Protein AF-A0A817Y2Z4-F1 (afdb_monomer_lite)

Sequence (438 aa):
MVKMKEKKCLCPPNYFGARCQWQSQRISLTVQLKWQSIASTTVIFQVIIMLIDEHGRITLNHEQITYMPTHDCSTKFNVYLLYPDRPKSLSNNYSIRIDLYEKTKLNYWARYSGTYCNITHKCNCANDSFCLDSPICICSLHKFGRYCHLTHSICQSSNNPCQHNEVCVPTDDCISLKAFTCFCPEDYSGQLCQNKNNRIDVRLDETIISITSLLLLHFITIFEDAEYERITILKRVPFNQNILTIIYFEKKKSKKLSKWIIVSVFILTIFTYIHDPIHRQLIDDIDIDEHQIWCFVQYSSSSVNIYNSFITLFHFLTPFSINVISALWIIIASAYNRIGVQPDQSFQQHLQHQIQKHQHLLFAPCMLILLNLPRLIISFTSGCMRSARKPWLYLIGYFVSFIPSMLMFFVFILPSKNYKNEFNTMLQEAMIRFRRSS

Radius of gyration: 32.82 Å; chains: 1; bounding box: 82×67×94 Å

Secondary structure (DSSP, 8-state):
------------TTEESTTS-EEPPEEEEEE---------S---EEEEEEEEETT-PEEEEEEEEEE-HHHHTT--EEEEEEPSSSSPPSS--EEEEEEEEETTTTEEEEEESSS-----------TTSEEEETTEEE--TTEESTTS-EE-STT-TTS--SGGG-EEEE--TTT-TT-EEEE--TTEESTTS-EEPPEEEEE--HHHHTT-SEEEEEEEEEETTEEEEEEEEEEEPPTT-SEEEEE---HHHHHHHHHHHHHHHHHHHHHHHTHHHHTEEEEEEEETTEEEEEEEE--SSHHHHHHHHHHHHHHHHHHHHHHHHHHHHHHHHHHHHHHTT-TTS-HHHHHHHHHHHHHHHHHHHHHHHHHHHHHHHHHHHTS----TT-HHHHHHHHHHTTHHHHHHIIIIITT-HHHHHHHHHHHHHHHHHHHHH-

Structure (mmCIF, N/CA/C/O backbone):
data_AF-A0A817Y2Z4-F1
#
_entry.id   AF-A0A817Y2Z4-F1
#
loop_
_atom_site.group_PDB
_atom_site.id
_atom_site.type_symbol
_atom_site.label_atom_id
_atom_site.label_alt_id
_atom_site.label_comp_id
_atom_site.label_asym_id
_atom_site.label_entity_id
_atom_site.label_seq_id
_atom_site.pdbx_PDB_ins_code
_atom_site.Cartn_x
_atom_site.Cartn_y
_atom_site.Cartn_z
_atom_site.occupancy
_atom_site.B_iso_or_equiv
_atom_site.auth_seq_id
_atom_site.auth_comp_id
_atom_site.auth_asym_id
_atom_site.auth_atom_id
_atom_site.pdbx_PDB_model_num
ATOM 1 N N . MET A 1 1 ? -9.163 -43.569 48.810 1.00 39.16 1 MET A N 1
ATOM 2 C CA . MET A 1 1 ? -9.435 -43.315 47.376 1.00 39.16 1 MET A CA 1
ATOM 3 C C . MET A 1 1 ? -8.853 -41.962 46.992 1.00 39.16 1 MET A C 1
ATOM 5 O O . MET A 1 1 ? -9.384 -40.935 47.395 1.00 39.16 1 MET A O 1
ATOM 9 N N . VAL A 1 2 ? -7.724 -41.953 46.286 1.00 45.03 2 VAL A N 1
ATOM 10 C CA . VAL A 1 2 ? -7.073 -40.720 45.820 1.00 45.03 2 VAL A CA 1
ATOM 11 C C . VAL A 1 2 ? -7.803 -40.255 44.558 1.00 45.03 2 VAL A C 1
ATOM 13 O O . VAL A 1 2 ? -7.752 -40.936 43.539 1.00 45.03 2 VAL A O 1
ATOM 16 N N . LYS A 1 3 ? -8.514 -39.119 44.616 1.00 48.81 3 LYS A N 1
ATOM 17 C CA . LYS A 1 3 ? -9.066 -38.465 43.417 1.00 48.81 3 LYS A CA 1
ATOM 18 C C . LYS A 1 3 ? -7.895 -38.070 42.515 1.00 48.81 3 LYS A C 1
ATOM 20 O O . LYS A 1 3 ? -7.177 -37.118 42.820 1.00 48.81 3 LYS A O 1
ATOM 25 N N . MET A 1 4 ? -7.693 -38.796 41.416 1.00 53.69 4 MET A N 1
ATOM 26 C CA . MET A 1 4 ? -6.783 -38.360 40.361 1.00 53.69 4 MET A CA 1
ATOM 27 C C . MET A 1 4 ? -7.250 -36.995 39.847 1.00 53.69 4 MET A C 1
ATOM 29 O O . MET A 1 4 ? -8.367 -36.859 39.355 1.00 53.69 4 MET A O 1
ATOM 33 N N . LYS A 1 5 ? -6.401 -35.969 39.981 1.00 58.47 5 LYS A N 1
ATOM 34 C CA . LYS A 1 5 ? -6.619 -34.673 39.333 1.00 58.47 5 LYS A CA 1
ATOM 35 C C . LYS A 1 5 ? -6.556 -34.888 37.820 1.00 58.47 5 LYS A C 1
ATOM 37 O O . LYS A 1 5 ? -5.475 -35.103 37.274 1.00 58.47 5 LYS A O 1
ATOM 42 N N . GLU A 1 6 ? -7.705 -34.836 37.152 1.00 66.19 6 GLU A N 1
ATOM 43 C CA . GLU A 1 6 ? -7.763 -34.768 35.692 1.00 66.19 6 GLU A CA 1
ATOM 44 C C . GLU A 1 6 ? -6.983 -33.543 35.209 1.00 66.19 6 GLU A C 1
ATOM 46 O O . GLU A 1 6 ? -7.296 -32.402 35.559 1.00 66.19 6 GLU A O 1
ATOM 51 N N . LYS A 1 7 ? -5.953 -33.777 34.392 1.00 67.94 7 LYS A N 1
ATOM 52 C CA . LYS A 1 7 ? -5.241 -32.708 33.692 1.00 67.94 7 LYS A CA 1
ATOM 53 C C . LYS A 1 7 ? -6.169 -32.163 32.603 1.00 67.94 7 LYS A C 1
ATOM 55 O O . LYS A 1 7 ? -6.416 -32.849 31.616 1.00 67.94 7 LYS A O 1
ATOM 60 N N . LYS A 1 8 ? -6.686 -30.947 32.791 1.00 75.69 8 LYS A N 1
ATOM 61 C CA . LYS A 1 8 ? -7.444 -30.208 31.771 1.00 75.69 8 LYS A CA 1
ATOM 62 C C . LYS A 1 8 ? -6.526 -29.207 31.073 1.00 75.69 8 LYS A C 1
ATOM 64 O O . LYS A 1 8 ? -5.820 -28.453 31.738 1.00 75.69 8 LYS A O 1
ATOM 69 N N . CYS A 1 9 ? -6.538 -29.206 29.745 1.00 77.31 9 CYS A N 1
ATOM 70 C CA . CYS A 1 9 ? -5.854 -28.207 28.933 1.00 77.31 9 CYS A CA 1
ATOM 71 C C . CYS A 1 9 ? -6.607 -26.869 28.958 1.00 77.31 9 CYS A C 1
ATOM 73 O O . CYS A 1 9 ? -7.838 -26.835 29.008 1.00 77.31 9 CYS A O 1
ATOM 75 N N . LEU A 1 10 ? -5.860 -25.766 28.891 1.00 81.62 10 LEU A N 1
ATOM 76 C CA . LEU A 1 10 ? -6.422 -24.434 28.685 1.00 81.62 10 LEU A CA 1
ATOM 77 C C . LEU A 1 10 ? -6.637 -24.238 27.178 1.00 81.62 10 LEU A C 1
ATOM 79 O O . LEU A 1 10 ? -5.671 -24.219 26.417 1.00 81.62 10 LEU A O 1
ATOM 83 N N . CYS A 1 11 ? -7.892 -24.156 26.740 1.00 75.19 11 CYS A N 1
ATOM 84 C CA . CYS A 1 11 ? -8.225 -24.138 25.317 1.00 75.19 11 CYS A CA 1
ATOM 85 C C . CYS A 1 11 ? -8.388 -22.721 24.763 1.00 75.19 11 CYS A C 1
ATOM 87 O O . CYS A 1 11 ? -8.968 -21.869 25.441 1.00 75.19 11 CYS A O 1
ATOM 89 N N . PRO A 1 12 ? -7.961 -22.471 23.509 1.00 76.12 12 PRO A N 1
ATOM 90 C CA . PRO A 1 12 ? -8.358 -21.271 22.784 1.00 76.12 12 PRO A CA 1
ATOM 91 C C . PRO A 1 12 ? -9.892 -21.168 22.694 1.00 76.12 12 PRO A C 1
ATOM 93 O O . PRO A 1 12 ? -10.562 -22.200 22.680 1.00 76.12 12 PRO A O 1
ATOM 96 N N . PRO A 1 13 ? -10.478 -19.965 22.539 1.00 72.75 13 PRO A N 1
ATOM 97 C CA . PRO A 1 13 ? -11.936 -19.775 22.538 1.00 72.75 13 PRO A CA 1
ATOM 98 C C . PRO A 1 13 ? -12.696 -20.633 21.509 1.00 72.75 13 PRO A C 1
ATOM 100 O O . PRO A 1 13 ? -13.843 -21.021 21.737 1.00 72.75 13 PRO A O 1
ATOM 103 N N . ASN A 1 14 ? -12.034 -20.967 20.400 1.00 78.25 14 ASN A N 1
ATOM 104 C CA . ASN A 1 14 ? -12.580 -21.770 19.308 1.00 78.25 14 ASN A CA 1
ATOM 105 C C . ASN A 1 14 ? -12.602 -23.282 19.580 1.00 78.25 14 ASN A C 1
ATOM 107 O O . ASN A 1 14 ? -13.148 -24.016 18.760 1.00 78.25 14 ASN A O 1
ATOM 111 N N . TYR A 1 15 ? -12.030 -23.754 20.689 1.00 81.44 15 TYR A N 1
ATOM 112 C CA . TYR A 1 15 ? -11.941 -25.174 21.020 1.00 81.44 15 TYR A CA 1
ATOM 113 C C . TYR A 1 15 ? -12.342 -25.442 22.475 1.00 81.44 15 TYR A C 1
ATOM 115 O O . TYR A 1 15 ? -12.257 -24.571 23.342 1.00 81.44 15 TYR A O 1
ATOM 123 N N . PHE A 1 16 ? -12.790 -26.662 22.758 1.00 83.56 16 PHE A N 1
ATOM 124 C CA . PHE A 1 16 ? -13.190 -27.107 24.088 1.00 83.56 16 PHE A CA 1
ATOM 125 C C . PHE A 1 16 ? -12.908 -28.601 24.300 1.00 83.56 16 PHE A C 1
ATOM 127 O O . PHE A 1 16 ? -12.583 -29.343 23.371 1.00 83.56 16 PHE A O 1
ATOM 134 N N . GLY A 1 17 ? -13.004 -29.035 25.558 1.00 82.38 17 GLY A N 1
ATOM 135 C CA . GLY A 1 17 ? -12.697 -30.396 25.998 1.00 82.38 17 GLY A CA 1
ATOM 136 C C . GLY A 1 17 ? -11.410 -30.501 26.804 1.00 82.38 17 GLY A C 1
ATOM 137 O O . GLY A 1 17 ? -10.605 -29.575 26.838 1.00 82.38 17 GLY A O 1
ATOM 138 N N . ALA A 1 18 ? -11.204 -31.644 27.463 1.00 82.31 18 ALA A N 1
ATOM 139 C CA . ALA A 1 18 ? -10.044 -31.859 28.334 1.00 82.31 18 ALA A CA 1
ATOM 140 C C . ALA A 1 18 ? -8.690 -31.714 27.610 1.00 82.31 18 ALA A C 1
ATOM 142 O O . ALA A 1 18 ? -7.695 -31.400 28.256 1.00 82.31 18 ALA A O 1
ATOM 143 N N . ARG A 1 19 ? -8.663 -31.908 26.285 1.00 83.81 19 ARG A N 1
ATOM 144 C CA . ARG A 1 19 ? -7.502 -31.762 25.393 1.00 83.81 19 ARG A CA 1
ATOM 145 C C . ARG A 1 19 ? -7.762 -30.785 24.238 1.00 83.81 19 ARG A C 1
ATOM 147 O O . ARG A 1 19 ? -7.061 -30.841 23.235 1.00 83.81 19 ARG A O 1
ATOM 154 N N . CYS A 1 20 ? -8.778 -29.925 24.347 1.00 84.31 20 CYS A N 1
ATOM 155 C CA . CYS A 1 20 ? -9.179 -28.999 23.277 1.00 84.31 20 CYS A CA 1
ATOM 156 C C . CYS A 1 20 ? -9.525 -29.692 21.949 1.00 84.31 20 CYS A C 1
ATOM 158 O O . CYS A 1 20 ? -9.324 -29.137 20.873 1.00 84.31 20 CYS A O 1
ATOM 160 N N . GLN A 1 21 ? -10.021 -30.924 22.031 1.00 83.25 21 GLN A N 1
ATOM 161 C CA . GLN A 1 21 ? -10.244 -31.794 20.883 1.00 83.25 21 GLN A CA 1
ATOM 162 C C . GLN A 1 21 ? -11.523 -31.470 20.098 1.00 83.25 21 GLN A C 1
ATOM 164 O O . GLN A 1 21 ? -11.691 -31.961 18.985 1.00 83.25 21 GLN A O 1
ATOM 169 N N . TRP A 1 22 ? -12.434 -30.676 20.664 1.00 81.50 22 TRP A N 1
ATOM 170 C CA . TRP A 1 22 ? -13.707 -30.342 20.032 1.00 81.50 22 TRP A CA 1
ATOM 171 C C . TRP A 1 22 ? -13.736 -28.875 19.630 1.00 81.50 22 TRP A C 1
ATOM 173 O O . TRP A 1 22 ? -13.362 -28.003 20.408 1.00 81.50 22 TRP A O 1
ATOM 183 N N . GLN A 1 23 ? -14.189 -28.594 18.412 1.00 82.69 23 GLN A N 1
ATOM 184 C CA . GLN A 1 23 ? -14.312 -27.230 17.914 1.00 82.69 23 GLN A CA 1
ATOM 185 C C . GLN A 1 23 ? -15.645 -26.617 18.357 1.00 82.69 23 GLN A C 1
ATOM 187 O O . GLN A 1 23 ? -16.706 -27.217 18.184 1.00 82.69 23 GLN A O 1
ATOM 192 N N . SER A 1 24 ? -15.596 -25.400 18.897 1.00 81.56 24 SER A N 1
ATOM 193 C CA . SER A 1 24 ? -16.783 -24.617 19.233 1.00 81.56 24 SER A CA 1
ATOM 194 C C . SER A 1 24 ? -17.579 -24.297 17.965 1.00 81.56 24 SER A C 1
ATOM 196 O O . SER A 1 24 ? -17.027 -23.836 16.961 1.00 81.56 24 SER A O 1
ATOM 198 N N . GLN A 1 25 ? -18.892 -24.510 18.013 1.00 84.50 25 GLN A N 1
ATOM 199 C CA . GLN A 1 25 ? -19.785 -24.111 16.928 1.00 84.50 25 GLN A CA 1
ATOM 200 C C . GLN A 1 25 ? -19.899 -22.583 16.870 1.00 84.50 25 GLN A C 1
ATOM 202 O O . GLN A 1 25 ? -19.871 -21.902 17.900 1.00 84.50 25 GLN A O 1
ATOM 207 N N . ARG A 1 26 ? -20.025 -22.044 15.653 1.00 84.75 26 ARG A N 1
ATOM 208 C CA . ARG A 1 26 ? -20.025 -20.600 15.398 1.00 84.75 26 ARG A CA 1
ATOM 209 C C . ARG A 1 26 ? -20.939 -20.211 14.248 1.00 84.75 26 ARG A C 1
ATOM 211 O O . ARG A 1 26 ? -21.166 -21.007 13.339 1.00 84.75 26 ARG A O 1
ATOM 218 N N . ILE A 1 27 ? -21.379 -18.963 14.266 1.00 82.75 27 ILE A N 1
ATOM 219 C CA . ILE A 1 27 ? -22.009 -18.282 13.141 1.00 82.75 27 ILE A CA 1
ATOM 220 C C . ILE A 1 27 ? -20.928 -17.480 12.420 1.00 82.75 27 ILE A C 1
ATOM 222 O O . ILE A 1 27 ? -20.148 -16.776 13.057 1.00 82.75 27 ILE A O 1
ATOM 226 N N . SER A 1 28 ? -20.888 -17.601 11.096 1.00 86.56 28 SER A N 1
ATOM 227 C CA . SER A 1 28 ? -20.031 -16.801 10.221 1.00 86.56 28 SER A CA 1
ATOM 228 C C . SER A 1 28 ? -20.914 -15.850 9.427 1.00 86.56 28 SER A C 1
ATOM 230 O O . SER A 1 28 ? -21.774 -16.305 8.676 1.00 86.56 28 SER A O 1
ATOM 232 N N . LEU A 1 29 ? -20.704 -14.548 9.588 1.00 81.38 29 LEU A N 1
ATOM 233 C CA . LEU A 1 29 ? -21.485 -13.501 8.937 1.00 81.38 29 LEU A CA 1
ATOM 234 C C . LEU A 1 29 ? -20.559 -12.595 8.125 1.00 81.38 29 LEU A C 1
ATOM 236 O O . LEU A 1 29 ? -19.506 -12.191 8.611 1.00 81.38 29 LEU A O 1
ATOM 240 N N . THR A 1 30 ? -20.976 -12.227 6.916 1.00 82.81 30 THR A N 1
ATOM 241 C CA . THR A 1 30 ? -20.328 -11.162 6.143 1.00 82.81 30 THR A CA 1
ATOM 242 C C . THR A 1 30 ? -21.282 -9.979 6.053 1.00 82.81 30 THR A C 1
ATOM 244 O O . THR A 1 30 ? -22.356 -10.097 5.466 1.00 82.81 30 THR A O 1
ATOM 247 N N . VAL A 1 31 ? -20.896 -8.840 6.626 1.00 78.94 31 VAL A N 1
ATOM 248 C CA . VAL A 1 31 ? -21.709 -7.617 6.652 1.00 78.94 31 VAL A CA 1
ATOM 249 C C . VAL A 1 31 ? -21.076 -6.557 5.762 1.00 78.94 31 VAL A C 1
ATOM 251 O O . VAL A 1 31 ? -19.878 -6.293 5.848 1.00 78.94 31 VAL A O 1
ATOM 254 N N . GLN A 1 32 ? -21.894 -5.924 4.924 1.00 79.06 32 GLN A N 1
ATOM 255 C CA . GLN A 1 32 ? -21.538 -4.697 4.220 1.00 79.06 32 GLN A CA 1
ATOM 256 C C . GLN A 1 32 ? -22.531 -3.612 4.621 1.00 79.06 32 GLN A C 1
ATOM 258 O O . GLN A 1 32 ? -23.724 -3.716 4.336 1.00 79.06 32 GLN A O 1
ATOM 263 N N . LEU A 1 33 ? -22.035 -2.576 5.289 1.00 74.06 33 LEU A N 1
ATOM 264 C CA . LEU A 1 33 ? -22.850 -1.447 5.713 1.00 74.06 33 LEU A CA 1
ATOM 265 C C . LEU A 1 33 ? -22.906 -0.420 4.587 1.00 74.06 33 LEU A C 1
ATOM 267 O O . LEU A 1 33 ? -21.896 -0.110 3.959 1.00 74.06 33 LEU A O 1
ATOM 271 N N . LYS A 1 34 ? -24.102 0.109 4.330 1.00 69.00 34 LYS A N 1
ATOM 272 C CA . LYS A 1 34 ? -24.308 1.220 3.402 1.00 69.00 34 LYS A CA 1
ATOM 273 C C . LYS A 1 34 ? -24.883 2.387 4.176 1.00 69.00 34 LYS A C 1
ATOM 275 O O . LYS A 1 34 ? -25.906 2.258 4.838 1.00 69.00 34 LYS A O 1
ATOM 280 N N . TRP A 1 35 ? -24.214 3.526 4.081 1.00 67.75 35 TRP A N 1
ATOM 281 C CA . TRP A 1 35 ? -24.666 4.763 4.695 1.00 67.75 35 TRP A CA 1
ATOM 282 C C . TRP A 1 35 ? -25.373 5.641 3.667 1.00 67.75 35 TRP A C 1
ATOM 284 O O . TRP A 1 35 ? -24.929 5.775 2.522 1.00 67.75 35 TRP A O 1
ATOM 294 N N . GLN A 1 36 ? -26.486 6.234 4.078 1.00 58.66 36 GLN A N 1
ATOM 295 C CA . GLN A 1 36 ? -27.310 7.110 3.256 1.00 58.66 36 GLN A CA 1
ATOM 296 C C . GLN A 1 36 ? -27.748 8.286 4.127 1.00 58.66 36 GLN A C 1
ATOM 298 O O . GLN A 1 36 ? -28.889 8.357 4.560 1.00 58.66 36 GLN A O 1
ATOM 303 N N . SER A 1 37 ? -26.800 9.168 4.453 1.00 55.94 37 SER A N 1
ATOM 304 C CA . SER A 1 37 ? -27.086 10.407 5.177 1.00 55.94 37 SER A CA 1
ATOM 305 C C . SER A 1 37 ? -26.462 11.614 4.492 1.00 55.94 37 SER A C 1
ATOM 307 O O . SER A 1 37 ? -25.672 11.504 3.556 1.00 55.94 37 SER A O 1
ATOM 309 N N . ILE A 1 38 ? -26.902 12.756 4.989 1.00 41.81 38 ILE A N 1
ATOM 310 C CA . ILE A 1 38 ? -27.051 14.037 4.324 1.00 41.81 38 ILE A CA 1
ATOM 311 C C . ILE A 1 38 ? -25.976 15.046 4.789 1.00 41.81 38 ILE A C 1
ATOM 313 O O . ILE A 1 38 ? -25.684 16.010 4.088 1.00 41.81 38 ILE A O 1
ATOM 317 N N . ALA A 1 39 ? -25.352 14.810 5.949 1.00 44.62 39 ALA A N 1
ATOM 318 C CA . ALA A 1 39 ? -24.365 15.702 6.557 1.00 44.62 39 ALA A CA 1
ATOM 319 C C . ALA A 1 39 ? -22.917 15.316 6.198 1.00 44.62 39 ALA A C 1
ATOM 321 O O . ALA A 1 39 ? -22.532 14.152 6.301 1.00 44.62 39 ALA A O 1
ATOM 322 N N . SER A 1 40 ? -22.102 16.318 5.850 1.00 44.34 40 SER A N 1
ATOM 323 C CA . SER A 1 40 ? -20.675 16.206 5.492 1.00 44.34 40 SER A CA 1
ATOM 324 C C . SER A 1 40 ? -19.737 15.986 6.677 1.00 44.34 40 SER A C 1
ATOM 326 O O . SER A 1 40 ? -18.520 16.112 6.552 1.00 44.34 40 SER A O 1
ATOM 328 N N . THR A 1 41 ? -20.289 15.746 7.859 1.00 53.66 41 THR A N 1
ATOM 329 C CA . THR A 1 41 ? -19.497 15.490 9.052 1.00 53.66 41 THR A CA 1
ATOM 330 C C . THR A 1 41 ? -18.850 14.118 8.937 1.00 53.66 41 THR A C 1
ATOM 332 O O . THR A 1 41 ? -19.505 13.149 8.549 1.00 53.66 41 THR A O 1
ATOM 335 N N . THR A 1 42 ? -17.577 14.025 9.307 1.00 62.09 42 THR A N 1
ATOM 336 C CA . THR A 1 42 ? -16.848 12.774 9.531 1.00 62.09 42 THR A CA 1
ATOM 337 C C . THR A 1 42 ? -17.486 12.010 10.699 1.00 62.09 42 THR A C 1
ATOM 339 O O . THR A 1 42 ? -17.000 12.013 11.826 1.00 62.09 42 THR A O 1
ATOM 342 N N . VAL A 1 43 ? -18.640 11.382 10.453 1.00 70.56 43 VAL A N 1
ATOM 343 C CA . VAL A 1 43 ? -19.337 10.573 11.457 1.00 70.56 43 VAL A CA 1
ATOM 344 C C . VAL A 1 43 ? -18.646 9.222 11.547 1.00 70.56 43 VAL A C 1
ATOM 346 O O . VAL A 1 43 ? -18.515 8.509 10.552 1.00 70.56 43 VAL A O 1
ATOM 349 N N . ILE A 1 44 ? -18.211 8.870 12.750 1.00 77.31 44 ILE A N 1
ATOM 350 C CA . ILE A 1 44 ? -17.590 7.581 13.038 1.00 77.31 44 ILE A CA 1
ATOM 351 C C . ILE A 1 44 ? -18.623 6.737 13.771 1.00 77.31 44 ILE A C 1
ATOM 353 O O . ILE A 1 44 ? -19.089 7.128 14.842 1.00 77.31 44 ILE A O 1
ATOM 357 N N . PHE A 1 45 ? -18.970 5.582 13.210 1.00 82.38 45 PHE A N 1
ATOM 358 C CA . PHE A 1 45 ? -19.868 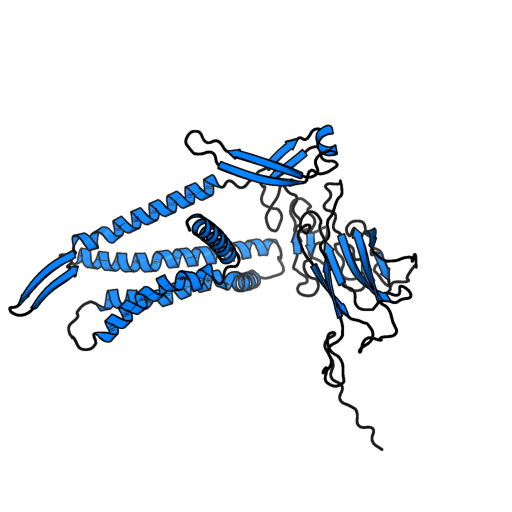4.630 13.848 1.00 82.38 45 PHE A CA 1
ATOM 359 C C . PHE A 1 45 ? -19.093 3.554 14.597 1.00 82.38 45 PHE A C 1
ATOM 361 O O . PHE A 1 45 ? -18.113 3.009 14.100 1.00 82.38 45 PHE A O 1
ATOM 368 N N . GLN A 1 46 ? -19.576 3.204 15.780 1.00 84.81 46 GLN A N 1
ATOM 369 C CA . GLN A 1 46 ? -19.269 1.956 16.450 1.00 84.81 46 GLN A CA 1
ATOM 370 C C . GLN A 1 46 ? -20.413 0.983 16.159 1.00 84.81 46 GLN A C 1
ATOM 372 O O . GLN A 1 46 ? -21.550 1.194 16.583 1.00 84.81 46 GLN A O 1
ATOM 377 N N . VAL A 1 47 ? -20.109 -0.067 15.405 1.00 85.69 47 VAL A N 1
ATOM 378 C CA . VAL A 1 47 ? -21.040 -1.135 15.043 1.00 85.69 47 VAL A CA 1
ATOM 379 C C . VAL A 1 47 ? -20.776 -2.304 15.974 1.00 85.69 47 VAL A C 1
ATOM 381 O O . VAL A 1 47 ? -19.637 -2.756 16.090 1.00 85.69 47 VAL A O 1
ATOM 384 N N . ILE A 1 48 ? -21.813 -2.787 16.645 1.00 84.50 48 ILE A N 1
ATOM 385 C CA . ILE A 1 48 ? -21.708 -3.891 17.596 1.00 84.50 48 ILE A CA 1
ATOM 386 C C . ILE A 1 48 ? -22.589 -5.022 17.095 1.00 84.50 48 ILE A C 1
ATOM 388 O O . ILE A 1 48 ? -23.793 -4.846 16.918 1.00 84.50 48 ILE A O 1
ATOM 392 N N . ILE A 1 49 ? -21.978 -6.175 16.845 1.00 86.19 49 ILE A N 1
ATOM 393 C CA . ILE A 1 49 ? -22.634 -7.364 16.310 1.00 86.19 49 ILE A CA 1
ATOM 394 C C . ILE A 1 49 ? -22.554 -8.446 17.377 1.00 86.19 49 ILE A C 1
ATOM 396 O O . ILE A 1 49 ? -21.469 -8.830 17.806 1.00 86.19 49 ILE A O 1
ATOM 400 N N . MET A 1 50 ? -23.702 -8.935 17.826 1.00 85.06 50 MET A N 1
ATOM 401 C CA . MET A 1 50 ? -23.784 -9.849 18.962 1.00 85.06 50 MET A CA 1
ATOM 402 C C . MET A 1 50 ? -24.834 -10.932 18.736 1.00 85.06 50 MET A C 1
ATOM 404 O O . MET A 1 50 ? -25.771 -10.766 17.951 1.00 85.06 50 MET A O 1
ATOM 408 N N . LEU A 1 51 ? -24.676 -12.044 19.450 1.00 84.81 51 LEU A N 1
ATOM 409 C CA . LEU A 1 51 ? -25.677 -13.099 19.510 1.00 84.81 51 LEU A CA 1
ATOM 410 C C . LEU A 1 51 ? -26.542 -12.890 20.760 1.00 84.81 51 LEU A C 1
ATOM 412 O O . LEU A 1 51 ? -26.001 -12.706 21.853 1.00 84.81 51 LEU A O 1
ATOM 416 N N . ILE A 1 52 ? -27.862 -12.926 20.593 1.00 81.62 52 ILE A N 1
ATOM 417 C CA . ILE A 1 52 ? -28.849 -12.861 21.676 1.00 81.62 52 ILE A CA 1
ATOM 418 C C . ILE A 1 52 ? -29.606 -14.189 21.780 1.00 81.62 52 ILE A C 1
ATOM 420 O O . ILE A 1 52 ? -29.811 -14.871 20.771 1.00 81.62 52 ILE A O 1
ATOM 424 N N . ASP A 1 53 ? -29.978 -14.579 22.998 1.00 78.81 53 ASP A N 1
ATOM 425 C CA . ASP A 1 53 ? -30.811 -15.762 23.247 1.00 78.81 53 ASP A CA 1
ATOM 426 C C . ASP A 1 53 ? -32.310 -15.482 23.004 1.00 78.81 53 ASP A C 1
ATOM 428 O O . ASP A 1 53 ? -32.704 -14.368 22.654 1.00 78.81 53 ASP A O 1
ATOM 432 N N . GLU A 1 54 ? -33.158 -16.496 23.194 1.00 76.56 54 GLU A N 1
ATOM 433 C CA . GLU A 1 54 ? -34.623 -16.399 23.036 1.00 76.56 54 GLU A CA 1
ATOM 434 C C . GLU A 1 54 ? -35.285 -15.333 23.916 1.00 76.56 54 GLU A C 1
ATOM 436 O O . GLU A 1 54 ? -36.366 -14.848 23.595 1.00 76.56 54 GLU A O 1
ATOM 441 N N . HIS A 1 55 ? -34.635 -14.960 25.019 1.00 73.88 55 HIS A N 1
ATOM 442 C CA . HIS A 1 55 ? -35.121 -13.969 25.974 1.00 73.88 55 HIS A CA 1
ATOM 443 C C . HIS A 1 55 ? -34.500 -12.585 25.719 1.00 73.88 55 HIS A C 1
ATOM 445 O O . HIS A 1 55 ? -34.680 -11.668 26.519 1.00 73.88 55 HIS A O 1
ATOM 451 N N . GLY A 1 56 ? -33.742 -12.425 24.627 1.00 67.44 56 GLY A N 1
ATOM 452 C CA . GLY A 1 56 ? -33.066 -11.183 24.261 1.00 67.44 56 GLY A CA 1
ATOM 453 C C . GLY A 1 56 ? -31.807 -10.881 25.077 1.00 67.44 56 GLY A C 1
ATOM 454 O O . GLY A 1 56 ? -31.284 -9.769 24.983 1.00 67.44 56 GLY A O 1
ATOM 455 N N . ARG A 1 57 ? -31.296 -11.833 25.871 1.00 70.88 57 ARG A N 1
ATOM 456 C CA . ARG A 1 57 ? -30.070 -11.645 26.661 1.00 70.88 57 ARG A CA 1
ATOM 457 C C . ARG A 1 57 ? -28.843 -11.767 25.772 1.00 70.88 57 ARG A C 1
ATOM 459 O O . ARG A 1 57 ? -28.740 -12.685 24.956 1.00 70.88 57 ARG A O 1
ATOM 466 N N . ILE A 1 58 ? -27.899 -10.849 25.957 1.00 70.75 58 ILE A N 1
ATOM 467 C CA . ILE A 1 58 ? -26.675 -10.778 25.164 1.00 70.75 58 ILE A CA 1
ATOM 468 C C . ILE A 1 58 ? -25.708 -11.873 25.615 1.00 70.75 58 ILE A C 1
ATOM 470 O O . ILE A 1 58 ? -25.432 -12.054 26.802 1.00 70.75 58 ILE A O 1
ATOM 474 N N . THR A 1 59 ? -25.194 -12.635 24.655 1.00 71.19 59 THR A N 1
ATOM 475 C CA . THR A 1 59 ? -24.164 -13.643 24.923 1.00 71.19 59 THR A CA 1
ATOM 476 C C . THR A 1 59 ? -22.790 -12.992 25.095 1.00 71.19 59 THR A C 1
ATOM 478 O O . THR A 1 59 ? -22.522 -11.914 24.574 1.00 71.19 59 THR A O 1
ATOM 481 N N . LEU A 1 60 ? -21.885 -13.667 25.810 1.00 68.19 60 LEU A N 1
ATOM 482 C CA . LEU A 1 60 ? -20.564 -13.127 26.161 1.00 68.19 60 LEU A CA 1
ATOM 483 C C . LEU A 1 60 ? -19.655 -12.792 24.963 1.00 68.19 60 LEU A C 1
ATOM 485 O O . LEU A 1 60 ? -18.636 -12.135 25.163 1.00 68.19 60 LEU A O 1
ATOM 489 N N . ASN A 1 61 ? -19.958 -13.305 23.765 1.00 73.31 61 ASN A N 1
ATOM 490 C CA . ASN A 1 61 ? -19.145 -13.094 22.574 1.00 73.31 61 ASN A CA 1
ATOM 491 C C . ASN A 1 61 ? -19.830 -12.098 21.628 1.00 73.31 61 ASN A C 1
ATOM 493 O O . ASN A 1 61 ? -20.846 -12.415 21.005 1.00 73.31 61 ASN A O 1
ATOM 497 N N . HIS A 1 62 ? -19.250 -10.907 21.517 1.00 80.94 62 HIS A N 1
ATOM 498 C CA . HIS A 1 62 ? -19.701 -9.827 20.648 1.00 80.94 62 HIS A CA 1
ATOM 499 C C . HIS A 1 62 ? -18.516 -9.247 19.879 1.00 80.94 62 HIS A C 1
ATOM 501 O O . HIS A 1 62 ? -17.385 -9.227 20.359 1.00 80.94 62 HIS A O 1
ATOM 507 N N . GLU A 1 63 ? -18.802 -8.742 18.691 1.00 83.88 63 GLU A N 1
ATOM 508 C CA . GLU A 1 63 ? -17.826 -8.161 17.781 1.00 83.88 63 GLU A CA 1
ATOM 509 C C . GLU A 1 63 ? -18.078 -6.664 17.643 1.00 83.88 63 GLU A C 1
ATOM 511 O O . GLU A 1 63 ? -19.223 -6.210 17.579 1.00 83.88 63 GLU A O 1
ATOM 516 N N . GLN A 1 64 ? -16.998 -5.887 17.631 1.00 84.44 64 GLN A N 1
ATOM 517 C CA . GLN A 1 64 ? -17.043 -4.430 17.602 1.00 84.44 64 GLN A CA 1
ATOM 518 C C . GLN A 1 64 ? -16.239 -3.909 16.415 1.00 84.44 64 GLN A C 1
ATOM 520 O O . GLN A 1 64 ? -15.042 -4.149 16.309 1.00 84.44 64 GLN A O 1
ATOM 525 N N . ILE A 1 65 ? -16.892 -3.156 15.534 1.00 84.00 65 ILE A N 1
ATOM 526 C CA . ILE A 1 65 ? -16.291 -2.609 14.318 1.00 84.00 65 ILE A CA 1
ATOM 527 C C . ILE A 1 65 ? -16.410 -1.089 14.360 1.00 84.00 65 ILE A C 1
ATOM 529 O O . ILE A 1 65 ? -17.502 -0.551 14.532 1.00 84.00 65 ILE A O 1
ATOM 533 N N . THR A 1 66 ? -15.293 -0.389 14.171 1.00 82.06 66 THR A N 1
ATOM 534 C CA . THR A 1 66 ? -15.328 1.050 13.886 1.00 82.06 66 THR A CA 1
ATOM 535 C C . THR A 1 66 ? -15.568 1.221 12.386 1.00 82.06 66 THR A C 1
ATOM 537 O O . THR A 1 66 ? -14.771 0.742 11.587 1.00 82.06 66 THR A O 1
ATOM 540 N N . TYR A 1 67 ? -16.679 1.851 12.007 1.00 78.25 67 TYR A N 1
ATOM 541 C CA . TYR A 1 67 ? -17.112 2.039 10.623 1.00 78.25 67 TYR A CA 1
ATOM 542 C C . TYR A 1 67 ? -17.195 3.526 10.284 1.00 78.25 67 TYR A C 1
ATOM 544 O O . TYR A 1 67 ? -17.918 4.279 10.941 1.00 78.25 67 TYR A O 1
ATOM 552 N N . MET A 1 68 ? -16.504 3.944 9.224 1.00 73.81 68 MET A N 1
ATOM 553 C CA . MET A 1 68 ? -16.592 5.304 8.700 1.00 73.81 68 MET A CA 1
ATOM 554 C C . MET A 1 68 ? -17.241 5.301 7.308 1.00 73.81 68 MET A C 1
ATOM 556 O O . MET A 1 68 ? -16.665 4.757 6.366 1.00 73.81 68 MET A O 1
ATOM 560 N N . PRO A 1 69 ? -18.401 5.949 7.113 1.00 70.44 69 PRO A N 1
ATOM 561 C CA . PRO A 1 69 ? -19.108 5.941 5.836 1.00 70.44 69 PRO A CA 1
ATOM 562 C C . PRO A 1 69 ? -18.313 6.406 4.616 1.00 70.44 69 PRO A C 1
ATOM 564 O O . PRO A 1 69 ? -18.521 5.889 3.523 1.00 70.44 69 PRO A O 1
ATOM 567 N N . THR A 1 70 ? -17.436 7.397 4.778 1.00 59.88 70 THR A N 1
ATOM 568 C CA . THR A 1 70 ? -16.663 7.987 3.674 1.00 59.88 70 THR A CA 1
ATOM 569 C C . THR A 1 70 ? -15.549 7.066 3.182 1.00 59.88 70 THR A C 1
ATOM 571 O O . THR A 1 70 ? -15.194 7.118 2.009 1.00 59.88 70 THR A O 1
ATOM 574 N N . HIS A 1 71 ? -15.028 6.202 4.056 1.00 62.69 71 HIS A N 1
ATOM 575 C CA . HIS A 1 71 ? -13.909 5.309 3.760 1.00 62.69 71 HIS A CA 1
ATOM 576 C C . HIS A 1 71 ? -14.368 3.859 3.540 1.00 62.69 71 HIS A C 1
ATOM 578 O O . HIS A 1 71 ? -14.008 3.225 2.550 1.00 62.69 71 HIS A O 1
ATOM 584 N N . ASP A 1 72 ? -15.226 3.340 4.419 1.00 61.41 72 ASP A N 1
ATOM 585 C CA . ASP A 1 72 ? -15.530 1.910 4.521 1.00 61.41 72 ASP A CA 1
ATOM 586 C C . ASP A 1 72 ? -16.795 1.477 3.765 1.00 61.41 72 ASP A C 1
ATOM 588 O O . ASP A 1 72 ? -17.232 0.333 3.892 1.00 61.41 72 ASP A O 1
ATOM 592 N N . CYS A 1 73 ? -17.404 2.350 2.954 1.00 66.56 73 CYS A N 1
ATOM 593 C CA . CYS A 1 73 ? -18.686 2.069 2.283 1.00 66.56 73 CYS A CA 1
ATOM 594 C C . CYS A 1 73 ? -18.686 0.821 1.376 1.00 66.56 73 CYS A C 1
ATOM 596 O O . CYS A 1 73 ? -19.734 0.219 1.120 1.00 66.56 73 CYS A O 1
ATOM 598 N N . SER A 1 74 ? -17.517 0.435 0.863 1.00 63.62 74 SER A N 1
ATOM 599 C CA . SER A 1 74 ? -17.342 -0.749 0.009 1.00 63.62 74 SER A CA 1
ATOM 600 C C . SER A 1 74 ? -16.699 -1.928 0.745 1.00 63.62 74 SER A C 1
ATOM 602 O O . SER A 1 74 ? -16.508 -2.992 0.154 1.00 63.62 74 SER A O 1
ATOM 604 N N . THR A 1 75 ? -16.376 -1.759 2.029 1.00 67.31 75 THR A N 1
ATOM 605 C CA . THR A 1 75 ? -15.700 -2.769 2.842 1.00 67.31 75 THR A CA 1
ATOM 606 C C . THR A 1 75 ? -16.688 -3.846 3.285 1.00 67.31 75 THR A C 1
ATOM 608 O O . THR A 1 75 ? -17.806 -3.563 3.718 1.00 67.31 75 THR A O 1
ATOM 611 N N . LYS A 1 76 ? -16.267 -5.111 3.174 1.00 76.56 76 LYS A N 1
ATOM 612 C CA . LYS A 1 76 ? -17.005 -6.274 3.682 1.00 76.56 76 LYS A CA 1
ATOM 613 C C . LYS A 1 76 ? -16.333 -6.774 4.955 1.00 76.56 76 LYS A C 1
ATOM 615 O O . LYS A 1 76 ? -15.161 -7.143 4.919 1.00 76.56 76 LYS A O 1
ATOM 620 N N . PHE A 1 77 ? -17.077 -6.817 6.052 1.00 80.19 77 PHE A N 1
ATOM 621 C CA . PHE A 1 77 ? -16.593 -7.279 7.350 1.00 80.19 77 PHE A CA 1
ATOM 622 C C . PHE A 1 77 ? -17.001 -8.732 7.575 1.00 80.19 77 PHE A C 1
ATOM 624 O O . PHE A 1 77 ? -18.184 -9.056 7.490 1.00 80.19 77 PHE A O 1
ATOM 631 N N . ASN A 1 78 ? -16.032 -9.602 7.858 1.00 83.75 78 ASN A N 1
ATOM 632 C CA . ASN A 1 78 ? -16.279 -11.004 8.193 1.00 83.75 78 ASN A CA 1
ATOM 633 C C . ASN A 1 78 ? -16.237 -11.172 9.712 1.00 83.75 78 ASN A C 1
ATOM 635 O O . ASN A 1 78 ? -15.227 -10.857 10.334 1.00 83.75 78 ASN A O 1
ATOM 639 N N . VAL A 1 79 ? -17.329 -11.662 10.287 1.00 84.12 79 VAL A N 1
ATOM 640 C CA . VAL A 1 79 ? -17.605 -11.660 11.725 1.00 84.12 79 VAL A CA 1
ATOM 641 C C . VAL A 1 79 ? -17.919 -13.081 12.176 1.00 84.12 79 VAL A C 1
ATOM 643 O O . VAL A 1 79 ? -18.697 -13.780 11.519 1.00 84.12 79 VAL A O 1
ATOM 646 N N . TYR A 1 80 ? -17.333 -13.508 13.297 1.00 84.25 80 TYR A N 1
ATOM 647 C CA . TYR A 1 80 ? -17.511 -14.856 13.837 1.00 84.25 80 TYR A CA 1
ATOM 648 C C . TYR A 1 80 ? -18.070 -14.817 15.261 1.00 84.25 80 TYR A C 1
ATOM 650 O O . TYR A 1 80 ? -17.366 -14.478 16.206 1.00 84.25 80 TYR A O 1
ATOM 658 N N . LEU A 1 81 ? -19.323 -15.237 15.433 1.00 84.19 81 LEU A N 1
ATOM 659 C CA . LEU A 1 81 ? -19.974 -15.296 16.745 1.00 84.19 81 LEU A CA 1
ATOM 660 C C . LEU A 1 81 ? -19.995 -16.737 17.260 1.00 84.19 81 LEU A C 1
ATOM 662 O O . LEU A 1 81 ? -20.446 -17.648 16.568 1.00 84.19 81 LEU A O 1
ATOM 666 N N . LEU A 1 82 ? -19.516 -16.947 18.483 1.00 83.06 82 LEU A N 1
ATOM 667 C CA . LEU A 1 82 ? -19.475 -18.260 19.143 1.00 83.06 82 LEU A CA 1
ATOM 668 C C . LEU A 1 82 ? -20.722 -18.448 20.002 1.00 83.06 82 LEU A C 1
ATOM 670 O O . LEU A 1 82 ? -21.112 -17.529 20.720 1.00 83.06 82 LEU A O 1
ATOM 674 N N . TYR A 1 83 ? -21.298 -19.650 19.982 1.00 83.75 83 TYR A N 1
ATOM 675 C CA . TYR A 1 83 ? -22.371 -19.992 20.915 1.00 83.75 83 TYR A CA 1
ATOM 676 C C . TYR A 1 83 ? -21.841 -20.058 22.362 1.00 83.75 83 TYR A C 1
ATOM 678 O O . TYR A 1 83 ? -20.686 -20.451 22.573 1.00 83.75 83 TYR A O 1
ATOM 686 N N . PRO A 1 84 ? -22.660 -19.673 23.360 1.00 78.50 84 PRO A N 1
ATOM 687 C CA . PRO A 1 84 ? -22.249 -19.700 24.763 1.00 78.50 84 PRO A CA 1
ATOM 688 C C . PRO A 1 84 ? -22.054 -21.137 25.267 1.00 78.50 84 PRO A C 1
ATOM 690 O O . PRO A 1 84 ? -21.060 -21.420 25.937 1.00 78.50 84 PRO A O 1
ATOM 693 N N . ASP A 1 85 ? -22.954 -22.046 24.885 1.00 78.81 85 ASP A N 1
ATOM 694 C CA . ASP A 1 85 ? -22.891 -23.457 25.260 1.00 78.81 85 ASP A CA 1
ATOM 695 C C . ASP A 1 85 ? -21.925 -24.229 24.354 1.00 78.81 85 ASP A C 1
ATOM 697 O O . ASP A 1 85 ? -21.892 -24.044 23.132 1.00 78.81 85 ASP A O 1
ATOM 701 N N . ARG A 1 86 ? -21.122 -25.109 24.965 1.00 78.44 86 ARG A N 1
ATOM 702 C CA . ARG A 1 86 ? -20.131 -25.948 24.275 1.00 78.44 86 ARG A CA 1
ATOM 703 C C . ARG A 1 86 ? -20.278 -27.405 24.733 1.00 78.44 86 ARG A C 1
ATOM 705 O O . ARG A 1 86 ? -19.777 -27.733 25.812 1.00 78.44 86 ARG A O 1
ATOM 712 N N . PRO A 1 87 ? -20.924 -28.286 23.944 1.00 75.75 87 PRO A N 1
ATOM 713 C CA . PRO A 1 87 ? -21.513 -28.060 22.611 1.00 75.75 87 PRO A CA 1
ATOM 714 C C . PRO A 1 87 ? -22.767 -27.163 22.636 1.00 75.75 87 PRO A C 1
ATOM 716 O O . PRO A 1 87 ? -23.370 -26.985 23.692 1.00 75.75 87 PRO A O 1
ATOM 719 N N . LYS A 1 88 ? -23.165 -26.610 21.476 1.00 79.75 88 LYS A N 1
ATOM 720 C CA . LYS A 1 88 ? -24.361 -25.756 21.360 1.00 79.75 88 LYS A CA 1
ATOM 721 C C . LYS A 1 88 ? -25.599 -26.538 21.805 1.00 79.75 88 LYS A C 1
ATOM 723 O O . LYS A 1 88 ? -25.833 -27.640 21.307 1.00 79.75 88 LYS A O 1
ATOM 728 N N . SER A 1 89 ? -26.424 -25.942 22.665 1.00 77.69 89 SER A N 1
ATOM 729 C CA . SER A 1 89 ? -27.729 -26.518 22.986 1.00 77.69 89 SER A CA 1
ATOM 730 C C . SER A 1 89 ? -28.654 -26.520 21.762 1.00 77.69 89 SER A C 1
ATOM 732 O O . SER A 1 89 ? -28.776 -25.517 21.055 1.00 77.69 89 SER A O 1
ATOM 734 N N . LEU A 1 90 ? -29.328 -27.646 21.526 1.00 77.69 90 LEU A N 1
ATOM 735 C CA . LEU A 1 90 ? -30.351 -27.782 20.485 1.00 77.69 90 LEU A CA 1
ATOM 736 C C . LEU A 1 90 ? -31.706 -27.192 20.907 1.00 77.69 90 LEU A C 1
ATOM 738 O O . LEU A 1 90 ? -32.543 -26.958 20.044 1.00 77.69 90 LEU A O 1
ATOM 742 N N . SER A 1 91 ? -31.922 -26.951 22.205 1.00 78.56 91 SER A N 1
ATOM 743 C CA . SER A 1 91 ? -33.186 -26.417 22.734 1.00 78.56 91 SER A CA 1
ATOM 744 C C . SER A 1 91 ? -33.296 -24.898 22.647 1.00 78.56 91 SER A C 1
ATOM 746 O O . SER A 1 91 ? -34.394 -24.375 22.762 1.00 78.56 91 SER A O 1
ATOM 748 N N . ASN A 1 92 ? -32.169 -24.197 22.496 1.00 79.62 92 ASN A N 1
ATOM 749 C CA . ASN A 1 92 ? -32.113 -22.742 22.580 1.00 79.62 92 ASN A CA 1
ATOM 750 C C . ASN A 1 92 ? -32.026 -22.139 21.174 1.00 79.62 92 ASN A C 1
ATOM 752 O O . ASN A 1 92 ? -31.066 -22.401 20.437 1.00 79.62 92 ASN A O 1
ATOM 756 N N . ASN A 1 93 ? -32.975 -21.278 20.820 1.00 79.50 93 ASN A N 1
ATOM 757 C CA . ASN A 1 93 ? -32.857 -20.424 19.649 1.00 79.50 93 ASN A CA 1
ATOM 758 C C . ASN A 1 93 ? -32.014 -19.184 19.963 1.00 79.50 93 ASN A C 1
ATOM 760 O O . ASN A 1 93 ? -32.021 -18.629 21.061 1.00 79.50 93 ASN A O 1
ATOM 764 N N . TYR A 1 94 ? -31.258 -18.748 18.962 1.00 81.06 94 TYR A N 1
ATOM 765 C CA . TYR A 1 94 ? -30.436 -17.551 19.047 1.00 81.06 94 TYR A CA 1
ATOM 766 C C . TYR A 1 94 ? -30.698 -16.677 17.831 1.00 81.06 94 TYR A C 1
ATOM 768 O O . TYR A 1 94 ? -30.894 -17.192 16.728 1.00 81.06 94 TYR A O 1
ATOM 776 N N . SER A 1 95 ? -30.646 -15.364 18.016 1.00 82.31 95 SER A N 1
ATOM 777 C CA . SER A 1 95 ? -30.754 -14.395 16.927 1.00 82.31 95 SER A CA 1
ATOM 778 C C . SER A 1 95 ? -29.585 -13.414 16.945 1.00 82.31 95 SER A C 1
ATOM 780 O O . SER A 1 95 ? -28.883 -13.266 17.944 1.00 82.31 95 SER A O 1
ATOM 782 N N . ILE A 1 96 ? -29.309 -12.803 15.793 1.00 82.38 96 ILE A N 1
ATOM 783 C CA . ILE A 1 96 ? -28.209 -11.849 15.630 1.00 82.38 96 ILE A CA 1
ATOM 784 C C . ILE A 1 96 ? -28.774 -10.446 15.829 1.00 82.38 96 ILE A C 1
ATOM 786 O O . ILE A 1 96 ? -29.741 -10.073 15.166 1.00 82.38 96 ILE A O 1
ATOM 790 N N . ARG A 1 97 ? -28.137 -9.666 16.702 1.00 82.25 97 ARG A N 1
ATOM 791 C CA . ARG A 1 97 ? -28.441 -8.253 16.922 1.00 82.25 97 ARG A CA 1
ATOM 792 C C . ARG A 1 97 ? -27.275 -7.397 16.444 1.00 82.25 97 ARG A C 1
ATOM 794 O O . ARG A 1 97 ? -26.120 -7.691 16.751 1.00 82.25 97 ARG A O 1
ATOM 801 N N . ILE A 1 98 ? -27.594 -6.351 15.687 1.00 83.50 98 ILE A N 1
ATOM 802 C CA . ILE A 1 98 ? -26.629 -5.367 15.195 1.00 83.50 98 ILE A CA 1
ATOM 803 C C . ILE A 1 98 ? -27.074 -3.987 15.671 1.00 83.50 98 ILE A C 1
ATOM 805 O O . ILE A 1 98 ? -28.155 -3.525 15.302 1.00 83.50 98 ILE A O 1
ATOM 809 N N . ASP A 1 99 ? -26.233 -3.330 16.462 1.00 81.62 99 ASP A N 1
ATOM 810 C CA . ASP A 1 99 ? -26.477 -1.977 16.960 1.00 81.62 99 ASP A CA 1
ATOM 811 C C . ASP A 1 99 ? -25.438 -0.999 16.389 1.00 81.62 99 ASP A C 1
ATOM 813 O O . ASP A 1 99 ? -24.256 -1.335 16.271 1.00 81.62 99 ASP A O 1
ATOM 817 N N . LEU A 1 100 ? -25.874 0.216 16.038 1.00 80.06 100 LEU A N 1
ATOM 818 C CA . LEU A 1 100 ? -25.011 1.290 15.538 1.00 80.06 100 LEU A CA 1
ATOM 819 C C . LEU A 1 100 ? -25.045 2.504 16.474 1.00 80.06 100 LEU A C 1
ATOM 821 O O . LEU A 1 100 ? -26.116 3.026 16.800 1.00 80.06 100 LEU A O 1
ATOM 825 N N . TYR A 1 101 ? -23.857 2.992 16.830 1.00 77.44 101 TYR A N 1
ATOM 826 C CA . TYR A 1 101 ? -23.645 4.158 17.690 1.00 77.44 101 TYR A CA 1
ATOM 827 C C . TYR A 1 101 ? -22.731 5.172 17.016 1.00 77.44 101 TYR A C 1
ATOM 829 O O . TYR A 1 101 ? -21.710 4.792 16.460 1.00 77.44 101 TYR A O 1
ATOM 837 N N . GLU A 1 102 ? -23.038 6.462 17.096 1.00 79.19 102 GLU A N 1
ATOM 838 C CA . GLU A 1 102 ? -22.110 7.522 16.693 1.00 79.19 102 GLU A CA 1
ATOM 839 C C . GLU A 1 102 ? -21.090 7.747 17.809 1.00 79.19 102 GLU A C 1
ATOM 841 O O . GLU A 1 102 ? -21.432 8.176 18.907 1.00 79.19 102 GLU A O 1
ATOM 846 N N . LYS A 1 103 ? -19.821 7.464 17.519 1.00 74.88 103 LYS A N 1
ATOM 847 C CA . LYS A 1 103 ? -18.718 7.444 18.487 1.00 74.88 103 LYS A CA 1
ATOM 848 C C . LYS A 1 103 ? -18.275 8.840 18.933 1.00 74.88 103 LYS A C 1
ATOM 850 O O . LYS A 1 103 ? -17.766 8.994 20.035 1.00 74.88 103 LYS A O 1
ATOM 855 N N . THR A 1 104 ? -18.480 9.856 18.094 1.00 70.69 104 THR A N 1
ATOM 856 C CA . THR A 1 104 ? -18.152 11.265 18.381 1.00 70.69 104 THR A CA 1
ATOM 857 C C . THR A 1 104 ? -19.079 11.865 19.434 1.00 70.69 104 THR A C 1
ATOM 859 O O . THR A 1 104 ? -18.620 12.561 20.332 1.00 70.69 104 THR A O 1
ATOM 862 N N . LYS A 1 105 ? -20.383 11.592 19.327 1.00 73.19 105 LYS A N 1
ATOM 863 C CA . LYS A 1 105 ? -21.418 12.118 20.233 1.00 73.19 105 LYS A CA 1
ATOM 864 C C . LYS A 1 105 ? -21.885 11.111 21.280 1.00 73.19 105 LYS A C 1
ATOM 866 O O . LYS A 1 105 ? -22.672 11.476 22.142 1.00 73.19 105 LYS A O 1
ATOM 871 N N . LEU A 1 106 ? -21.443 9.856 21.177 1.00 65.94 106 LEU A N 1
ATOM 872 C CA . LEU A 1 106 ? -21.955 8.711 21.940 1.00 65.94 106 LEU A CA 1
ATOM 873 C C . LEU A 1 106 ? -23.477 8.549 21.841 1.00 65.94 106 LEU A C 1
ATOM 875 O O . LEU A 1 106 ? -24.134 8.075 22.766 1.00 65.94 106 LEU A O 1
ATOM 879 N N . ASN A 1 107 ? -24.037 8.918 20.690 1.00 71.81 107 ASN A N 1
ATOM 880 C CA . ASN A 1 107 ? -25.468 8.838 20.446 1.00 71.81 107 ASN A CA 1
ATOM 881 C C . ASN A 1 107 ? -25.831 7.505 19.802 1.00 71.81 107 ASN A C 1
ATOM 883 O O . ASN A 1 107 ? -25.157 7.021 18.891 1.00 71.81 107 ASN A O 1
ATOM 887 N N . TYR A 1 108 ? -26.938 6.926 20.251 1.00 67.69 108 TYR A N 1
ATOM 888 C CA . TYR A 1 108 ? -27.524 5.755 19.618 1.00 67.69 108 TYR A CA 1
ATOM 889 C C . TYR A 1 108 ? -28.191 6.125 18.290 1.00 67.69 108 TYR A C 1
ATOM 891 O O . TYR A 1 108 ? -28.956 7.087 18.246 1.00 67.69 108 TYR A O 1
ATOM 899 N N . TRP A 1 109 ? -27.924 5.362 17.225 1.00 66.38 109 TRP A N 1
ATOM 900 C CA . TRP A 1 109 ? -28.438 5.668 15.885 1.00 66.38 109 TRP A CA 1
ATOM 901 C C . TRP A 1 109 ? -29.467 4.667 15.372 1.00 66.38 109 TRP A C 1
ATOM 903 O O . TRP A 1 109 ? -30.524 5.075 14.899 1.00 66.38 109 TRP A O 1
ATOM 913 N N . ALA A 1 110 ? -29.179 3.365 15.424 1.00 65.19 110 ALA A N 1
ATOM 914 C CA . ALA A 1 110 ? -30.077 2.367 14.842 1.00 65.19 110 ALA A CA 1
ATOM 915 C C . ALA A 1 110 ? -29.937 0.985 15.495 1.00 65.19 110 ALA A C 1
ATOM 917 O O . ALA A 1 110 ? -28.830 0.567 15.841 1.00 65.19 110 ALA A O 1
ATOM 918 N N . ARG A 1 111 ? -31.072 0.269 15.591 1.00 64.56 111 ARG A N 1
ATOM 919 C CA . ARG A 1 111 ? -31.154 -1.167 15.918 1.00 64.56 111 ARG A CA 1
ATOM 920 C C . ARG A 1 111 ? -31.510 -1.955 14.670 1.00 64.56 111 ARG A C 1
ATOM 922 O O . ARG A 1 111 ? -32.491 -1.612 14.014 1.00 64.56 111 ARG A O 1
ATOM 929 N N . TYR A 1 112 ? -30.842 -3.076 14.438 1.00 58.56 112 TYR A N 1
ATOM 930 C CA . TYR A 1 112 ? -31.395 -4.167 13.643 1.00 58.56 112 TYR A CA 1
ATOM 931 C C . TYR A 1 112 ? -31.477 -5.423 14.516 1.00 58.56 112 TYR A C 1
ATOM 933 O O . TYR A 1 112 ? -30.469 -6.054 14.833 1.00 58.56 112 TYR A O 1
ATOM 941 N N . SER A 1 113 ? -32.690 -5.737 14.967 1.00 50.38 113 SER A N 1
ATOM 942 C CA . SER A 1 113 ? -33.029 -6.936 15.739 1.00 50.38 113 SER A CA 1
ATOM 943 C C . SER A 1 113 ? -34.541 -7.140 15.701 1.00 50.38 113 SER A C 1
ATOM 945 O O . SER A 1 113 ? -35.290 -6.161 15.698 1.00 50.38 113 SER A O 1
ATOM 947 N N . GLY A 1 114 ? -34.986 -8.400 15.738 1.00 39.69 114 GLY A N 1
ATOM 948 C CA . GLY A 1 114 ? -36.356 -8.739 16.132 1.00 39.69 114 GLY A CA 1
ATOM 949 C C . GLY A 1 114 ? -36.709 -8.142 17.505 1.00 39.69 114 GLY A C 1
ATOM 950 O O . GLY A 1 114 ? -35.821 -7.790 18.283 1.00 39.69 114 GLY A O 1
ATOM 951 N N . THR A 1 115 ? -38.009 -7.975 17.738 1.00 37.16 115 THR A N 1
ATOM 952 C CA . THR A 1 115 ? -38.694 -7.151 18.753 1.00 37.16 115 THR A CA 1
ATOM 953 C C . THR A 1 115 ? -38.096 -7.043 20.169 1.00 37.16 115 THR A C 1
ATOM 955 O O . THR A 1 115 ? -37.754 -8.042 20.786 1.00 37.16 115 THR A O 1
ATOM 958 N N . TYR A 1 116 ? -38.158 -5.794 20.671 1.00 38.09 116 TYR A N 1
ATOM 959 C CA . TYR A 1 116 ? -38.058 -5.241 22.040 1.00 38.09 116 TYR A CA 1
ATOM 960 C C . TYR A 1 116 ? -36.819 -5.511 22.914 1.00 38.09 116 TYR A C 1
ATOM 962 O O . TYR A 1 116 ? -36.465 -6.641 23.207 1.00 38.09 116 TYR A O 1
ATOM 970 N N . CYS A 1 117 ? -36.236 -4.412 23.429 1.00 39.09 117 CYS A N 1
ATOM 971 C CA . CYS A 1 117 ? -36.112 -4.142 24.873 1.00 39.09 117 CYS A CA 1
ATOM 972 C C . CYS A 1 117 ? -35.430 -2.783 25.137 1.00 39.09 117 CYS A C 1
ATOM 974 O O . CYS A 1 117 ? -34.382 -2.467 24.563 1.00 39.09 117 CYS A O 1
ATOM 976 N N . ASN A 1 118 ? -36.047 -1.986 26.013 1.00 39.94 118 ASN A N 1
ATOM 977 C CA . ASN A 1 118 ? -35.478 -0.793 26.637 1.00 39.94 118 ASN A CA 1
ATOM 978 C C . ASN A 1 118 ? -35.137 -1.184 28.084 1.00 39.94 118 ASN A C 1
ATOM 980 O O . ASN A 1 118 ? -35.913 -0.926 28.999 1.00 39.94 118 ASN A O 1
ATOM 984 N N . ILE A 1 119 ? -34.053 -1.940 28.267 1.00 46.41 119 ILE A N 1
ATOM 985 C CA . ILE A 1 119 ? -33.584 -2.371 29.588 1.00 46.41 119 ILE A CA 1
ATOM 986 C C . ILE A 1 119 ? -32.434 -1.446 29.977 1.00 46.41 119 ILE A C 1
ATOM 988 O O . ILE A 1 119 ? -31.485 -1.263 29.217 1.00 46.41 119 ILE A O 1
ATOM 992 N N . THR A 1 120 ? -32.526 -0.835 31.153 1.00 43.91 120 THR A N 1
ATOM 993 C CA . THR A 1 120 ? -31.438 -0.064 31.751 1.00 43.91 120 THR A CA 1
ATOM 994 C C . THR A 1 120 ? -30.496 -1.021 32.475 1.00 43.91 120 THR A C 1
ATOM 996 O O . THR A 1 120 ? -30.824 -1.585 33.518 1.00 43.91 120 THR A O 1
ATOM 999 N N . HIS A 1 121 ? -29.311 -1.233 31.909 1.00 57.19 121 HIS A N 1
ATOM 1000 C CA . HIS A 1 121 ? -28.287 -2.088 32.504 1.00 57.19 121 HIS A CA 1
ATOM 1001 C C . HIS A 1 121 ? -27.376 -1.264 33.427 1.00 57.19 121 HIS A C 1
ATOM 1003 O O . HIS A 1 121 ? -26.980 -0.146 33.099 1.00 57.19 121 HIS A O 1
ATOM 1009 N N . LYS A 1 122 ? -27.021 -1.809 34.599 1.00 59.34 122 LYS A N 1
ATOM 1010 C CA . LYS A 1 122 ? -25.983 -1.234 35.473 1.00 59.34 122 LYS A CA 1
ATOM 1011 C C . LYS A 1 122 ? -24.613 -1.708 34.977 1.00 59.34 122 LYS A C 1
ATOM 1013 O O . LYS A 1 122 ? -24.213 -2.834 35.268 1.00 59.34 122 LYS A O 1
ATOM 1018 N N . CYS A 1 123 ? -23.901 -0.866 34.230 1.00 69.50 123 CYS A N 1
ATOM 1019 C CA . CYS A 1 123 ? -22.515 -1.131 33.833 1.00 69.50 123 CYS A CA 1
ATOM 1020 C C . CYS A 1 123 ? -21.510 -0.382 34.713 1.00 69.50 123 CYS A C 1
ATOM 1022 O O . CYS A 1 123 ? -21.821 0.659 35.284 1.00 69.50 123 CYS A O 1
ATOM 1024 N N . ASN A 1 124 ? -20.270 -0.877 34.741 1.00 81.31 124 ASN A N 1
ATOM 1025 C CA . ASN A 1 124 ? -19.140 -0.262 35.444 1.00 81.31 124 ASN A CA 1
ATOM 1026 C C . ASN A 1 124 ? -18.214 0.527 34.486 1.00 81.31 124 ASN A C 1
ATOM 1028 O O . ASN A 1 124 ? -16.987 0.472 34.601 1.00 81.31 124 ASN A O 1
ATOM 1032 N N . CYS A 1 125 ? -18.805 1.182 33.481 1.00 81.69 125 CYS A N 1
ATOM 1033 C CA . CYS A 1 125 ? -18.081 1.939 32.458 1.00 81.69 125 CYS A CA 1
ATOM 1034 C C . CYS A 1 125 ? -17.592 3.300 32.997 1.00 81.69 125 CYS A C 1
ATOM 1036 O O . CYS A 1 125 ? -18.093 3.786 34.010 1.00 81.69 125 CYS A O 1
ATOM 1038 N N . ALA A 1 126 ? -16.629 3.932 32.324 1.00 82.69 126 ALA A N 1
ATOM 1039 C CA . ALA A 1 126 ? -16.209 5.304 32.621 1.00 82.69 126 ALA A CA 1
ATOM 1040 C C . ALA A 1 126 ? -17.367 6.318 32.488 1.00 82.69 126 ALA A C 1
ATOM 1042 O O . ALA A 1 126 ? -18.269 6.134 31.671 1.00 82.69 126 ALA A O 1
ATOM 1043 N N . ASN A 1 127 ? -17.326 7.411 33.259 1.00 78.50 127 ASN A N 1
ATOM 1044 C CA . ASN A 1 127 ? -18.426 8.389 33.348 1.00 78.50 127 ASN A CA 1
ATOM 1045 C C . ASN A 1 127 ? -18.807 9.059 32.014 1.00 78.50 127 ASN A C 1
ATOM 1047 O O . ASN A 1 127 ? -19.941 9.489 31.849 1.00 78.50 127 ASN A O 1
ATOM 1051 N N . ASP A 1 128 ? -17.869 9.162 31.077 1.00 76.50 128 ASP A N 1
ATOM 1052 C CA . ASP A 1 128 ? -18.038 9.736 29.739 1.00 76.50 128 ASP A CA 1
ATOM 1053 C C . ASP A 1 128 ? -18.199 8.660 28.658 1.00 76.50 128 ASP A C 1
ATOM 1055 O O . ASP A 1 128 ? -17.925 8.925 27.496 1.00 76.50 128 ASP A O 1
ATOM 1059 N N . SER A 1 129 ? -18.570 7.433 29.025 1.00 80.62 129 SER A N 1
ATOM 1060 C CA . SER A 1 129 ? -18.761 6.322 28.091 1.00 80.62 129 SER A CA 1
ATOM 1061 C C . SER A 1 129 ? -20.191 5.799 28.145 1.00 80.62 129 SER A C 1
ATOM 1063 O O . SER A 1 129 ? -20.887 5.940 29.151 1.00 80.62 129 SER A O 1
ATOM 1065 N N . PHE A 1 130 ? -20.644 5.192 27.049 1.00 77.81 130 PHE A N 1
ATOM 1066 C CA . PHE A 1 130 ? -22.011 4.692 26.953 1.00 77.81 130 PHE A CA 1
ATOM 1067 C C . PHE A 1 130 ? -22.077 3.203 27.323 1.00 77.81 130 PHE A C 1
ATOM 1069 O O . PHE A 1 130 ? -21.375 2.370 26.750 1.00 77.81 130 PHE A O 1
ATOM 1076 N N . CYS A 1 131 ? -22.933 2.868 28.286 1.00 73.50 131 CYS A N 1
ATOM 1077 C CA . CYS A 1 131 ? -23.215 1.500 28.722 1.00 73.50 131 CYS A CA 1
ATOM 1078 C C . CYS A 1 131 ? -24.293 0.885 27.827 1.00 73.50 131 CYS A C 1
ATOM 1080 O O . CYS A 1 131 ? -25.425 1.366 27.814 1.00 73.50 131 CYS A O 1
ATOM 1082 N N . LEU A 1 132 ? -23.947 -0.180 27.096 1.00 68.00 132 LEU A N 1
ATOM 1083 C CA . LEU A 1 132 ? -24.919 -0.927 26.298 1.00 68.00 132 LEU A CA 1
ATOM 1084 C C . LEU A 1 132 ? -25.513 -2.104 27.082 1.00 68.00 132 LEU A C 1
ATOM 1086 O O . LEU A 1 132 ? -26.729 -2.250 27.145 1.00 68.00 132 LEU A O 1
ATOM 1090 N N . ASP A 1 133 ? -24.651 -2.924 27.680 1.00 63.75 133 ASP A N 1
ATOM 1091 C CA . ASP A 1 133 ? -25.002 -4.038 28.571 1.00 63.75 133 ASP A CA 1
ATOM 1092 C C . ASP A 1 133 ? -23.790 -4.335 29.476 1.00 63.75 133 ASP A C 1
ATOM 1094 O O . ASP A 1 133 ? -22.694 -3.865 29.193 1.00 63.75 133 ASP A O 1
ATOM 1098 N N . SER A 1 134 ? -23.915 -5.092 30.563 1.00 61.12 134 SER A N 1
ATOM 1099 C CA . SER A 1 134 ? -22.760 -5.509 31.370 1.00 61.12 134 SER A CA 1
ATOM 1100 C C . SER A 1 134 ? -22.143 -6.769 30.742 1.00 61.12 134 SER A C 1
ATOM 1102 O O . SER A 1 134 ? -22.757 -7.831 30.854 1.00 61.12 134 SER A O 1
ATOM 1104 N N . PRO A 1 135 ? -20.969 -6.715 30.062 1.00 66.12 135 PRO A N 1
ATOM 1105 C CA . PRO A 1 135 ? -19.845 -5.783 30.245 1.00 66.12 135 PRO A CA 1
ATOM 1106 C C . PRO A 1 135 ? -19.455 -4.957 28.989 1.00 66.12 135 PRO A C 1
ATOM 1108 O O . PRO A 1 135 ? -18.273 -4.686 28.781 1.00 66.12 135 PRO A O 1
ATOM 1111 N N . ILE A 1 136 ? -20.399 -4.622 28.113 1.00 72.25 136 ILE A N 1
ATOM 1112 C CA . ILE A 1 136 ? -20.196 -3.874 26.867 1.00 72.25 136 ILE A CA 1
ATOM 1113 C C . ILE A 1 136 ? -20.278 -2.359 27.117 1.00 72.25 136 ILE A C 1
ATOM 1115 O O . ILE A 1 136 ? -21.361 -1.778 27.236 1.00 72.25 136 ILE A O 1
ATOM 1119 N N . CYS A 1 137 ? -19.113 -1.716 27.117 1.00 77.56 137 CYS A N 1
ATOM 1120 C CA . CYS A 1 137 ? -18.971 -0.263 27.157 1.00 77.56 137 CYS A CA 1
ATOM 1121 C C . CYS A 1 137 ? -18.539 0.276 25.787 1.00 77.56 137 CYS A C 1
ATOM 1123 O O . CYS A 1 137 ? -17.674 -0.305 25.130 1.00 77.56 137 CYS A O 1
ATOM 1125 N N . ILE A 1 138 ? -19.122 1.399 25.369 1.00 77.19 138 ILE A N 1
ATOM 1126 C CA . ILE A 1 138 ? -18.744 2.135 24.159 1.00 77.19 138 ILE A CA 1
ATOM 1127 C C . ILE A 1 138 ? -17.914 3.335 24.578 1.00 77.19 138 ILE A C 1
ATOM 1129 O O . ILE A 1 138 ? -18.413 4.262 25.221 1.00 77.19 138 ILE A O 1
ATOM 1133 N N . CYS A 1 139 ? -16.638 3.303 24.213 1.00 75.88 139 CYS A N 1
ATOM 1134 C CA . CYS A 1 139 ? -15.683 4.316 24.622 1.00 75.88 139 CYS A CA 1
ATOM 1135 C C . CYS A 1 139 ? -15.697 5.520 23.678 1.00 75.88 139 CYS A C 1
ATOM 1137 O O . CYS A 1 139 ? -15.754 5.365 22.453 1.00 75.88 139 CYS A O 1
ATOM 1139 N N . SER A 1 140 ? -15.571 6.715 24.258 1.00 76.44 140 SER A N 1
ATOM 1140 C CA . SER A 1 140 ? -15.206 7.945 23.546 1.00 76.44 140 SER A CA 1
ATOM 1141 C C . SER A 1 140 ? -13.929 7.753 22.727 1.00 76.44 140 SER A C 1
ATOM 1143 O O . SER A 1 140 ? -13.095 6.919 23.071 1.00 76.44 140 SER A O 1
ATOM 1145 N N . LEU A 1 141 ? -13.730 8.568 21.686 1.00 71.31 141 LEU A N 1
ATOM 1146 C CA . LEU A 1 141 ? -12.614 8.449 20.726 1.00 71.31 141 LEU A CA 1
ATOM 1147 C C . LEU A 1 141 ? -11.211 8.302 21.349 1.00 71.31 141 LEU A C 1
ATOM 1149 O O . LEU A 1 141 ? -10.340 7.687 20.741 1.00 71.31 141 LEU A O 1
ATOM 1153 N N . HIS A 1 142 ? -10.992 8.837 22.550 1.00 71.12 142 HIS A N 1
ATOM 1154 C CA . HIS A 1 142 ? -9.687 8.853 23.225 1.00 71.12 142 HIS A CA 1
ATOM 1155 C C . HIS A 1 142 ? -9.543 7.791 24.325 1.00 71.12 142 HIS A C 1
ATOM 1157 O O . HIS A 1 142 ? -8.512 7.742 25.000 1.00 71.12 142 HIS A O 1
ATOM 1163 N N . LYS A 1 143 ? -10.577 6.970 24.539 1.00 77.69 143 LYS A N 1
ATOM 1164 C CA . LYS A 1 143 ? -10.643 5.956 25.592 1.00 77.69 143 LYS A CA 1
ATOM 1165 C C . LYS A 1 143 ? -10.811 4.564 25.009 1.00 77.69 143 LYS A C 1
ATOM 1167 O O . LYS A 1 143 ? -11.400 4.390 23.948 1.00 77.69 143 LYS A O 1
ATOM 1172 N N . PHE A 1 144 ? -10.306 3.570 25.724 1.00 76.12 144 PHE A N 1
ATOM 1173 C CA . PHE A 1 144 ? -10.355 2.177 25.304 1.00 76.12 144 PHE A CA 1
ATOM 1174 C C . PHE A 1 144 ? -10.363 1.219 26.504 1.00 76.12 144 PHE A C 1
ATOM 1176 O O . PHE A 1 144 ? -10.349 1.620 27.675 1.00 76.12 144 PHE A O 1
ATOM 1183 N N . GLY A 1 145 ? -10.396 -0.077 26.200 1.00 71.62 145 GLY A N 1
ATOM 1184 C CA . GLY A 1 145 ? -10.461 -1.154 27.181 1.00 71.62 145 GLY A CA 1
ATOM 1185 C C . GLY A 1 145 ? -11.895 -1.527 27.554 1.00 71.62 145 GLY A C 1
ATOM 1186 O O . GLY A 1 145 ? -12.841 -0.789 27.294 1.00 71.62 145 GLY A O 1
ATOM 1187 N N . ARG A 1 146 ? -12.051 -2.687 28.205 1.00 73.31 146 ARG A N 1
ATOM 1188 C CA . ARG A 1 146 ? -13.355 -3.316 28.501 1.00 73.31 146 ARG A CA 1
ATOM 1189 C C . ARG A 1 146 ? -14.378 -2.378 29.157 1.00 73.31 146 ARG A C 1
ATOM 1191 O O . ARG A 1 146 ? -15.568 -2.521 28.915 1.00 73.31 146 ARG A O 1
ATOM 1198 N N . TYR A 1 147 ? -13.904 -1.443 29.977 1.00 82.94 147 TYR A N 1
ATOM 1199 C CA . TYR A 1 147 ? -14.738 -0.497 30.721 1.00 82.94 147 TYR A CA 1
ATOM 1200 C C . TYR A 1 147 ? -14.456 0.976 30.381 1.00 82.94 147 TYR A C 1
ATOM 1202 O O . TYR A 1 147 ? -14.932 1.862 31.082 1.00 82.94 147 TYR A O 1
ATOM 1210 N N . CYS A 1 148 ? -13.675 1.251 29.331 1.00 81.38 148 CYS A N 1
ATOM 1211 C CA . CYS A 1 148 ? -13.326 2.607 28.889 1.00 81.38 148 CYS A CA 1
ATOM 1212 C C . CYS A 1 148 ? -12.548 3.467 29.901 1.00 81.38 148 CYS A C 1
ATOM 1214 O O . CYS A 1 148 ? -12.542 4.689 29.792 1.00 81.38 148 CYS A O 1
ATOM 1216 N N . HIS A 1 149 ? -11.876 2.859 30.883 1.00 81.69 149 HIS A N 1
ATOM 1217 C CA . HIS A 1 149 ? -11.059 3.595 31.864 1.00 81.69 149 HIS A CA 1
ATOM 1218 C C . HIS A 1 149 ? -9.649 3.924 31.358 1.00 81.69 149 HIS A C 1
ATOM 1220 O O . HIS A 1 149 ? -8.962 4.742 31.963 1.00 81.69 149 HIS A O 1
ATOM 1226 N N . LEU A 1 150 ? -9.203 3.290 30.270 1.00 77.12 150 LEU A N 1
ATOM 1227 C CA . LEU A 1 150 ? -7.875 3.516 29.700 1.00 77.12 150 LEU A CA 1
ATOM 1228 C C . LEU A 1 150 ? -7.944 4.621 28.648 1.00 77.12 150 LEU A C 1
ATOM 1230 O O . LEU A 1 150 ? -8.928 4.712 27.920 1.00 77.12 150 LEU A O 1
ATOM 1234 N N . THR A 1 151 ? -6.902 5.443 28.548 1.00 74.50 151 THR A N 1
ATOM 1235 C CA . THR A 1 151 ? -6.799 6.538 27.573 1.00 74.50 151 THR A CA 1
ATOM 1236 C C . THR A 1 151 ? -5.602 6.343 26.657 1.00 74.50 151 THR A C 1
ATOM 1238 O O . THR A 1 151 ? -4.542 5.882 27.080 1.00 74.50 151 THR A O 1
ATOM 1241 N N . HIS A 1 152 ? -5.764 6.703 25.387 1.00 68.31 152 HIS A N 1
ATOM 1242 C CA . HIS A 1 152 ? -4.668 6.685 24.426 1.00 68.31 152 HIS A CA 1
ATOM 1243 C C . HIS A 1 152 ? -3.913 8.018 24.505 1.00 68.31 152 HIS A C 1
ATOM 1245 O O . HIS A 1 152 ? -4.514 9.074 24.317 1.00 68.31 152 HIS A O 1
ATOM 1251 N N . SER A 1 153 ? -2.605 7.999 24.775 1.00 68.31 153 SER A N 1
ATOM 1252 C CA . SER A 1 153 ? -1.808 9.234 24.899 1.00 68.31 153 SER A CA 1
ATOM 1253 C C . SER A 1 153 ? -1.641 9.974 23.568 1.00 68.31 153 SER A C 1
ATOM 1255 O O . SER A 1 153 ? -1.544 11.195 23.550 1.00 68.31 153 SER A O 1
ATOM 1257 N N . ILE A 1 154 ? -1.647 9.244 22.450 1.00 68.75 154 ILE A N 1
ATOM 1258 C CA . ILE A 1 154 ? -1.306 9.789 21.126 1.00 68.75 154 ILE A CA 1
ATOM 1259 C C . ILE A 1 154 ? -2.418 10.580 20.443 1.00 68.75 154 ILE A C 1
ATOM 1261 O O . ILE A 1 154 ? -2.108 11.515 19.727 1.00 68.75 154 ILE A O 1
ATOM 1265 N N . CYS A 1 155 ? -3.694 10.256 20.651 1.00 71.44 155 CYS A N 1
ATOM 1266 C CA . CYS A 1 155 ? -4.790 11.022 20.043 1.00 71.44 155 CYS A CA 1
ATOM 1267 C C . CYS A 1 155 ? -5.414 12.013 21.039 1.00 71.44 155 CYS A C 1
ATOM 1269 O O . CYS A 1 155 ? -6.605 12.288 20.942 1.00 71.44 155 CYS A O 1
ATOM 1271 N N . GLN A 1 156 ? -4.673 12.508 22.038 1.00 71.06 156 GLN A N 1
ATOM 1272 C CA . GLN A 1 156 ? -5.203 13.507 22.976 1.00 71.06 156 GLN A CA 1
ATOM 1273 C C . GLN A 1 156 ? -5.435 14.845 22.266 1.00 71.06 156 GLN A C 1
ATOM 1275 O O . GLN A 1 156 ? -4.600 15.278 21.477 1.00 71.06 156 GLN A O 1
ATOM 1280 N N . SER A 1 157 ? -6.533 15.539 22.579 1.00 62.81 157 SER A N 1
ATOM 1281 C CA . SER A 1 157 ? -6.892 16.810 21.926 1.00 62.81 157 SER A CA 1
ATOM 1282 C C . SER A 1 157 ? -5.828 17.907 22.061 1.00 62.81 157 SER A C 1
ATOM 1284 O O . SER A 1 157 ? -5.758 18.787 21.213 1.00 62.81 157 SER A O 1
ATOM 1286 N N . SER A 1 158 ? -4.988 17.855 23.099 1.00 63.94 158 SER A N 1
ATOM 1287 C CA . SER A 1 158 ? -3.863 18.776 23.314 1.00 63.94 158 SER A CA 1
ATOM 1288 C C . SER A 1 158 ? -2.611 18.439 22.496 1.00 63.94 158 SER A C 1
ATOM 1290 O O . SER A 1 158 ? -1.742 19.294 22.358 1.00 63.94 158 SER A O 1
ATOM 1292 N N . ASN A 1 159 ? -2.499 17.218 21.968 1.00 69.56 159 ASN A N 1
ATOM 1293 C CA . ASN A 1 159 ? -1.332 16.728 21.233 1.00 69.56 159 ASN A CA 1
ATOM 1294 C C . ASN A 1 159 ? -1.776 15.865 20.044 1.00 69.56 159 ASN A C 1
ATOM 1296 O O . ASN A 1 159 ? -1.351 14.722 19.885 1.00 69.56 159 ASN A O 1
ATOM 1300 N N . ASN A 1 160 ? -2.711 16.395 19.253 1.00 75.38 160 ASN A N 1
ATOM 1301 C CA . ASN A 1 160 ? -3.252 15.702 18.096 1.00 75.38 160 ASN A CA 1
ATOM 1302 C C . ASN A 1 160 ? -2.196 15.662 16.973 1.00 75.38 160 ASN A C 1
ATOM 1304 O O . ASN A 1 160 ? -1.801 16.721 16.483 1.00 75.38 160 ASN A O 1
ATOM 1308 N N . PRO A 1 161 ? -1.739 14.473 16.540 1.00 75.94 161 PRO A N 1
ATOM 1309 C CA . PRO A 1 161 ? -0.708 14.352 15.516 1.00 75.94 161 PRO A CA 1
ATOM 1310 C C . PRO A 1 161 ? -1.215 14.702 14.112 1.00 75.94 161 PRO A C 1
ATOM 1312 O O . PRO A 1 161 ? -0.410 14.923 13.208 1.00 75.94 161 PRO A O 1
ATOM 1315 N N . CYS A 1 162 ? -2.532 14.734 13.899 1.00 80.00 162 CYS A N 1
ATOM 1316 C CA . CYS A 1 162 ? -3.124 15.069 12.612 1.00 80.00 162 CYS A CA 1
ATOM 1317 C C . CYS A 1 162 ? -3.089 16.583 12.381 1.00 80.00 162 CYS A C 1
ATOM 1319 O O . CYS A 1 162 ? -3.522 17.365 13.229 1.00 80.00 162 CYS A O 1
ATOM 1321 N N . GLN A 1 163 ? -2.581 17.007 11.221 1.00 78.50 163 GLN A N 1
ATOM 1322 C CA . GLN A 1 163 ? -2.549 18.426 10.864 1.00 78.50 163 GLN A CA 1
ATOM 1323 C C . GLN A 1 163 ? -3.968 18.943 10.589 1.00 78.50 163 GLN A C 1
ATOM 1325 O O . GLN A 1 163 ? -4.863 18.158 10.298 1.00 78.50 163 GLN A O 1
ATOM 1330 N N . HIS A 1 164 ? -4.167 20.263 10.664 1.00 71.00 164 HIS A N 1
ATOM 1331 C CA . HIS A 1 164 ? -5.445 20.942 10.385 1.00 71.00 164 HIS A CA 1
ATOM 1332 C C . HIS A 1 164 ? -6.609 20.605 11.344 1.00 71.00 164 HIS A C 1
ATOM 1334 O O . HIS A 1 164 ? -7.767 20.744 10.969 1.00 71.00 164 HIS A O 1
ATOM 1340 N N . ASN A 1 165 ? -6.319 20.231 12.600 1.00 64.75 165 ASN A N 1
ATOM 1341 C CA . ASN A 1 165 ? -7.318 19.843 13.615 1.00 64.75 165 ASN A CA 1
ATOM 1342 C C . ASN A 1 165 ? -8.169 18.618 13.226 1.00 64.75 165 ASN A C 1
ATOM 1344 O O . ASN A 1 165 ? -9.309 18.478 13.670 1.00 64.75 165 ASN A O 1
ATOM 1348 N N . GLU A 1 166 ? -7.605 17.715 12.426 1.00 74.88 166 GLU A N 1
ATOM 1349 C CA . GLU A 1 166 ? -8.320 16.543 11.921 1.00 74.88 166 GLU A CA 1
ATOM 1350 C C . GLU A 1 166 ? -8.433 15.403 12.935 1.00 74.88 166 GLU A C 1
ATOM 1352 O O . GLU A 1 166 ? -7.700 15.332 13.921 1.00 74.88 166 GLU A O 1
ATOM 1357 N N . VAL A 1 167 ? -9.369 14.479 12.709 1.00 77.00 167 VAL A N 1
ATOM 1358 C CA . VAL A 1 167 ? -9.687 13.432 13.691 1.00 77.00 167 VAL A CA 1
ATOM 1359 C C . VAL A 1 167 ? -8.612 12.338 13.697 1.00 77.00 167 VAL A C 1
ATOM 1361 O O . VAL A 1 167 ? -8.486 11.557 12.750 1.00 77.00 167 VAL A O 1
ATOM 1364 N N . CYS A 1 168 ? -7.867 12.252 14.802 1.00 77.50 168 CYS A N 1
ATOM 1365 C CA . CYS A 1 168 ? -6.957 11.147 15.105 1.00 77.50 168 CYS A CA 1
ATOM 1366 C C . CYS A 1 168 ? -7.731 9.961 15.672 1.00 77.50 168 CYS A C 1
ATOM 1368 O O . CYS A 1 168 ? -8.449 10.104 16.665 1.00 77.50 168 CYS A O 1
ATOM 1370 N N . VAL A 1 169 ? -7.554 8.784 15.071 1.00 74.44 169 VAL A N 1
ATOM 1371 C CA . VAL A 1 169 ? -8.161 7.541 15.552 1.00 74.44 169 VAL A CA 1
ATOM 1372 C C . VAL A 1 169 ? -7.078 6.483 15.768 1.00 74.44 169 VAL A C 1
ATOM 1374 O O . VAL A 1 169 ? -6.354 6.156 14.822 1.00 74.44 169 VAL A O 1
ATOM 1377 N N . PRO A 1 170 ? -6.936 5.940 16.992 1.00 71.19 170 PRO A N 1
ATOM 1378 C CA . PRO A 1 170 ? -6.016 4.839 17.260 1.00 71.19 170 PRO A CA 1
ATOM 1379 C C . PRO A 1 170 ? -6.350 3.616 16.399 1.00 71.19 170 PRO A C 1
ATOM 1381 O O . PRO A 1 170 ? -7.518 3.322 16.145 1.00 71.19 170 PRO A O 1
ATOM 1384 N N . THR A 1 171 ? -5.328 2.903 15.934 1.00 64.50 171 THR A N 1
ATOM 1385 C CA . THR A 1 171 ? -5.491 1.665 15.161 1.00 64.50 171 THR A CA 1
ATOM 1386 C C . THR A 1 171 ? -5.140 0.454 16.010 1.00 64.50 171 THR A C 1
ATOM 1388 O O . THR A 1 171 ? -4.009 0.360 16.475 1.00 64.50 171 THR A O 1
ATOM 1391 N N . ASP A 1 172 ? -6.085 -0.481 16.088 1.00 56.50 172 ASP A N 1
ATOM 1392 C CA . ASP A 1 172 ? -5.968 -1.837 16.640 1.00 56.50 172 ASP A CA 1
ATOM 1393 C C . ASP A 1 172 ? -5.391 -1.926 18.071 1.00 56.50 172 ASP A C 1
ATOM 1395 O O . ASP A 1 172 ? -4.185 -2.065 18.307 1.00 56.50 172 ASP A O 1
ATOM 1399 N N . ASP A 1 173 ? -6.309 -1.892 19.040 1.00 54.22 173 ASP A N 1
ATOM 1400 C CA . ASP A 1 173 ? -6.060 -1.763 20.481 1.00 54.22 173 ASP A CA 1
ATOM 1401 C C . ASP A 1 173 ? -5.273 -2.937 21.103 1.00 54.22 173 ASP A C 1
ATOM 1403 O O . ASP A 1 173 ? -4.750 -2.821 22.212 1.00 54.22 173 ASP A O 1
ATOM 1407 N N . CYS A 1 174 ? -5.184 -4.085 20.419 1.00 50.41 174 CYS A N 1
ATOM 1408 C CA . CYS A 1 174 ? -4.505 -5.283 20.929 1.00 50.41 174 CYS A CA 1
ATOM 1409 C C . CYS A 1 174 ? -3.013 -5.368 20.566 1.00 50.41 174 CYS A C 1
ATOM 1411 O O . CYS A 1 174 ? -2.298 -6.172 21.165 1.00 50.41 174 CYS A O 1
ATOM 1413 N N . ILE A 1 175 ? -2.537 -4.584 19.588 1.00 49.66 175 ILE A N 1
ATOM 1414 C CA . ILE A 1 175 ? -1.218 -4.798 18.962 1.00 49.66 175 ILE A CA 1
ATOM 1415 C C . ILE A 1 175 ? -0.255 -3.636 19.231 1.00 49.66 175 ILE A C 1
ATOM 1417 O O . ILE A 1 175 ? 0.951 -3.857 19.361 1.00 49.66 175 ILE A O 1
ATOM 1421 N N . SER A 1 176 ? -0.744 -2.395 19.335 1.00 54.12 176 SER A N 1
ATOM 1422 C CA . SER A 1 176 ? 0.136 -1.244 19.546 1.00 54.12 176 SER A CA 1
ATOM 1423 C C . SER A 1 176 ? -0.560 -0.062 20.214 1.00 54.12 176 SER A C 1
ATOM 1425 O O . SER A 1 176 ? -1.409 0.582 19.616 1.00 54.12 176 SER A O 1
ATOM 1427 N N . LEU A 1 177 ? -0.072 0.327 21.397 1.00 57.41 177 LEU A N 1
ATOM 1428 C CA . LEU A 1 177 ? -0.444 1.566 22.107 1.00 57.41 177 LEU A CA 1
ATOM 1429 C C . LEU A 1 177 ? 0.002 2.853 21.383 1.00 57.41 177 LEU A C 1
ATOM 1431 O O . LEU A 1 177 ? -0.105 3.943 21.945 1.00 57.41 177 LEU A O 1
ATOM 1435 N N . LYS A 1 178 ? 0.600 2.741 20.187 1.00 60.09 178 LYS A N 1
ATOM 1436 C CA . LYS A 1 178 ? 1.128 3.887 19.438 1.00 60.09 178 LYS A CA 1
ATOM 1437 C C . LYS A 1 178 ? 0.606 4.034 18.015 1.00 60.09 178 LYS A C 1
ATOM 1439 O O . LYS A 1 178 ? 0.851 5.063 17.388 1.00 60.09 178 LYS A O 1
ATOM 1444 N N . ALA A 1 179 ? -0.089 3.041 17.476 1.00 63.44 179 ALA A N 1
ATOM 1445 C CA . ALA A 1 179 ? -0.537 3.083 16.093 1.00 63.44 179 ALA A CA 1
ATOM 1446 C C . ALA A 1 179 ? -1.822 3.924 15.962 1.00 63.44 179 ALA A C 1
ATOM 1448 O O . ALA A 1 179 ? -2.740 3.792 16.766 1.00 63.44 179 ALA A O 1
ATOM 1449 N N . PHE A 1 180 ? -1.886 4.799 14.956 1.00 73.44 180 PHE A N 1
ATOM 1450 C CA . PHE A 1 180 ? -3.064 5.618 14.666 1.00 73.44 180 PHE A CA 1
ATOM 1451 C C . PHE A 1 180 ? -3.191 5.908 13.172 1.00 73.44 180 PHE A C 1
ATOM 1453 O O . PHE A 1 180 ? -2.234 5.776 12.401 1.00 73.44 180 PHE A O 1
ATOM 1460 N N . THR A 1 181 ? -4.388 6.335 12.787 1.00 71.50 181 THR A N 1
ATOM 1461 C CA . THR A 1 181 ? -4.717 6.852 11.463 1.00 71.50 181 THR A CA 1
ATOM 1462 C C . THR A 1 181 ? -5.345 8.230 11.612 1.00 71.50 181 THR A C 1
ATOM 1464 O O . THR A 1 181 ? -6.211 8.437 12.461 1.00 71.50 181 THR A O 1
ATOM 1467 N N . CYS A 1 182 ? -4.899 9.169 10.781 1.00 75.75 182 CYS A N 1
ATOM 1468 C CA . CYS A 1 182 ? -5.573 10.447 10.614 1.00 75.75 182 CYS A CA 1
ATOM 1469 C C . CYS A 1 182 ? -6.657 10.306 9.557 1.00 75.75 182 CYS A C 1
ATOM 1471 O O . CYS A 1 182 ? -6.383 9.861 8.439 1.00 75.75 182 CYS A O 1
ATOM 1473 N N . PHE A 1 183 ? -7.877 10.698 9.901 1.00 71.06 183 PHE A N 1
ATOM 1474 C CA . PHE A 1 183 ? -8.937 10.809 8.914 1.00 71.06 183 PHE A CA 1
ATOM 1475 C C . PHE A 1 183 ? -8.883 12.181 8.263 1.00 71.06 183 PHE A C 1
ATOM 1477 O O . PHE A 1 183 ? -9.278 13.175 8.862 1.00 71.06 183 PHE A O 1
ATOM 1484 N N . CYS A 1 184 ? -8.362 12.210 7.037 1.00 68.38 184 CYS A N 1
ATOM 1485 C CA . CYS A 1 184 ? -8.195 13.439 6.280 1.00 68.38 184 CYS A CA 1
ATOM 1486 C C . CYS A 1 184 ? -9.500 13.879 5.603 1.00 68.38 184 CYS A C 1
ATOM 1488 O O . CYS A 1 184 ? -10.252 13.031 5.110 1.00 68.38 184 CYS A O 1
ATOM 1490 N N . PRO A 1 185 ? -9.746 15.194 5.518 1.00 66.31 185 PRO A N 1
ATOM 1491 C CA . PRO A 1 185 ? -10.803 15.759 4.693 1.00 66.31 185 PRO A CA 1
ATOM 1492 C C . PRO A 1 185 ? -10.473 15.506 3.218 1.00 66.31 185 PRO A C 1
ATOM 1494 O O . PRO A 1 185 ? -9.311 15.298 2.864 1.00 66.31 185 PRO A O 1
ATOM 1497 N N . GLU A 1 186 ? -11.480 15.551 2.341 1.00 57.38 186 GLU A N 1
ATOM 1498 C CA . GLU A 1 186 ? -11.293 15.212 0.918 1.00 57.38 186 GLU A CA 1
ATOM 1499 C C . GLU A 1 186 ? -10.168 16.049 0.255 1.00 57.38 186 GLU A C 1
ATOM 1501 O O . GLU A 1 186 ? -9.437 15.569 -0.608 1.00 57.38 186 GLU A O 1
ATOM 1506 N N . ASP A 1 187 ? -9.917 17.268 0.726 1.00 62.47 187 ASP A N 1
ATOM 1507 C CA . ASP A 1 187 ? -8.913 18.167 0.143 1.00 62.47 187 ASP A CA 1
ATOM 1508 C C . ASP A 1 187 ? -7.460 17.836 0.497 1.00 62.47 187 ASP A C 1
ATOM 1510 O O . ASP A 1 187 ? -6.538 18.414 -0.088 1.00 62.47 187 ASP A O 1
ATOM 1514 N N . TYR A 1 188 ? -7.237 16.916 1.434 1.00 70.38 188 TYR A N 1
ATOM 1515 C CA . TYR A 1 188 ? -5.912 16.609 1.950 1.00 70.38 188 TYR A CA 1
ATOM 1516 C C . TYR A 1 188 ? -5.619 15.110 1.891 1.00 70.38 188 TYR A C 1
ATOM 1518 O O . TYR A 1 188 ? -6.484 14.253 2.051 1.00 70.38 188 TYR A O 1
ATOM 1526 N N . SER A 1 189 ? -4.362 14.774 1.632 1.00 64.19 189 SER A N 1
ATOM 1527 C CA . SER A 1 189 ? -3.863 13.404 1.598 1.00 64.19 189 SER A CA 1
ATOM 1528 C C . SER A 1 189 ? -2.536 13.280 2.341 1.00 64.19 189 SER A C 1
ATOM 1530 O O . SER A 1 189 ? -1.925 14.261 2.764 1.00 64.19 189 SER A O 1
ATOM 1532 N N . GLY A 1 190 ? -2.077 12.045 2.520 1.00 56.06 190 GLY A N 1
ATOM 1533 C CA . GLY A 1 190 ? -0.898 11.742 3.325 1.00 56.06 190 GLY A CA 1
ATOM 1534 C C . GLY A 1 190 ? -1.263 11.306 4.740 1.00 56.06 190 GLY A C 1
ATOM 1535 O O . GLY A 1 190 ? -2.392 11.445 5.193 1.00 56.06 190 GLY A O 1
ATOM 1536 N N . GLN A 1 191 ? -0.294 10.710 5.427 1.00 66.06 191 GLN A N 1
ATOM 1537 C CA . GLN A 1 191 ? -0.518 10.047 6.710 1.00 66.06 191 GLN A CA 1
ATOM 1538 C C . GLN A 1 191 ? -0.955 10.998 7.836 1.00 66.06 191 GLN A C 1
ATOM 1540 O O . GLN A 1 191 ? -1.625 10.561 8.766 1.00 66.06 191 GLN A O 1
ATOM 1545 N N . LEU A 1 192 ? -0.569 12.271 7.749 1.00 76.12 192 LEU A N 1
ATOM 1546 C CA . LEU A 1 192 ? -0.932 13.330 8.689 1.00 76.12 192 LEU A CA 1
ATOM 1547 C C . LEU A 1 192 ? -1.838 14.386 8.045 1.00 76.12 192 LEU A C 1
ATOM 1549 O O . LEU A 1 192 ? -2.001 15.463 8.610 1.00 76.12 192 LEU A O 1
ATOM 1553 N N . CYS A 1 193 ? -2.395 14.100 6.862 1.00 74.44 193 CYS A N 1
ATOM 1554 C CA . CYS A 1 193 ? -3.169 15.057 6.067 1.00 74.44 193 CYS A CA 1
ATOM 1555 C C . CYS A 1 193 ? -2.348 16.281 5.625 1.00 74.44 193 CYS A C 1
ATOM 1557 O O . CYS A 1 193 ? -2.854 17.399 5.565 1.00 74.44 193 CYS A O 1
ATOM 1559 N N . GLN A 1 194 ? -1.063 16.064 5.322 1.00 73.44 194 GLN A N 1
ATOM 1560 C CA . GLN A 1 194 ? -0.107 17.130 5.019 1.00 73.44 194 GLN A CA 1
ATOM 1561 C C . GLN A 1 194 ? -0.105 17.593 3.551 1.00 73.44 194 GLN A C 1
ATOM 1563 O O . GLN A 1 194 ? 0.360 18.689 3.246 1.00 73.44 194 GLN A O 1
ATOM 1568 N N . ASN A 1 195 ? -0.586 16.764 2.620 1.00 64.56 195 ASN A N 1
ATOM 1569 C CA . ASN A 1 195 ? -0.532 17.059 1.190 1.00 64.56 195 ASN A CA 1
ATOM 1570 C C . ASN A 1 195 ? -1.858 17.657 0.730 1.00 64.56 195 ASN A C 1
ATOM 1572 O O . ASN A 1 195 ? -2.892 17.008 0.840 1.00 64.56 195 ASN A O 1
ATOM 1576 N N . LYS A 1 196 ? -1.827 18.852 0.142 1.00 72.00 196 LYS A N 1
ATOM 1577 C CA . LYS A 1 196 ? -3.008 19.451 -0.485 1.00 72.00 196 LYS A CA 1
ATOM 1578 C C . LYS A 1 196 ? -3.261 18.820 -1.855 1.00 72.00 196 LYS A C 1
ATOM 1580 O O . LYS A 1 196 ? -2.368 18.785 -2.700 1.00 72.00 196 LYS A O 1
ATOM 1585 N N . ASN A 1 197 ? -4.477 18.337 -2.075 1.00 66.19 197 ASN A N 1
ATOM 1586 C CA . ASN A 1 197 ? -4.891 17.720 -3.328 1.00 66.19 197 ASN A CA 1
ATOM 1587 C C . ASN A 1 197 ? -5.369 18.772 -4.348 1.00 66.19 197 ASN A C 1
ATOM 1589 O O . ASN A 1 197 ? -5.931 19.804 -3.979 1.00 66.19 197 ASN A O 1
ATOM 1593 N N . ASN A 1 198 ? -5.186 18.499 -5.646 1.00 64.75 198 ASN A N 1
ATOM 1594 C CA . ASN A 1 198 ? -5.769 19.324 -6.711 1.00 64.75 198 ASN A CA 1
ATOM 1595 C C . ASN A 1 198 ? -7.282 19.092 -6.776 1.00 64.75 198 ASN A C 1
ATOM 1597 O O . ASN A 1 198 ? -7.710 17.944 -6.905 1.00 64.75 198 ASN A O 1
ATOM 1601 N N . ARG A 1 199 ? -8.065 20.176 -6.723 1.00 62.12 199 ARG A N 1
ATOM 1602 C CA . ARG A 1 199 ? -9.514 20.156 -6.491 1.00 62.12 199 ARG A CA 1
ATOM 1603 C C . ARG A 1 199 ? -10.299 20.811 -7.627 1.00 62.12 199 ARG A C 1
ATOM 1605 O O . ARG A 1 199 ? -9.914 21.877 -8.099 1.00 62.12 199 ARG A O 1
ATOM 1612 N N . ILE A 1 200 ? -11.416 20.202 -8.016 1.00 66.31 200 ILE A N 1
ATOM 1613 C CA . ILE A 1 200 ? -12.468 20.809 -8.839 1.00 66.31 200 ILE A CA 1
ATOM 1614 C C . ILE A 1 200 ? -13.770 20.760 -8.042 1.00 66.31 200 ILE A C 1
ATOM 1616 O O . ILE A 1 200 ? -14.171 19.688 -7.592 1.00 66.31 200 ILE A O 1
ATOM 1620 N N . ASP A 1 201 ? -14.431 21.907 -7.910 1.00 68.12 201 ASP A N 1
ATOM 1621 C CA . ASP A 1 201 ? -15.727 22.021 -7.246 1.00 68.12 201 ASP A CA 1
ATOM 1622 C C . ASP A 1 201 ? -16.832 22.126 -8.291 1.00 68.12 201 ASP A C 1
ATOM 1624 O O . ASP A 1 201 ? -16.884 23.085 -9.062 1.00 68.12 201 ASP A O 1
ATOM 1628 N N . VAL A 1 202 ? -17.741 21.157 -8.309 1.00 68.19 202 VAL A N 1
ATOM 1629 C CA . VAL A 1 202 ? -18.936 21.195 -9.153 1.00 68.19 202 VAL A CA 1
ATOM 1630 C C . VAL A 1 202 ? -20.096 21.697 -8.309 1.00 68.19 202 VAL A C 1
ATOM 1632 O O . VAL A 1 202 ? -20.497 21.038 -7.351 1.00 68.19 202 VAL A O 1
ATOM 1635 N N . ARG A 1 203 ? -20.636 22.871 -8.647 1.00 72.75 203 ARG A N 1
ATOM 1636 C CA . ARG A 1 203 ? -21.834 23.398 -7.987 1.00 72.75 203 ARG A CA 1
ATOM 1637 C C . ARG A 1 203 ? -23.084 22.787 -8.606 1.00 72.75 203 ARG A C 1
ATOM 1639 O O . ARG A 1 203 ? -23.243 22.824 -9.823 1.00 72.75 203 ARG A O 1
ATOM 1646 N N . LEU A 1 204 ? -23.940 22.218 -7.768 1.00 70.69 204 LEU A N 1
ATOM 1647 C CA . LEU A 1 204 ? -25.187 21.573 -8.163 1.00 70.69 204 LEU A CA 1
ATOM 1648 C C . LEU A 1 204 ? -26.363 22.439 -7.715 1.00 70.69 204 LEU A C 1
ATOM 1650 O O . LEU A 1 204 ? -26.382 22.926 -6.586 1.00 70.69 204 LEU A O 1
ATOM 1654 N N . ASP A 1 205 ? -27.325 22.621 -8.614 1.00 73.81 205 ASP A N 1
ATOM 1655 C CA . ASP A 1 205 ? -28.590 23.288 -8.317 1.00 73.81 205 ASP A CA 1
ATOM 1656 C C . ASP A 1 205 ? -29.460 22.394 -7.414 1.00 73.81 205 ASP A C 1
ATOM 1658 O O . ASP A 1 205 ? -29.449 21.164 -7.548 1.00 73.81 205 ASP A O 1
ATOM 1662 N N . GLU A 1 206 ? -30.218 23.002 -6.502 1.00 63.72 206 GLU A N 1
ATOM 1663 C CA . GLU A 1 206 ? -31.068 22.312 -5.519 1.00 63.72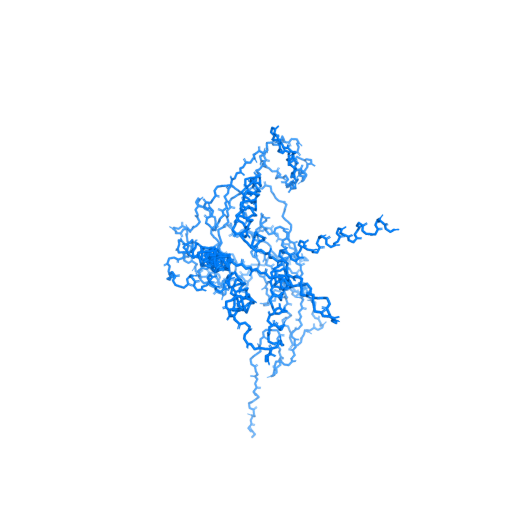 206 GLU A CA 1
ATOM 1664 C C . GLU A 1 206 ? -32.086 21.375 -6.181 1.00 63.72 206 GLU A C 1
ATOM 1666 O O . GLU A 1 206 ? -32.409 20.308 -5.653 1.00 63.72 206 GLU A O 1
ATOM 1671 N N . THR A 1 207 ? -32.520 21.715 -7.395 1.00 62.06 207 THR A N 1
ATOM 1672 C CA . THR A 1 207 ? -33.411 20.877 -8.201 1.00 62.06 207 THR A CA 1
ATOM 1673 C C . THR A 1 207 ? -32.770 19.540 -8.590 1.00 62.06 207 THR A C 1
ATOM 1675 O O . THR A 1 207 ? -33.417 18.504 -8.455 1.00 62.06 207 THR A O 1
ATOM 1678 N N . ILE A 1 208 ? -31.489 19.519 -8.983 1.00 58.31 208 ILE A N 1
ATOM 1679 C CA . ILE A 1 208 ? -30.749 18.320 -9.433 1.00 58.31 208 ILE A CA 1
ATOM 1680 C C . ILE A 1 208 ? -30.438 17.371 -8.263 1.00 58.31 208 ILE A C 1
ATOM 1682 O O . ILE A 1 208 ? -30.457 16.145 -8.431 1.00 58.31 208 ILE A O 1
ATOM 1686 N N . ILE A 1 209 ? -30.190 17.932 -7.074 1.00 57.34 209 ILE A N 1
ATOM 1687 C CA . ILE A 1 209 ? -29.866 17.195 -5.839 1.00 57.34 209 ILE A CA 1
ATOM 1688 C C . ILE A 1 209 ? -31.028 16.285 -5.409 1.00 57.34 209 ILE A C 1
ATOM 1690 O O . ILE A 1 209 ? -30.798 15.178 -4.925 1.00 57.34 209 ILE A O 1
ATOM 1694 N N . SER A 1 210 ? -32.273 16.705 -5.657 1.00 53.88 210 SER A N 1
ATOM 1695 C CA . SER A 1 210 ? -33.477 15.952 -5.275 1.00 53.88 210 SER A CA 1
ATOM 1696 C C . SER A 1 210 ? -33.743 14.687 -6.113 1.00 53.88 210 SER A C 1
ATOM 1698 O O . SER A 1 210 ? -34.452 13.788 -5.662 1.00 53.88 210 SER A O 1
ATOM 1700 N N . ILE A 1 211 ? -33.156 14.590 -7.313 1.00 56.59 211 ILE A N 1
ATOM 1701 C CA . ILE A 1 211 ? -33.500 13.574 -8.330 1.00 56.59 211 ILE A CA 1
ATOM 1702 C C . ILE A 1 211 ? -32.367 12.570 -8.584 1.00 56.59 211 ILE A C 1
ATOM 1704 O O . ILE A 1 211 ? -32.618 11.447 -9.022 1.00 56.59 211 ILE A O 1
ATOM 1708 N N . THR A 1 212 ? -31.111 12.952 -8.325 1.00 58.91 212 THR A N 1
ATOM 1709 C CA . THR A 1 212 ? -29.933 12.178 -8.746 1.00 58.91 212 THR A CA 1
ATOM 1710 C C . THR A 1 212 ? -29.163 11.641 -7.547 1.00 58.91 212 THR A C 1
ATOM 1712 O O . THR A 1 212 ? -28.602 12.400 -6.768 1.00 58.91 212 THR A O 1
ATOM 1715 N N . SER A 1 213 ? -29.064 10.315 -7.415 1.00 59.06 213 SER A N 1
ATOM 1716 C CA . SER A 1 213 ? -28.269 9.692 -6.343 1.00 59.06 213 SER A CA 1
ATOM 1717 C C . SER A 1 213 ? -26.788 9.519 -6.702 1.00 59.06 213 SER A C 1
ATOM 1719 O O . SER A 1 213 ? -25.945 9.444 -5.809 1.00 59.06 213 SER A O 1
ATOM 1721 N N . LEU A 1 214 ? -26.451 9.475 -7.994 1.00 63.06 214 LEU A N 1
ATOM 1722 C CA . LEU A 1 214 ? -25.115 9.194 -8.526 1.00 63.06 214 LEU A CA 1
ATOM 1723 C C . LEU A 1 214 ? -24.845 10.052 -9.766 1.00 63.06 214 LEU A C 1
ATOM 1725 O O . LEU A 1 214 ? -25.613 10.012 -10.722 1.00 63.06 214 LEU A O 1
ATOM 1729 N N . LEU A 1 215 ? -23.731 10.783 -9.761 1.00 67.75 215 LEU A N 1
ATOM 1730 C CA . LEU A 1 215 ? -23.208 11.514 -10.910 1.00 67.75 215 LEU A CA 1
ATOM 1731 C C . LEU A 1 215 ? -22.070 10.733 -11.553 1.00 67.75 215 LEU A C 1
ATOM 1733 O O . LEU A 1 215 ? -21.106 10.325 -10.899 1.00 67.75 215 LEU A O 1
ATOM 1737 N N . LEU A 1 216 ? -22.169 10.576 -12.866 1.00 72.88 216 LEU A N 1
ATOM 1738 C CA . LEU A 1 216 ? -21.070 10.126 -13.696 1.00 72.88 216 LEU A CA 1
ATOM 1739 C C . LEU A 1 216 ? -20.369 11.365 -14.253 1.00 72.88 216 LEU A C 1
ATOM 1741 O O . LEU A 1 216 ? -20.871 12.032 -15.152 1.00 72.88 216 LEU A O 1
ATOM 1745 N N . LEU A 1 217 ? -19.214 11.691 -13.694 1.00 69.62 217 LEU A N 1
ATOM 1746 C CA . LEU A 1 217 ? -18.417 12.832 -14.114 1.00 69.62 217 LEU A CA 1
ATOM 1747 C C . LEU A 1 217 ? -17.455 12.379 -15.201 1.00 69.62 217 LEU A C 1
ATOM 1749 O O . LEU A 1 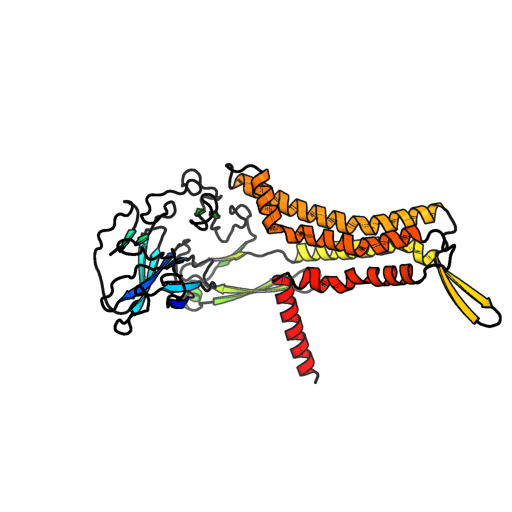217 ? -16.546 11.585 -14.948 1.00 69.62 217 LEU A O 1
ATOM 1753 N N . HIS A 1 218 ? -17.668 12.879 -16.412 1.00 74.19 218 HIS A N 1
ATOM 1754 C CA . HIS A 1 218 ? -16.801 12.614 -17.547 1.00 74.19 218 HIS A CA 1
ATOM 1755 C C . HIS A 1 218 ? -15.881 13.811 -17.773 1.00 74.19 218 HIS A C 1
ATOM 1757 O O . HIS A 1 218 ? -16.319 14.865 -18.229 1.00 74.19 218 HIS A O 1
ATOM 1763 N N . PHE A 1 219 ? -14.605 13.657 -17.439 1.00 69.94 219 PHE A N 1
ATOM 1764 C CA . PHE A 1 219 ? -13.605 14.682 -17.689 1.00 69.94 219 PHE A CA 1
ATOM 1765 C C . PHE A 1 219 ? -12.933 14.425 -19.025 1.00 69.94 219 PHE A C 1
ATOM 1767 O O . PHE A 1 219 ? -12.421 13.330 -19.277 1.00 69.94 219 PHE A O 1
ATOM 1774 N N . ILE A 1 220 ? -12.907 15.469 -19.844 1.00 72.19 220 ILE A N 1
ATOM 1775 C CA . ILE A 1 220 ? -12.188 15.513 -21.108 1.00 72.19 220 ILE A CA 1
ATOM 1776 C C . ILE A 1 220 ? -11.112 16.575 -20.950 1.00 72.19 220 ILE A C 1
ATOM 1778 O O . ILE A 1 220 ? -11.414 17.761 -20.833 1.00 72.19 220 ILE A O 1
ATOM 1782 N N . THR A 1 221 ? -9.852 16.158 -20.916 1.00 65.88 221 THR A N 1
ATOM 1783 C CA . THR A 1 221 ? -8.734 17.098 -20.928 1.00 65.88 221 THR A CA 1
ATOM 1784 C C . THR A 1 221 ? -8.267 17.274 -22.362 1.00 65.88 221 THR A C 1
ATOM 1786 O O . THR A 1 221 ? -7.756 16.334 -22.975 1.00 65.88 221 THR A O 1
ATOM 1789 N N . ILE A 1 222 ? -8.482 18.476 -22.893 1.00 65.38 222 ILE A N 1
ATOM 1790 C CA . ILE A 1 222 ? -8.063 18.870 -24.237 1.00 65.38 222 ILE A CA 1
ATOM 1791 C C . ILE A 1 222 ? -6.671 19.487 -24.128 1.00 65.38 222 ILE A C 1
ATOM 1793 O O . ILE A 1 222 ? -6.406 20.306 -23.250 1.00 65.38 222 ILE A O 1
ATOM 1797 N N . PHE A 1 223 ? -5.775 19.071 -25.013 1.00 63.25 223 PHE A N 1
ATOM 1798 C CA . PHE A 1 223 ? -4.437 19.626 -25.130 1.00 63.25 223 PHE A CA 1
ATOM 1799 C C . PHE A 1 223 ? -4.260 20.134 -26.557 1.00 63.25 223 PHE A C 1
ATOM 1801 O O . PHE A 1 223 ? -4.691 19.447 -27.477 1.00 63.25 223 PHE A O 1
ATOM 1808 N N . GLU A 1 224 ? -3.619 21.292 -26.727 1.00 64.81 224 GLU A N 1
ATOM 1809 C CA . GLU A 1 224 ? -3.476 21.962 -28.033 1.00 64.81 224 GLU A CA 1
ATOM 1810 C C . GLU A 1 224 ? -2.867 21.055 -29.123 1.00 64.81 224 GLU A C 1
ATOM 1812 O O . GLU A 1 224 ? -3.285 21.150 -30.269 1.00 64.81 224 GLU A O 1
ATOM 1817 N N . ASP A 1 225 ? -2.006 20.093 -28.752 1.00 56.72 225 ASP A N 1
ATOM 1818 C CA . ASP A 1 225 ? -1.282 19.220 -29.696 1.00 56.72 225 ASP A CA 1
ATOM 1819 C C . ASP A 1 225 ? -1.360 17.703 -29.381 1.00 56.72 225 ASP A C 1
ATOM 1821 O O . ASP A 1 225 ? -0.437 16.946 -29.694 1.00 56.72 225 ASP A O 1
ATOM 1825 N N . ALA A 1 226 ? -2.401 17.208 -28.696 1.00 56.06 226 ALA A N 1
ATOM 1826 C CA . ALA A 1 226 ? -2.521 15.767 -28.406 1.00 56.06 226 ALA A CA 1
ATOM 1827 C C . ALA A 1 226 ? -3.970 15.255 -28.365 1.00 56.06 226 ALA A C 1
ATOM 1829 O O . ALA A 1 226 ? -4.898 16.018 -28.110 1.00 56.06 226 ALA A O 1
ATOM 1830 N N . GLU A 1 227 ? -4.152 13.937 -28.544 1.00 58.84 227 GLU A N 1
ATOM 1831 C CA . GLU A 1 227 ? -5.438 13.269 -28.301 1.00 58.84 227 GLU A CA 1
ATOM 1832 C C . GLU A 1 227 ? -5.969 13.593 -26.896 1.00 58.84 227 GLU A C 1
ATOM 1834 O O . GLU A 1 227 ? -5.228 13.612 -25.907 1.00 58.84 227 GLU A O 1
ATOM 1839 N N . TYR A 1 228 ? -7.275 13.843 -26.821 1.00 60.88 228 TYR A N 1
ATOM 1840 C CA . TYR A 1 228 ? -7.963 14.192 -25.589 1.00 60.88 228 TYR A CA 1
ATOM 1841 C C . TYR A 1 228 ? -7.928 13.021 -24.598 1.00 60.88 228 TYR A C 1
ATOM 1843 O O . TYR A 1 228 ? -8.245 11.876 -24.931 1.00 60.88 228 TYR A O 1
ATOM 1851 N N . GLU A 1 229 ? -7.555 13.296 -23.348 1.00 60.06 229 GLU A N 1
ATOM 1852 C CA . GLU A 1 229 ? -7.604 12.280 -22.298 1.00 60.06 229 GLU A CA 1
ATOM 1853 C C . GLU A 1 229 ? -9.001 12.258 -21.670 1.00 60.06 229 GLU A C 1
ATOM 1855 O O . GLU A 1 229 ? -9.523 13.292 -21.251 1.00 60.06 229 GLU A O 1
ATOM 1860 N N . ARG A 1 230 ? -9.601 11.063 -21.600 1.00 65.75 230 ARG A N 1
ATOM 1861 C CA . ARG A 1 230 ? -10.894 10.824 -20.950 1.00 65.75 230 ARG A CA 1
ATOM 1862 C C . ARG A 1 230 ? -10.709 10.087 -19.640 1.00 65.75 230 ARG A C 1
ATOM 1864 O O . ARG A 1 230 ? -10.108 9.012 -19.614 1.00 65.75 230 ARG A O 1
ATOM 1871 N N . ILE A 1 231 ? -11.302 10.612 -18.578 1.00 65.81 231 ILE A N 1
ATOM 1872 C CA . ILE A 1 231 ? -11.504 9.870 -17.334 1.00 65.81 231 ILE A CA 1
ATOM 1873 C C . ILE A 1 231 ? -12.970 9.977 -16.935 1.00 65.81 231 ILE A C 1
ATOM 1875 O O . ILE A 1 231 ? -13.588 11.029 -17.066 1.00 65.81 231 ILE A O 1
ATOM 1879 N N . THR A 1 232 ? -13.534 8.870 -16.465 1.00 69.88 232 THR A N 1
ATOM 1880 C CA . THR A 1 232 ? -14.909 8.837 -15.968 1.00 69.88 232 THR A CA 1
ATOM 1881 C C . THR A 1 232 ? -14.872 8.446 -14.506 1.00 69.88 232 THR A C 1
ATOM 1883 O O . THR A 1 232 ? -14.332 7.395 -14.165 1.00 69.88 232 THR A O 1
ATOM 1886 N N . ILE A 1 233 ? -15.415 9.303 -13.650 1.00 63.69 233 ILE A N 1
ATOM 1887 C CA . ILE A 1 233 ? -15.462 9.098 -12.207 1.00 63.69 233 ILE A CA 1
ATOM 1888 C C . ILE A 1 233 ? -16.927 9.028 -11.800 1.00 63.69 233 ILE A C 1
ATOM 1890 O O . ILE A 1 233 ? -17.720 9.903 -12.134 1.00 63.69 233 ILE A O 1
ATOM 1894 N N . LEU A 1 234 ? -17.285 7.984 -11.062 1.00 64.50 234 LEU A N 1
ATOM 1895 C CA . LEU A 1 234 ? -18.597 7.872 -10.443 1.00 64.50 234 LEU A CA 1
ATOM 1896 C C . LEU A 1 234 ? -18.528 8.523 -9.057 1.00 64.50 234 LEU A C 1
ATOM 1898 O O . LEU A 1 234 ? -17.785 8.052 -8.197 1.00 64.50 234 LEU A O 1
ATOM 1902 N N . LYS A 1 235 ? -19.283 9.600 -8.829 1.00 62.81 235 LYS A N 1
ATOM 1903 C CA . LYS A 1 235 ? -19.363 10.274 -7.525 1.00 62.81 235 LYS A CA 1
ATOM 1904 C C . LYS A 1 235 ? -20.822 10.346 -7.088 1.00 62.81 235 LYS A C 1
ATOM 1906 O O . LYS A 1 235 ? -21.711 10.670 -7.867 1.00 62.81 235 LYS A O 1
ATOM 1911 N N . ARG A 1 236 ? -21.087 10.003 -5.831 1.00 60.72 236 ARG A N 1
ATOM 1912 C CA . ARG A 1 236 ? -22.433 10.071 -5.254 1.00 60.72 236 ARG A CA 1
ATOM 1913 C C . ARG A 1 236 ? -22.784 11.528 -4.940 1.00 60.72 236 ARG A C 1
ATOM 1915 O O . ARG A 1 236 ? -21.930 12.231 -4.406 1.00 60.72 236 ARG A O 1
ATOM 1922 N N . VAL A 1 237 ? -24.010 11.960 -5.243 1.00 62.97 237 VAL A N 1
ATOM 1923 C CA . VAL A 1 237 ? -24.472 13.315 -4.894 1.00 62.97 237 VAL A CA 1
ATOM 1924 C C . VAL A 1 237 ? -24.806 13.356 -3.400 1.00 62.97 237 VAL A C 1
ATOM 1926 O O . VAL A 1 237 ? -25.621 12.545 -2.947 1.00 62.97 237 VAL A O 1
ATOM 1929 N N . PRO A 1 238 ? -24.172 14.237 -2.609 1.00 56.03 238 PRO A N 1
ATOM 1930 C CA . PRO A 1 238 ? -24.544 14.453 -1.215 1.00 56.03 238 PRO A CA 1
ATOM 1931 C C . PRO A 1 238 ? -25.912 15.143 -1.138 1.00 56.03 238 PRO A C 1
ATOM 1933 O O . PRO A 1 238 ? -26.176 16.100 -1.856 1.00 56.03 238 PRO A O 1
ATOM 1936 N N . PHE A 1 239 ? -26.785 14.667 -0.252 1.00 49.00 239 PHE A N 1
ATOM 1937 C CA . PHE A 1 239 ? -28.191 15.092 -0.229 1.00 49.00 239 PHE A CA 1
ATOM 1938 C C . PHE A 1 239 ? -28.412 16.540 0.274 1.00 49.00 239 PHE A C 1
ATOM 1940 O O . PHE A 1 239 ? -29.453 17.097 -0.032 1.00 49.00 239 PHE A O 1
ATOM 1947 N N . ASN A 1 240 ? -27.451 17.159 0.991 1.00 52.06 240 ASN A N 1
ATOM 1948 C CA . ASN A 1 240 ? -27.494 18.572 1.440 1.00 52.06 240 ASN A CA 1
ATOM 1949 C C . ASN A 1 240 ? -26.158 19.309 1.202 1.00 52.06 240 ASN A C 1
ATOM 1951 O O . ASN A 1 240 ? -25.692 20.071 2.054 1.00 52.06 240 ASN A O 1
ATOM 1955 N N . GLN A 1 241 ? -25.490 19.072 0.075 1.00 55.25 241 GLN A N 1
ATOM 1956 C CA . GLN A 1 241 ? -24.408 19.967 -0.337 1.00 55.25 241 GLN A CA 1
ATOM 1957 C C . GLN A 1 241 ? -24.591 20.363 -1.791 1.00 55.25 241 GLN A C 1
ATOM 1959 O O . GLN A 1 241 ? -24.638 19.516 -2.679 1.00 55.25 241 GLN A O 1
ATOM 1964 N N . ASN A 1 242 ? -24.589 21.671 -2.029 1.00 63.88 242 ASN A N 1
ATOM 1965 C CA . ASN A 1 242 ? -24.684 22.240 -3.370 1.00 63.88 242 ASN A CA 1
ATOM 1966 C C . ASN A 1 242 ? -23.308 22.278 -4.057 1.00 63.88 242 ASN A C 1
ATOM 1968 O O . ASN A 1 242 ? -23.159 22.890 -5.109 1.00 63.88 242 ASN A O 1
ATOM 1972 N N . ILE A 1 243 ? -22.280 21.671 -3.449 1.00 59.28 243 ILE A N 1
ATOM 1973 C CA . ILE A 1 243 ? -20.900 21.645 -3.937 1.00 59.28 243 ILE A CA 1
ATOM 1974 C C . ILE A 1 243 ? -20.377 20.214 -3.840 1.00 59.28 243 ILE A C 1
ATOM 1976 O O . ILE A 1 243 ? -20.364 19.619 -2.764 1.00 59.28 243 ILE A O 1
ATOM 1980 N N . LEU A 1 244 ? -19.930 19.680 -4.971 1.00 64.94 244 LEU A N 1
ATOM 1981 C CA . LEU A 1 244 ? -19.319 18.370 -5.103 1.00 64.94 244 LEU A CA 1
ATOM 1982 C C . LEU A 1 244 ? -17.826 18.536 -5.397 1.00 64.94 244 LEU A C 1
ATOM 1984 O O . LEU A 1 244 ? -17.442 19.008 -6.466 1.00 64.94 244 LEU A O 1
ATOM 1988 N N . THR A 1 245 ? -16.998 18.117 -4.449 1.00 61.09 245 THR A N 1
ATOM 1989 C CA . THR A 1 245 ? -15.543 18.238 -4.523 1.00 61.09 245 THR A CA 1
ATOM 1990 C C . THR A 1 245 ? -14.905 17.021 -5.194 1.00 61.09 245 THR A C 1
ATOM 1992 O O . THR A 1 245 ? -15.212 15.871 -4.865 1.00 61.09 245 THR A O 1
ATOM 1995 N N . ILE A 1 246 ? -14.000 17.258 -6.147 1.00 65.25 246 ILE A N 1
ATOM 1996 C CA . ILE A 1 246 ? -13.352 16.207 -6.938 1.00 65.25 246 ILE A CA 1
ATOM 1997 C C . ILE A 1 246 ? -11.838 16.401 -6.918 1.00 65.25 246 ILE A C 1
ATOM 1999 O O . ILE A 1 246 ? -11.331 17.454 -7.299 1.00 65.25 246 ILE A O 1
ATOM 2003 N N . ILE A 1 247 ? -11.118 15.356 -6.514 1.00 61.50 247 ILE A N 1
ATOM 2004 C CA . ILE A 1 247 ? -9.654 15.324 -6.481 1.00 61.50 247 ILE A CA 1
ATOM 2005 C C . ILE A 1 247 ? -9.132 14.721 -7.783 1.00 61.50 247 ILE A C 1
ATOM 2007 O O . ILE A 1 247 ? -9.543 13.619 -8.153 1.00 61.50 247 ILE A O 1
ATOM 2011 N N . TYR A 1 248 ? -8.196 15.394 -8.454 1.00 63.34 248 TYR A N 1
ATOM 2012 C CA . TYR A 1 248 ? -7.631 14.915 -9.719 1.00 63.34 248 TYR A CA 1
ATOM 2013 C C . TYR A 1 248 ? -6.105 14.726 -9.649 1.00 63.34 248 TYR A C 1
ATOM 2015 O O . TYR A 1 248 ? -5.371 15.565 -9.129 1.00 63.34 248 TYR A O 1
ATOM 2023 N N . PHE A 1 249 ? -5.620 13.605 -10.198 1.00 60.12 249 PHE A N 1
ATOM 2024 C CA . PHE A 1 249 ? -4.194 13.304 -10.347 1.00 60.12 249 PHE A CA 1
ATOM 2025 C C . PHE A 1 249 ? -3.724 13.594 -11.778 1.00 60.12 249 PHE A C 1
ATOM 2027 O O . PHE A 1 249 ? -4.300 13.100 -12.751 1.00 60.12 249 PHE A O 1
ATOM 2034 N N . GLU A 1 250 ? -2.636 14.352 -11.916 1.00 63.34 250 GLU A N 1
ATOM 2035 C CA . GLU A 1 250 ? -2.132 14.832 -13.205 1.00 63.34 250 GLU A CA 1
ATOM 2036 C C . GLU A 1 250 ? -1.328 13.754 -13.961 1.00 63.34 250 GLU A C 1
ATOM 2038 O O . GLU A 1 250 ? -0.093 13.715 -13.980 1.00 63.34 250 GLU A O 1
ATOM 2043 N N . LYS A 1 251 ? -2.057 12.846 -14.621 1.00 65.81 251 LYS A N 1
ATOM 2044 C CA . LYS A 1 251 ? -1.506 11.677 -15.327 1.00 65.81 251 LYS A CA 1
ATOM 2045 C C . LYS A 1 251 ? -0.504 12.047 -16.432 1.00 65.81 251 LYS A C 1
ATOM 2047 O O . LYS A 1 251 ? 0.479 11.328 -16.625 1.00 65.81 251 LYS A O 1
ATOM 2052 N N . LYS A 1 252 ? -0.701 13.173 -17.130 1.00 69.00 252 LYS A N 1
ATOM 2053 C CA . LYS A 1 252 ? 0.165 13.627 -18.237 1.00 69.00 252 LYS A CA 1
ATOM 2054 C C . LYS A 1 252 ? 1.591 13.938 -17.785 1.00 69.00 252 LYS A C 1
ATOM 2056 O O . LYS A 1 252 ? 2.532 13.570 -18.485 1.00 69.00 252 LYS A O 1
ATOM 2061 N N . LYS A 1 253 ? 1.768 14.556 -16.613 1.00 70.88 253 LYS A N 1
ATOM 2062 C CA . LYS A 1 253 ? 3.095 14.880 -16.067 1.00 70.88 253 LYS A CA 1
ATOM 2063 C C . LYS A 1 253 ? 3.899 13.611 -15.786 1.00 70.88 253 LYS A C 1
ATOM 2065 O O . LYS A 1 253 ? 5.041 13.496 -16.225 1.00 70.88 253 LYS A O 1
ATOM 2070 N N . SER A 1 254 ? 3.262 12.628 -15.148 1.00 72.12 254 SER A N 1
ATOM 2071 C CA . SER A 1 254 ? 3.861 11.315 -14.891 1.00 72.12 254 SER A CA 1
ATOM 2072 C C . SER A 1 254 ? 4.182 10.572 -16.196 1.00 72.12 254 SER A C 1
ATOM 2074 O O . SER A 1 254 ? 5.322 10.160 -16.397 1.00 72.12 254 SER A O 1
ATOM 2076 N N . LYS A 1 255 ? 3.238 10.505 -17.148 1.00 76.38 255 LYS A N 1
ATOM 2077 C CA . LYS A 1 255 ? 3.461 9.875 -18.462 1.00 76.38 255 LYS A CA 1
ATOM 2078 C C . LYS A 1 255 ? 4.577 10.543 -19.272 1.00 76.38 255 LYS A C 1
ATOM 2080 O O . LYS A 1 255 ? 5.369 9.836 -19.888 1.00 76.38 255 LYS A O 1
ATOM 2085 N N . LYS A 1 256 ? 4.642 11.881 -19.308 1.00 83.00 256 LYS A N 1
ATOM 2086 C CA . LYS A 1 256 ? 5.671 12.633 -20.051 1.00 83.00 256 LYS A CA 1
ATOM 2087 C C . LYS A 1 256 ? 7.063 12.328 -19.504 1.00 83.00 256 LYS A C 1
ATOM 2089 O O . LYS A 1 256 ? 7.966 12.065 -20.292 1.00 83.00 256 LYS A O 1
ATOM 2094 N N . LEU A 1 257 ? 7.205 12.306 -18.178 1.00 77.69 257 LEU A N 1
ATOM 2095 C CA . LEU A 1 257 ? 8.453 11.945 -17.512 1.00 77.69 257 LEU A CA 1
ATOM 2096 C C . LEU A 1 257 ? 8.845 10.490 -17.807 1.00 77.69 257 LEU A C 1
ATOM 2098 O O . LEU A 1 257 ? 9.977 10.240 -18.204 1.00 77.69 257 LEU A O 1
ATOM 2102 N N . SER A 1 258 ? 7.906 9.541 -17.701 1.00 78.44 258 SER A N 1
ATOM 2103 C CA . SER A 1 258 ? 8.170 8.136 -18.036 1.00 78.44 258 SER A CA 1
ATOM 2104 C C . SER A 1 258 ? 8.589 7.954 -19.496 1.00 78.44 258 SER A C 1
ATOM 2106 O O . SER A 1 258 ? 9.560 7.254 -19.756 1.00 78.44 258 SER A O 1
ATOM 2108 N N . LYS A 1 259 ? 7.914 8.611 -20.452 1.00 87.81 259 LYS A N 1
ATOM 2109 C CA . LYS A 1 259 ? 8.296 8.568 -21.875 1.00 87.81 259 LYS A CA 1
ATOM 2110 C C . LYS A 1 259 ? 9.709 9.105 -22.098 1.00 87.81 259 LYS A C 1
ATOM 2112 O O . LYS A 1 259 ? 10.489 8.457 -22.785 1.00 87.81 259 LYS A O 1
ATOM 2117 N N . TRP A 1 260 ? 10.039 10.249 -21.497 1.00 92.06 260 TRP A N 1
ATOM 2118 C CA . TRP A 1 260 ? 11.383 10.824 -21.572 1.00 92.06 260 TRP A CA 1
ATOM 2119 C C . TRP A 1 260 ? 12.442 9.862 -21.038 1.00 92.06 260 TRP A C 1
ATOM 2121 O O . TRP A 1 260 ? 13.420 9.604 -21.727 1.00 92.06 260 TRP A O 1
ATOM 2131 N N . ILE A 1 261 ? 12.212 9.263 -19.866 1.00 87.12 261 ILE A N 1
ATOM 2132 C CA . ILE A 1 261 ? 13.137 8.288 -19.274 1.00 87.12 261 ILE A CA 1
ATOM 2133 C C . ILE A 1 261 ? 13.327 7.077 -20.195 1.00 87.12 261 ILE A C 1
ATOM 2135 O O . ILE A 1 261 ? 14.462 6.676 -20.429 1.00 87.12 261 ILE A O 1
ATOM 2139 N N . ILE A 1 262 ? 12.248 6.514 -20.751 1.00 88.38 262 ILE A N 1
ATOM 2140 C CA . ILE A 1 262 ? 12.328 5.352 -21.653 1.00 88.38 262 ILE A CA 1
ATOM 2141 C C . ILE A 1 262 ? 13.155 5.686 -22.899 1.00 88.38 262 ILE A C 1
ATOM 2143 O O . ILE A 1 262 ? 14.063 4.935 -23.252 1.00 88.38 262 ILE A O 1
ATOM 2147 N N . VAL A 1 263 ? 12.873 6.825 -23.541 1.00 93.56 263 VAL A N 1
ATOM 2148 C CA . VAL A 1 263 ? 13.602 7.271 -24.737 1.00 93.56 263 VAL A CA 1
ATOM 2149 C C . VAL A 1 263 ? 15.073 7.531 -24.409 1.00 93.56 263 VAL A C 1
ATOM 2151 O O . VAL A 1 263 ? 15.948 7.045 -25.120 1.00 93.56 263 VAL A O 1
ATOM 2154 N N . SER A 1 264 ? 15.367 8.228 -23.309 1.00 91.56 264 SER A N 1
ATOM 2155 C CA . SER A 1 264 ? 16.742 8.489 -22.877 1.00 91.56 264 SER A CA 1
ATOM 2156 C C . SER A 1 264 ? 17.513 7.205 -22.574 1.00 91.56 264 SER A C 1
ATOM 2158 O O . SER A 1 264 ? 18.654 7.080 -23.005 1.00 91.56 264 SER A O 1
ATOM 2160 N N . VAL A 1 265 ? 16.908 6.231 -21.887 1.00 90.62 265 VAL A N 1
ATOM 2161 C CA . VAL A 1 265 ? 17.550 4.935 -21.603 1.00 90.62 265 VAL A CA 1
ATOM 2162 C C . VAL A 1 265 ? 17.840 4.175 -22.895 1.00 90.62 265 VAL A C 1
ATOM 2164 O O . VAL A 1 265 ? 18.931 3.624 -23.039 1.00 90.62 265 VAL A O 1
ATOM 2167 N N . PHE A 1 266 ? 16.907 4.175 -23.850 1.00 91.31 266 PHE A N 1
ATOM 2168 C CA . PHE A 1 266 ? 17.093 3.516 -25.143 1.00 91.31 266 PHE A CA 1
ATOM 2169 C C . PHE A 1 266 ? 18.255 4.132 -25.933 1.00 91.31 266 PHE A C 1
ATOM 2171 O O . PHE A 1 266 ? 19.156 3.418 -26.368 1.00 91.31 266 PHE A O 1
ATOM 2178 N N . ILE A 1 267 ? 18.280 5.463 -26.038 1.00 93.75 267 ILE A N 1
ATOM 2179 C CA . ILE A 1 267 ? 19.343 6.213 -26.717 1.00 93.75 267 ILE A CA 1
ATOM 2180 C C . ILE A 1 267 ? 20.702 5.972 -26.049 1.00 93.75 267 ILE A C 1
ATOM 2182 O O . ILE A 1 267 ? 21.671 5.649 -26.733 1.00 93.75 267 ILE A O 1
ATOM 2186 N N . LEU A 1 268 ? 20.774 6.084 -24.718 1.00 91.19 268 LEU A N 1
ATOM 2187 C CA . LEU A 1 268 ? 22.010 5.847 -23.971 1.00 91.19 268 LEU A CA 1
ATOM 2188 C C . LEU A 1 268 ? 22.534 4.429 -24.195 1.00 91.19 268 LEU A C 1
ATOM 2190 O O . LEU A 1 268 ? 23.721 4.270 -24.441 1.00 91.19 268 LEU A O 1
ATOM 2194 N N . THR A 1 269 ? 21.652 3.427 -24.171 1.00 89.44 269 THR A N 1
ATOM 2195 C CA . THR A 1 269 ? 22.027 2.023 -24.398 1.00 89.44 269 THR A CA 1
ATOM 2196 C C . THR A 1 269 ? 22.577 1.806 -25.808 1.00 89.44 269 THR A C 1
ATOM 2198 O O . THR A 1 269 ? 23.563 1.098 -25.971 1.00 89.44 269 THR A O 1
ATOM 2201 N N . ILE A 1 270 ? 21.994 2.431 -26.835 1.00 90.94 270 ILE A N 1
ATOM 2202 C CA . ILE A 1 270 ? 22.529 2.338 -28.203 1.00 90.94 270 ILE A CA 1
ATOM 2203 C C . ILE A 1 270 ? 23.927 2.954 -28.282 1.00 90.94 270 ILE A C 1
ATOM 2205 O O . ILE A 1 270 ? 24.846 2.322 -28.798 1.00 90.94 270 ILE A O 1
ATOM 2209 N N . PHE A 1 271 ? 24.102 4.171 -27.760 1.00 90.75 271 PHE A N 1
ATOM 2210 C CA . PHE A 1 271 ? 25.378 4.878 -27.860 1.00 90.75 271 PHE A CA 1
ATOM 2211 C C . PHE A 1 271 ? 26.508 4.187 -27.101 1.00 90.75 271 PHE A C 1
ATOM 2213 O O . PHE A 1 271 ? 27.638 4.174 -27.578 1.00 90.75 271 PHE A O 1
ATOM 2220 N N . THR A 1 272 ? 26.227 3.588 -25.948 1.00 91.94 272 THR A N 1
ATOM 2221 C CA . THR A 1 272 ? 27.244 2.863 -25.183 1.00 91.94 272 THR A CA 1
ATOM 2222 C C . THR A 1 272 ? 27.605 1.514 -25.814 1.00 91.94 272 THR A C 1
ATOM 2224 O O . THR A 1 272 ? 28.768 1.113 -25.764 1.00 91.94 272 THR A O 1
ATOM 2227 N N . TYR A 1 273 ? 26.661 0.829 -26.471 1.00 88.50 273 TYR A N 1
ATOM 2228 C CA . TYR A 1 273 ? 26.908 -0.463 -27.131 1.00 88.50 273 TYR A CA 1
ATOM 2229 C C . TYR A 1 273 ? 27.380 -0.372 -28.588 1.00 88.50 273 TYR A C 1
ATOM 2231 O O . TYR A 1 273 ? 27.755 -1.395 -29.151 1.00 88.50 273 TYR A O 1
ATOM 2239 N N . ILE A 1 274 ? 27.424 0.817 -29.201 1.00 88.69 274 ILE A N 1
ATOM 2240 C CA . ILE A 1 274 ? 27.749 0.982 -30.632 1.00 88.69 274 ILE A CA 1
ATOM 2241 C C . ILE A 1 274 ? 29.131 0.438 -31.034 1.00 88.69 274 ILE A C 1
ATOM 2243 O O . ILE A 1 274 ? 29.345 0.071 -32.185 1.00 88.69 274 ILE A O 1
ATOM 2247 N N . HIS A 1 275 ? 30.069 0.358 -30.091 1.00 85.50 275 HIS A N 1
ATOM 2248 C CA . HIS A 1 275 ? 31.425 -0.125 -30.346 1.00 85.50 275 HIS A CA 1
ATOM 2249 C C . HIS A 1 275 ? 31.496 -1.638 -30.638 1.00 85.50 275 HIS A C 1
ATOM 2251 O O . HIS A 1 275 ? 32.385 -2.061 -31.372 1.00 85.50 275 HIS A O 1
ATOM 2257 N N . ASP A 1 276 ? 30.566 -2.445 -30.111 1.00 84.00 276 ASP A N 1
ATOM 2258 C CA . ASP A 1 276 ? 30.529 -3.901 -30.328 1.00 84.00 276 ASP A CA 1
ATOM 2259 C C . ASP A 1 276 ? 30.265 -4.270 -31.805 1.00 84.00 276 ASP A C 1
ATOM 2261 O O . ASP A 1 276 ? 31.103 -4.958 -32.393 1.00 84.00 276 ASP A O 1
ATOM 2265 N N . PRO A 1 277 ? 29.199 -3.771 -32.477 1.00 86.00 277 PRO A N 1
ATOM 2266 C CA . PRO A 1 277 ? 28.952 -4.095 -33.883 1.00 86.00 277 PRO A CA 1
ATOM 2267 C C . PRO A 1 277 ? 30.011 -3.526 -34.835 1.00 86.00 277 PRO A C 1
ATOM 2269 O O . PRO A 1 277 ? 30.280 -4.145 -35.858 1.00 86.00 277 PRO A O 1
ATOM 2272 N N . ILE A 1 278 ? 30.640 -2.388 -34.511 1.00 85.94 278 ILE A N 1
ATOM 2273 C CA . ILE A 1 278 ? 31.699 -1.785 -35.346 1.00 85.94 278 ILE A CA 1
ATOM 2274 C C . ILE A 1 278 ? 32.947 -2.679 -35.403 1.00 85.94 278 ILE A C 1
ATOM 2276 O O . ILE A 1 278 ? 33.637 -2.722 -36.420 1.00 85.94 278 ILE A O 1
ATOM 2280 N N . HIS A 1 279 ? 33.239 -3.400 -34.319 1.00 84.62 279 HIS A N 1
ATOM 2281 C CA . HIS A 1 279 ? 34.419 -4.260 -34.198 1.00 84.62 279 HIS A CA 1
ATOM 2282 C C . HIS A 1 279 ? 34.115 -5.754 -34.364 1.00 84.62 279 HIS A C 1
ATOM 2284 O O . HIS A 1 279 ? 34.985 -6.597 -34.131 1.00 84.62 279 HIS A O 1
ATOM 2290 N N . ARG A 1 280 ? 32.891 -6.100 -34.774 1.00 82.38 280 ARG A N 1
ATOM 2291 C CA . ARG A 1 280 ? 32.489 -7.478 -35.044 1.00 82.38 280 ARG A CA 1
ATOM 2292 C C . ARG A 1 280 ? 32.894 -7.864 -36.463 1.00 82.38 280 ARG A C 1
ATOM 2294 O O . ARG A 1 280 ? 32.486 -7.222 -37.427 1.00 82.38 280 ARG A O 1
ATOM 2301 N N . GLN A 1 281 ? 33.692 -8.920 -36.581 1.00 79.69 281 GLN A N 1
ATOM 2302 C CA . GLN A 1 281 ? 34.196 -9.417 -37.858 1.00 79.69 281 GLN A CA 1
ATOM 2303 C C . GLN A 1 281 ? 33.677 -10.833 -38.126 1.00 79.69 281 GLN A C 1
ATOM 2305 O O . GLN A 1 281 ? 33.378 -11.594 -37.201 1.00 79.69 281 GLN A O 1
ATOM 2310 N N . LEU A 1 282 ? 33.531 -11.151 -39.412 1.00 78.50 282 LEU A N 1
ATOM 2311 C CA . LEU A 1 282 ? 33.218 -12.484 -39.917 1.00 78.50 282 LEU A CA 1
ATOM 2312 C C . LEU A 1 282 ? 34.503 -13.034 -40.533 1.00 78.50 282 LEU A C 1
ATOM 2314 O O . LEU A 1 282 ? 35.042 -12.415 -41.449 1.00 78.50 282 LEU A O 1
ATOM 2318 N N . ILE A 1 283 ? 35.003 -14.148 -40.005 1.00 73.25 283 ILE A N 1
ATOM 2319 C CA . ILE A 1 283 ? 36.137 -14.871 -40.584 1.00 73.25 283 ILE A CA 1
ATOM 2320 C C . ILE A 1 283 ? 35.599 -16.173 -41.158 1.00 73.25 283 ILE A C 1
ATOM 2322 O O . ILE A 1 283 ? 34.952 -16.941 -40.445 1.00 73.25 283 ILE A O 1
ATOM 2326 N N . ASP A 1 284 ? 35.840 -16.373 -42.448 1.00 68.38 284 ASP A N 1
ATOM 2327 C CA . ASP A 1 284 ? 35.530 -17.607 -43.157 1.00 68.38 284 ASP A CA 1
ATOM 2328 C C . ASP A 1 284 ? 36.752 -18.524 -43.057 1.00 68.38 284 ASP A C 1
ATOM 2330 O O . ASP A 1 284 ? 37.816 -18.196 -43.591 1.00 68.38 284 ASP A O 1
ATOM 2334 N N . ASP A 1 285 ? 36.631 -19.605 -42.289 1.00 66.12 285 ASP A N 1
ATOM 2335 C CA . ASP A 1 285 ? 37.670 -20.626 -42.188 1.00 66.12 285 ASP A CA 1
ATOM 2336 C C . ASP A 1 285 ? 37.395 -21.647 -43.296 1.00 66.12 285 ASP A C 1
ATOM 2338 O O . ASP A 1 285 ? 36.532 -22.519 -43.170 1.00 66.12 285 ASP A O 1
ATOM 2342 N N . ILE A 1 286 ? 38.055 -21.456 -44.440 1.00 60.41 286 ILE A N 1
ATOM 2343 C CA . ILE A 1 286 ? 37.940 -22.348 -45.595 1.00 60.41 286 ILE A CA 1
ATOM 2344 C C . ILE A 1 286 ? 38.952 -23.479 -45.394 1.00 60.41 286 ILE A C 1
ATOM 2346 O O . ILE A 1 286 ? 40.040 -23.457 -45.972 1.00 60.41 286 ILE A O 1
ATOM 2350 N N . ASP A 1 287 ? 38.607 -24.449 -44.548 1.00 58.72 287 ASP A N 1
ATOM 2351 C CA . ASP A 1 287 ? 39.325 -25.721 -44.466 1.00 58.72 287 ASP A CA 1
ATOM 2352 C C . ASP A 1 287 ? 38.676 -26.743 -45.418 1.00 58.72 287 ASP A C 1
ATOM 2354 O O . ASP A 1 287 ? 37.477 -26.694 -45.695 1.00 58.72 287 ASP A O 1
ATOM 2358 N N . ILE A 1 288 ? 39.480 -27.660 -45.964 1.00 59.47 288 ILE A N 1
ATOM 2359 C CA . ILE A 1 288 ? 39.141 -28.481 -47.150 1.00 59.47 288 ILE A CA 1
ATOM 2360 C C . ILE A 1 288 ? 37.899 -29.383 -46.947 1.00 59.47 288 ILE A C 1
ATOM 2362 O O . ILE A 1 288 ? 37.271 -29.763 -47.934 1.00 59.47 288 ILE A O 1
ATOM 2366 N N . ASP A 1 289 ? 37.486 -29.648 -45.701 1.00 59.94 289 ASP A N 1
ATOM 2367 C CA . ASP A 1 289 ? 36.366 -30.543 -45.370 1.00 59.94 289 ASP A CA 1
ATOM 2368 C C . ASP A 1 289 ? 35.226 -29.902 -44.541 1.00 59.94 289 ASP A C 1
ATOM 2370 O O . ASP A 1 289 ? 34.162 -30.509 -44.409 1.00 59.94 289 ASP A O 1
ATOM 2374 N N . GLU A 1 290 ? 35.367 -28.672 -44.024 1.00 58.41 290 GLU A N 1
ATOM 2375 C CA . GLU A 1 290 ? 34.320 -27.999 -43.231 1.00 58.41 290 GLU A CA 1
ATOM 2376 C C . GLU A 1 290 ? 34.278 -26.489 -43.521 1.00 58.41 290 GLU A C 1
ATOM 2378 O O . GLU A 1 290 ? 35.243 -25.771 -43.293 1.00 58.41 290 GLU A O 1
ATOM 2383 N N . HIS A 1 291 ? 33.131 -25.984 -43.995 1.00 59.69 291 HIS A N 1
ATOM 2384 C CA . HIS A 1 291 ? 32.898 -24.541 -44.134 1.00 59.69 291 HIS A CA 1
ATOM 2385 C C . HIS A 1 291 ? 32.376 -23.987 -42.803 1.00 59.69 291 HIS A C 1
ATOM 2387 O O . HIS A 1 291 ? 31.186 -24.143 -42.500 1.00 59.69 291 HIS A O 1
ATOM 2393 N N . GLN A 1 292 ? 33.233 -23.341 -42.006 1.00 64.56 292 GLN A N 1
ATOM 2394 C CA . GLN A 1 292 ? 32.826 -22.748 -40.730 1.00 64.56 292 GLN A CA 1
ATOM 2395 C C . GLN A 1 292 ? 33.075 -21.234 -40.697 1.00 64.56 292 GLN A C 1
ATOM 2397 O O . GLN A 1 292 ? 34.205 -20.756 -40.685 1.00 64.56 292 GLN A O 1
ATOM 2402 N N . ILE A 1 293 ? 31.984 -20.463 -40.631 1.00 73.38 293 ILE A N 1
ATOM 2403 C CA . ILE A 1 293 ? 32.032 -19.001 -40.497 1.00 73.38 293 ILE A CA 1
ATOM 2404 C C . ILE A 1 293 ? 32.022 -18.640 -39.010 1.00 73.38 293 ILE A C 1
ATOM 2406 O O . ILE A 1 293 ? 31.032 -18.865 -38.304 1.00 73.38 293 ILE A O 1
ATOM 2410 N N . TRP A 1 294 ? 33.102 -18.026 -38.535 1.00 72.06 294 TRP A N 1
ATOM 2411 C CA . TRP A 1 294 ? 33.220 -17.536 -37.166 1.00 72.06 294 TRP A CA 1
ATOM 2412 C C . TRP A 1 294 ? 32.806 -16.071 -37.079 1.00 72.06 294 TRP A C 1
ATOM 2414 O O . TRP A 1 294 ? 33.241 -15.228 -37.862 1.00 72.06 294 TRP A O 1
ATOM 2424 N N . CYS A 1 295 ? 31.994 -15.744 -36.073 1.00 73.25 295 CYS A N 1
ATOM 2425 C CA . CYS A 1 295 ? 31.637 -14.367 -35.755 1.00 73.25 295 CYS A CA 1
ATOM 2426 C C . CYS A 1 295 ? 32.156 -14.019 -34.360 1.00 73.25 295 CYS A C 1
ATOM 2428 O O . CYS A 1 295 ? 31.597 -14.469 -33.356 1.00 73.25 295 CYS A O 1
ATOM 2430 N N . PHE A 1 296 ? 33.215 -13.215 -34.291 1.00 73.50 296 PHE A N 1
ATOM 2431 C CA . PHE A 1 296 ? 33.782 -12.755 -33.026 1.00 73.50 296 PHE A CA 1
ATOM 2432 C C . PHE A 1 296 ? 34.124 -11.267 -33.076 1.00 73.50 296 PHE A C 1
ATOM 2434 O O . PHE A 1 296 ? 34.223 -10.650 -34.137 1.00 73.50 296 PHE A O 1
ATOM 2441 N N . VAL A 1 297 ? 34.239 -10.668 -31.894 1.00 72.25 297 VAL A N 1
ATOM 2442 C CA . VAL A 1 297 ? 34.574 -9.252 -31.746 1.00 72.25 297 VAL A CA 1
ATOM 2443 C C . VAL A 1 297 ? 36.081 -9.136 -31.581 1.00 72.25 297 VAL A C 1
ATOM 2445 O O . VAL A 1 297 ? 36.656 -9.757 -30.685 1.00 72.25 297 VAL A O 1
ATOM 2448 N N . GLN A 1 298 ? 36.718 -8.341 -32.437 1.00 75.94 298 GLN A N 1
ATOM 2449 C CA . GLN A 1 298 ? 38.154 -8.102 -32.391 1.00 75.94 298 GLN A CA 1
ATOM 2450 C C . GLN A 1 298 ? 38.427 -6.611 -32.215 1.00 75.94 298 GLN A C 1
ATOM 2452 O O . GLN A 1 298 ? 38.288 -5.806 -33.135 1.00 75.94 298 GLN A O 1
ATOM 2457 N N . TYR A 1 299 ? 38.850 -6.237 -31.010 1.00 80.25 299 TYR A N 1
ATOM 2458 C CA . TYR A 1 299 ? 39.235 -4.863 -30.712 1.00 80.25 299 TYR A CA 1
ATOM 2459 C C . TYR A 1 299 ? 40.658 -4.596 -31.203 1.00 80.25 299 TYR A C 1
ATOM 2461 O O . TYR A 1 299 ? 41.618 -5.178 -30.701 1.00 80.25 299 TYR A O 1
ATOM 2469 N N . SER A 1 300 ? 40.800 -3.695 -32.176 1.00 74.69 300 SER A N 1
ATOM 2470 C CA . SER A 1 300 ? 42.095 -3.331 -32.770 1.00 74.69 300 SER A CA 1
ATOM 2471 C C . SER A 1 300 ? 42.995 -2.512 -31.838 1.00 74.69 300 SER A C 1
ATOM 2473 O O . SER A 1 300 ? 44.202 -2.443 -32.055 1.00 74.69 300 SER A O 1
ATOM 2475 N N . SER A 1 301 ? 42.433 -1.896 -30.791 1.00 84.44 301 SER A N 1
ATOM 2476 C CA . SER A 1 301 ? 43.174 -1.072 -29.832 1.00 84.44 301 SER A CA 1
ATOM 2477 C C . SER A 1 301 ? 42.873 -1.458 -28.383 1.00 84.44 301 SER A C 1
ATOM 2479 O O . SER A 1 301 ? 41.736 -1.767 -28.017 1.00 84.44 301 SER A O 1
ATOM 2481 N N . SER A 1 302 ? 43.902 -1.390 -27.532 1.00 83.81 302 SER A N 1
ATOM 2482 C CA . SER A 1 302 ? 43.785 -1.655 -26.088 1.00 83.81 302 SER A CA 1
ATOM 2483 C C . SER A 1 302 ? 42.772 -0.719 -25.411 1.00 83.81 302 SER A C 1
ATOM 2485 O O . SER A 1 302 ? 42.002 -1.140 -24.548 1.00 83.81 302 SER A O 1
ATOM 2487 N N . SER A 1 303 ? 42.690 0.532 -25.873 1.00 86.19 303 SER A N 1
ATOM 2488 C CA . SER A 1 303 ? 41.740 1.533 -25.379 1.00 86.19 303 SER A CA 1
ATOM 2489 C C . SER A 1 303 ? 40.279 1.107 -25.558 1.00 86.19 303 SER A C 1
ATOM 2491 O O . SER A 1 303 ? 39.479 1.277 -24.640 1.00 86.19 303 SER A O 1
ATOM 2493 N N . VAL A 1 304 ? 39.926 0.507 -26.702 1.00 85.62 304 VAL A N 1
ATOM 2494 C CA . VAL A 1 304 ? 38.552 0.039 -26.958 1.00 85.62 304 VAL A CA 1
ATOM 2495 C C . VAL A 1 304 ? 38.214 -1.186 -26.103 1.00 85.62 304 VAL A C 1
ATOM 2497 O O . VAL A 1 304 ? 37.090 -1.304 -25.625 1.00 85.62 304 VAL A O 1
ATOM 2500 N N . ASN A 1 305 ? 39.184 -2.058 -25.818 1.00 83.38 305 ASN A N 1
ATOM 2501 C CA . ASN A 1 305 ? 38.967 -3.198 -24.924 1.00 83.38 305 ASN A CA 1
ATOM 2502 C C . ASN A 1 305 ? 38.724 -2.761 -23.460 1.00 83.38 305 ASN A C 1
ATOM 2504 O O . ASN A 1 305 ? 37.838 -3.285 -22.776 1.00 83.38 305 ASN A O 1
ATOM 2508 N N . ILE A 1 306 ? 39.466 -1.752 -22.985 1.00 87.12 306 ILE A N 1
ATOM 2509 C CA . ILE A 1 306 ? 39.237 -1.132 -21.667 1.00 87.12 306 ILE A CA 1
ATOM 2510 C C . ILE A 1 306 ? 37.854 -0.470 -21.627 1.00 87.12 306 ILE A C 1
ATOM 2512 O O . ILE A 1 306 ? 37.121 -0.635 -20.651 1.00 87.12 306 ILE A O 1
ATOM 2516 N N . TYR A 1 307 ? 37.467 0.224 -22.700 1.00 89.44 307 TYR A N 1
ATOM 2517 C CA . TYR A 1 307 ? 36.137 0.815 -22.825 1.00 89.44 307 TYR A CA 1
ATOM 2518 C C . TYR A 1 307 ? 35.024 -0.242 -22.773 1.00 89.44 307 TYR A C 1
ATOM 2520 O O . TYR A 1 307 ? 34.099 -0.098 -21.978 1.00 89.44 307 TYR A O 1
ATOM 2528 N N . ASN A 1 308 ? 35.140 -1.339 -23.528 1.00 87.62 308 ASN A N 1
ATOM 2529 C CA . ASN A 1 308 ? 34.188 -2.455 -23.492 1.00 87.62 308 ASN A CA 1
ATOM 2530 C C . ASN A 1 308 ? 34.043 -3.046 -22.080 1.00 87.62 308 ASN A C 1
ATOM 2532 O O . ASN A 1 308 ? 32.934 -3.282 -21.597 1.00 87.62 308 ASN A O 1
ATOM 2536 N N . SER A 1 309 ? 35.167 -3.235 -21.385 1.00 88.19 309 SER A N 1
ATOM 2537 C CA . SER A 1 309 ? 35.190 -3.706 -19.996 1.00 88.19 309 SER A CA 1
ATOM 2538 C C . SER A 1 309 ? 34.451 -2.746 -19.058 1.00 88.19 309 SER A C 1
ATOM 2540 O O . SER A 1 309 ? 33.617 -3.168 -18.254 1.00 88.19 309 SER A O 1
ATOM 2542 N N . PHE A 1 310 ? 34.711 -1.443 -19.195 1.00 90.31 310 PHE A N 1
ATOM 2543 C CA . PHE A 1 310 ? 34.046 -0.404 -18.416 1.00 90.31 310 PHE A CA 1
ATOM 2544 C C . PHE A 1 310 ? 32.538 -0.358 -18.689 1.00 90.31 310 PHE A C 1
ATOM 2546 O O . PHE A 1 310 ? 31.749 -0.370 -17.749 1.00 90.31 310 PHE A O 1
ATOM 2553 N N . ILE A 1 311 ? 32.128 -0.359 -19.959 1.00 90.56 311 ILE A N 1
ATOM 2554 C CA . ILE A 1 311 ? 30.720 -0.323 -20.373 1.00 90.56 311 ILE A CA 1
ATOM 2555 C C . ILE A 1 311 ? 29.970 -1.572 -19.906 1.00 90.56 311 ILE A C 1
ATOM 2557 O O . ILE A 1 311 ? 28.870 -1.458 -19.363 1.00 90.56 311 ILE A O 1
ATOM 2561 N N . THR A 1 312 ? 30.579 -2.753 -20.026 1.00 86.62 312 THR A N 1
ATOM 2562 C CA . THR A 1 312 ? 30.005 -4.015 -19.536 1.00 86.62 312 THR A CA 1
ATOM 2563 C C . THR A 1 312 ? 29.740 -3.957 -18.029 1.00 86.62 312 THR A C 1
ATOM 2565 O O . THR A 1 312 ? 28.655 -4.321 -17.569 1.00 86.62 312 THR A O 1
ATOM 2568 N N . LEU A 1 313 ? 30.693 -3.437 -17.249 1.00 89.56 313 LEU A N 1
ATOM 2569 C CA . LEU A 1 313 ? 30.522 -3.253 -15.809 1.00 89.56 313 LEU A CA 1
ATOM 2570 C C . LEU A 1 313 ? 29.484 -2.166 -15.485 1.00 89.56 313 LEU A C 1
ATOM 2572 O O . LEU A 1 313 ? 28.661 -2.339 -14.585 1.00 89.56 313 LEU A O 1
ATOM 2576 N N . PHE A 1 314 ? 29.490 -1.063 -16.233 1.00 91.00 314 PHE A N 1
ATOM 2577 C CA . PHE A 1 314 ? 28.581 0.063 -16.047 1.00 91.00 314 PHE A CA 1
ATOM 2578 C C . PHE A 1 314 ? 27.117 -0.341 -16.267 1.00 91.00 314 PHE A C 1
ATOM 2580 O O . PHE A 1 314 ? 26.270 -0.056 -15.416 1.00 91.00 314 PHE A O 1
ATOM 2587 N N . HIS A 1 315 ? 26.809 -1.049 -17.358 1.00 87.75 315 HIS A N 1
ATOM 2588 C CA . HIS A 1 315 ? 25.453 -1.536 -17.638 1.00 87.75 315 HIS A CA 1
ATOM 2589 C C . HIS A 1 315 ? 24.985 -2.616 -16.673 1.00 87.75 315 HIS A C 1
ATOM 2591 O O . HIS A 1 315 ? 23.783 -2.730 -16.435 1.00 87.75 315 HIS A O 1
ATOM 2597 N N . PHE A 1 316 ? 25.909 -3.378 -16.089 1.00 86.62 316 PHE A N 1
ATOM 2598 C CA . PHE A 1 316 ? 25.574 -4.298 -15.015 1.00 86.62 316 PHE A CA 1
ATOM 2599 C C . PHE A 1 316 ? 25.239 -3.544 -13.721 1.00 86.62 316 PHE A C 1
ATOM 2601 O O . PHE A 1 316 ? 24.163 -3.732 -13.167 1.00 86.62 316 PHE A O 1
ATOM 2608 N N . LEU A 1 317 ? 26.116 -2.660 -13.238 1.00 88.81 317 LEU A N 1
ATOM 2609 C CA . LEU A 1 317 ? 25.967 -2.031 -11.919 1.00 88.81 317 LEU A CA 1
ATOM 2610 C C . LEU A 1 317 ? 24.868 -0.962 -11.861 1.00 88.81 317 LEU A C 1
ATOM 2612 O O . LEU A 1 317 ? 24.196 -0.824 -10.838 1.00 88.81 317 LEU A O 1
ATOM 2616 N N . THR A 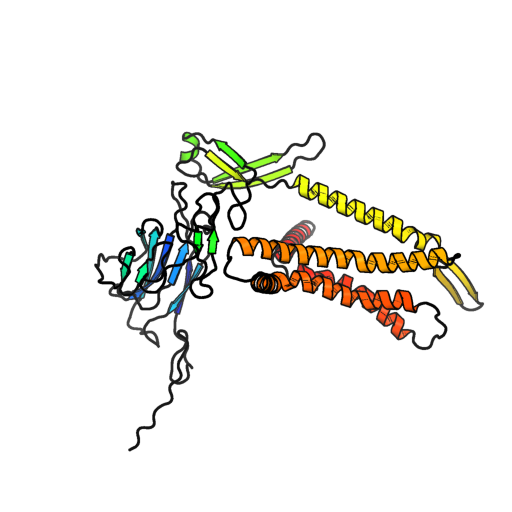1 318 ? 24.679 -0.189 -12.931 1.00 88.94 318 THR A N 1
ATOM 2617 C CA . THR A 1 318 ? 23.824 1.011 -12.905 1.00 88.94 318 THR A CA 1
ATOM 2618 C C . THR A 1 318 ? 22.351 0.705 -12.602 1.00 88.94 318 THR A C 1
ATOM 2620 O O . THR A 1 318 ? 21.806 1.317 -11.677 1.00 88.94 318 THR A O 1
ATOM 2623 N N . PRO A 1 319 ? 21.682 -0.252 -13.282 1.00 86.75 319 PRO A N 1
ATOM 2624 C CA . PRO A 1 319 ? 20.280 -0.567 -13.003 1.00 86.75 319 PRO A CA 1
ATOM 2625 C C . PRO A 1 319 ? 20.060 -1.073 -11.574 1.00 86.75 319 PRO A C 1
ATOM 2627 O O . PRO A 1 319 ? 19.052 -0.745 -10.945 1.00 86.75 319 PRO A O 1
ATOM 2630 N N . PHE A 1 320 ? 20.999 -1.852 -11.033 1.00 86.06 320 PHE A N 1
ATOM 2631 C CA . PHE A 1 320 ? 20.898 -2.368 -9.668 1.00 86.06 320 PHE A CA 1
ATOM 2632 C C . PHE A 1 320 ? 21.096 -1.272 -8.627 1.00 86.06 320 PHE A C 1
ATOM 2634 O O . PHE A 1 320 ? 20.290 -1.169 -7.702 1.00 86.06 320 PHE A O 1
ATOM 2641 N N . SER A 1 321 ? 22.093 -0.407 -8.815 1.00 88.94 321 SER A N 1
ATOM 2642 C CA . SER A 1 321 ? 22.334 0.740 -7.938 1.00 88.94 321 SER A CA 1
ATOM 2643 C C . SER A 1 321 ? 21.121 1.668 -7.881 1.00 88.94 321 SER A C 1
ATOM 2645 O O . SER A 1 321 ? 20.672 2.011 -6.791 1.00 88.94 321 SER A O 1
ATOM 2647 N N . ILE A 1 322 ? 20.522 2.011 -9.029 1.00 89.69 322 ILE A N 1
ATOM 2648 C CA . ILE A 1 322 ? 19.320 2.863 -9.077 1.00 89.69 322 ILE A CA 1
ATOM 2649 C C . ILE A 1 322 ? 18.154 2.218 -8.317 1.00 89.69 322 ILE A C 1
ATOM 2651 O O . ILE A 1 322 ? 17.484 2.897 -7.536 1.00 89.69 322 ILE A O 1
ATOM 2655 N N . ASN A 1 323 ? 17.916 0.917 -8.504 1.00 86.25 323 ASN A N 1
ATOM 2656 C CA . ASN A 1 323 ? 16.829 0.209 -7.822 1.00 86.25 323 ASN A CA 1
ATOM 2657 C C . ASN A 1 323 ? 17.041 0.135 -6.303 1.00 86.25 323 ASN A C 1
ATOM 2659 O O . ASN A 1 323 ? 16.110 0.408 -5.545 1.00 86.25 323 ASN A O 1
ATOM 2663 N N . VAL A 1 324 ? 18.259 -0.179 -5.851 1.00 88.50 324 VAL A N 1
ATOM 2664 C CA . VAL A 1 324 ? 18.591 -0.234 -4.418 1.00 88.50 324 VAL A CA 1
ATOM 2665 C C . VAL A 1 324 ? 18.487 1.154 -3.788 1.00 88.50 324 VAL A C 1
ATOM 2667 O O . VAL A 1 324 ? 17.832 1.297 -2.759 1.00 88.50 324 VAL A O 1
ATOM 2670 N N . ILE A 1 325 ? 19.044 2.191 -4.420 1.00 91.56 325 ILE A N 1
ATOM 2671 C CA . ILE A 1 325 ? 18.956 3.576 -3.931 1.00 91.56 325 ILE A CA 1
ATOM 2672 C C . ILE A 1 325 ? 17.495 4.033 -3.859 1.00 91.56 325 ILE A C 1
ATOM 2674 O O . ILE A 1 325 ? 17.090 4.614 -2.856 1.00 91.56 325 ILE A O 1
ATOM 2678 N N . SER A 1 326 ? 16.679 3.726 -4.871 1.00 90.19 326 SER A N 1
ATOM 2679 C CA . SER A 1 326 ? 15.253 4.085 -4.883 1.00 90.19 326 SER A CA 1
ATOM 2680 C C . SER A 1 326 ? 14.477 3.387 -3.763 1.00 90.19 326 SER A C 1
ATOM 2682 O O . SER A 1 326 ? 13.677 4.019 -3.074 1.00 90.19 326 SER A O 1
ATOM 2684 N N . ALA A 1 327 ? 14.732 2.095 -3.538 1.00 88.75 327 ALA A N 1
ATOM 2685 C CA . ALA A 1 327 ? 14.111 1.337 -2.455 1.00 88.75 327 ALA A CA 1
ATOM 2686 C C . ALA A 1 327 ? 14.531 1.868 -1.074 1.00 88.75 327 ALA A C 1
ATOM 2688 O O . ALA A 1 327 ? 13.679 2.077 -0.210 1.00 88.75 327 ALA A O 1
ATOM 2689 N N . LEU A 1 328 ? 15.825 2.145 -0.881 1.00 90.75 328 LEU A N 1
ATOM 2690 C CA . LEU A 1 328 ? 16.346 2.747 0.346 1.00 90.75 328 LEU A CA 1
ATOM 2691 C C . LEU A 1 328 ? 15.747 4.131 0.583 1.00 90.75 328 LEU A C 1
ATOM 2693 O O . LEU A 1 328 ? 15.315 4.410 1.696 1.00 90.75 328 LEU A O 1
ATOM 2697 N N . TRP A 1 329 ? 15.646 4.965 -0.454 1.00 90.94 329 TRP A N 1
ATOM 2698 C CA . TRP A 1 329 ? 15.009 6.276 -0.363 1.00 90.94 329 TRP A CA 1
ATOM 2699 C C . TRP A 1 329 ? 13.557 6.166 0.102 1.00 90.94 329 TRP A C 1
ATOM 2701 O O . TRP A 1 329 ? 13.170 6.853 1.041 1.00 90.94 329 TRP A O 1
ATOM 2711 N N . ILE A 1 330 ? 12.762 5.267 -0.490 1.00 84.81 330 ILE A N 1
ATOM 2712 C CA . ILE A 1 330 ? 11.365 5.042 -0.084 1.00 84.81 330 ILE A CA 1
ATOM 2713 C C . ILE A 1 330 ? 11.284 4.621 1.387 1.00 84.81 330 ILE A C 1
ATOM 2715 O O . ILE A 1 330 ? 10.465 5.160 2.134 1.00 84.81 330 ILE A O 1
ATOM 2719 N N . ILE A 1 331 ? 12.128 3.680 1.815 1.00 86.25 331 ILE A N 1
ATOM 2720 C CA . ILE A 1 331 ? 12.145 3.164 3.190 1.00 86.25 331 ILE A CA 1
ATOM 2721 C C . ILE A 1 331 ? 12.561 4.260 4.178 1.00 86.25 331 ILE A C 1
ATOM 2723 O O . ILE A 1 331 ? 11.884 4.463 5.185 1.00 86.25 331 ILE A O 1
ATOM 2727 N N . ILE A 1 332 ? 13.633 4.994 3.877 1.00 86.19 332 ILE A N 1
ATOM 2728 C CA . ILE A 1 332 ? 14.173 6.071 4.714 1.00 86.19 332 ILE A CA 1
ATOM 2729 C C . ILE A 1 332 ? 13.187 7.237 4.791 1.00 86.19 332 ILE A C 1
ATOM 2731 O O . ILE A 1 332 ? 12.863 7.676 5.890 1.00 86.19 332 ILE A O 1
ATOM 2735 N N . ALA A 1 333 ? 12.649 7.703 3.663 1.00 79.88 333 ALA A N 1
ATOM 2736 C CA . ALA A 1 333 ? 11.645 8.764 3.636 1.00 79.88 333 ALA A CA 1
ATOM 2737 C C . ALA A 1 333 ? 10.386 8.359 4.417 1.00 79.88 333 ALA A C 1
ATOM 2739 O O . ALA A 1 333 ? 9.844 9.150 5.186 1.00 79.88 333 ALA A O 1
ATOM 2740 N N . SER A 1 334 ? 9.951 7.101 4.291 1.00 76.69 334 SER A N 1
ATOM 2741 C CA . SER A 1 334 ? 8.828 6.567 5.071 1.00 76.69 334 SER A CA 1
ATOM 2742 C C . SER A 1 334 ? 9.145 6.483 6.566 1.00 76.69 334 SER A C 1
ATOM 2744 O O . SER A 1 334 ? 8.267 6.759 7.380 1.00 76.69 334 SER A O 1
ATOM 2746 N N . ALA A 1 335 ? 10.381 6.144 6.945 1.00 80.75 335 ALA A N 1
ATOM 2747 C CA . ALA A 1 335 ? 10.826 6.123 8.336 1.00 80.75 335 ALA A CA 1
ATOM 2748 C C . ALA A 1 335 ? 10.930 7.541 8.927 1.00 80.75 335 ALA A C 1
ATOM 2750 O O . ALA A 1 335 ? 10.408 7.771 10.013 1.00 80.75 335 ALA A O 1
ATOM 2751 N N . TYR A 1 336 ? 11.500 8.511 8.203 1.00 76.44 336 TYR A N 1
ATOM 2752 C CA . TYR A 1 336 ? 11.537 9.922 8.617 1.00 76.44 336 TYR A CA 1
ATOM 2753 C C . TYR A 1 336 ? 10.137 10.503 8.803 1.00 76.44 336 TYR A C 1
ATOM 2755 O O . TYR A 1 336 ? 9.861 11.126 9.826 1.00 76.44 336 TYR A O 1
ATOM 2763 N N . ASN A 1 337 ? 9.222 10.220 7.874 1.00 67.94 337 ASN A N 1
ATOM 2764 C CA . ASN A 1 337 ? 7.824 10.624 8.008 1.00 67.94 337 ASN A CA 1
ATOM 2765 C C . ASN A 1 337 ? 7.151 10.011 9.251 1.00 67.94 337 ASN A C 1
ATOM 2767 O O . ASN A 1 337 ? 6.212 10.596 9.777 1.00 67.94 337 ASN A O 1
ATOM 2771 N N . ARG A 1 338 ? 7.623 8.857 9.748 1.00 66.31 338 ARG A N 1
ATOM 2772 C CA . ARG A 1 338 ? 7.109 8.195 10.964 1.00 66.31 338 ARG A CA 1
ATOM 2773 C C . ARG A 1 338 ? 7.721 8.735 12.260 1.00 66.31 338 ARG A C 1
ATOM 2775 O O . ARG A 1 338 ? 7.069 8.641 13.296 1.00 66.31 338 ARG A O 1
ATOM 2782 N N . ILE A 1 339 ? 8.897 9.363 12.212 1.00 64.81 339 ILE A N 1
ATOM 2783 C CA . ILE A 1 339 ? 9.482 10.053 13.377 1.00 64.81 339 ILE A CA 1
ATOM 2784 C C . ILE A 1 339 ? 8.572 11.200 13.829 1.00 64.81 339 ILE A C 1
ATOM 2786 O O . ILE A 1 339 ? 8.283 11.317 15.014 1.00 64.81 339 ILE A O 1
ATOM 2790 N N . GLY A 1 340 ? 8.060 11.999 12.884 1.00 59.50 340 GLY A N 1
ATOM 2791 C CA . GLY A 1 340 ? 7.139 13.106 13.186 1.00 59.50 340 GLY A CA 1
ATOM 2792 C C . GLY A 1 340 ? 5.775 12.662 13.733 1.00 59.50 340 GLY A C 1
ATOM 2793 O O . GLY A 1 340 ? 5.004 13.482 14.211 1.00 59.50 340 GLY A O 1
ATOM 2794 N N . VAL A 1 341 ? 5.485 11.362 13.660 1.00 57.41 341 VAL A N 1
ATOM 2795 C CA . VAL A 1 341 ? 4.212 10.722 14.019 1.00 57.41 341 VAL A CA 1
ATOM 2796 C C . VAL A 1 341 ? 4.328 10.021 15.383 1.00 57.41 341 VAL A C 1
ATOM 2798 O O . VAL A 1 341 ? 3.361 9.983 16.135 1.00 57.41 341 VAL A O 1
ATOM 2801 N N . GLN A 1 342 ? 5.493 9.450 15.718 1.00 58.72 342 GLN A N 1
ATOM 2802 C CA . GLN A 1 342 ? 5.752 8.723 16.969 1.00 58.72 342 GLN A CA 1
ATOM 2803 C C . GLN A 1 342 ? 7.152 9.076 17.517 1.00 58.72 342 GLN A C 1
ATOM 2805 O O . GLN A 1 342 ? 8.104 8.326 17.263 1.00 58.72 342 GLN A O 1
ATOM 2810 N N . PRO A 1 343 ? 7.291 10.181 18.280 1.00 61.22 343 PRO A N 1
ATOM 2811 C CA . PRO A 1 343 ? 8.584 10.656 18.791 1.00 61.22 343 PRO A CA 1
ATOM 2812 C C . PRO A 1 343 ? 9.199 9.731 19.856 1.00 61.22 343 PRO A C 1
ATOM 2814 O O . PRO A 1 343 ? 10.404 9.761 20.087 1.00 61.22 343 PRO A O 1
ATOM 2817 N N . ASP A 1 344 ? 8.390 8.865 20.470 1.00 60.25 344 ASP A N 1
ATOM 2818 C CA . ASP A 1 344 ? 8.798 7.958 21.550 1.00 60.25 344 ASP A CA 1
ATOM 2819 C C . ASP A 1 344 ? 9.549 6.694 21.077 1.00 60.25 344 ASP A C 1
ATOM 2821 O O . ASP A 1 344 ? 9.817 5.797 21.880 1.00 60.25 344 ASP A O 1
ATOM 2825 N N . GLN A 1 345 ? 9.770 6.531 19.771 1.00 66.81 345 GLN A N 1
ATOM 2826 C CA . GLN A 1 345 ? 10.509 5.407 19.193 1.00 66.81 345 GLN A CA 1
ATOM 2827 C C . GLN A 1 345 ? 11.737 5.933 18.461 1.00 66.81 345 GLN A C 1
ATOM 2829 O O . GLN A 1 345 ? 11.676 6.940 17.754 1.00 66.81 345 GLN A O 1
ATOM 2834 N N . SER A 1 346 ? 12.866 5.243 18.618 1.00 80.12 346 SER A N 1
ATOM 2835 C CA . SER A 1 346 ? 14.095 5.660 17.950 1.00 80.12 346 SER A CA 1
ATOM 2836 C C . SER A 1 346 ? 13.970 5.475 16.436 1.00 80.12 346 SER A C 1
ATOM 2838 O O . SER A 1 346 ? 13.283 4.572 15.952 1.00 80.12 346 SER A O 1
ATOM 2840 N N . PHE A 1 347 ? 14.678 6.302 15.663 1.00 80.50 347 PHE A N 1
ATOM 2841 C CA . PHE A 1 347 ? 14.727 6.168 14.202 1.00 80.50 347 PHE A CA 1
ATOM 2842 C C . PHE A 1 347 ? 15.080 4.741 13.754 1.00 80.50 347 PHE A C 1
ATOM 2844 O O . PHE A 1 347 ? 14.514 4.242 12.785 1.00 80.50 347 PHE A O 1
ATOM 2851 N N . GLN A 1 348 ? 15.956 4.055 14.496 1.00 81.12 348 GLN A N 1
ATOM 2852 C CA . GLN A 1 348 ? 16.328 2.665 14.226 1.00 81.12 348 GLN A CA 1
ATOM 2853 C C . GLN A 1 348 ? 15.136 1.700 14.322 1.00 81.12 348 GLN A C 1
ATOM 2855 O O . GLN A 1 348 ? 15.012 0.816 13.478 1.00 81.12 348 GLN A O 1
ATOM 2860 N N . GLN A 1 349 ? 14.236 1.882 15.295 1.00 81.06 349 GLN A N 1
ATOM 2861 C CA . GLN A 1 349 ? 13.038 1.046 15.445 1.00 81.06 349 GLN A CA 1
ATOM 2862 C C . GLN A 1 349 ? 12.060 1.261 14.281 1.00 81.06 349 GLN A C 1
ATOM 2864 O O . GLN A 1 349 ? 11.576 0.292 13.690 1.00 81.06 349 GLN A O 1
ATOM 2869 N N . HIS A 1 350 ? 11.834 2.520 13.889 1.00 79.50 350 HIS A N 1
ATOM 2870 C CA . HIS A 1 350 ? 11.013 2.860 12.719 1.00 79.50 350 HIS A CA 1
ATOM 2871 C C . HIS A 1 350 ? 11.598 2.295 11.430 1.00 79.50 350 HIS A C 1
ATOM 2873 O O . HIS A 1 350 ? 10.877 1.702 10.626 1.00 79.50 350 HIS A O 1
ATOM 2879 N N . LEU A 1 351 ? 12.910 2.435 11.251 1.00 84.06 351 LEU A N 1
ATOM 2880 C CA . LEU A 1 351 ? 13.620 1.920 10.090 1.00 84.06 351 LEU A CA 1
ATOM 2881 C C . LEU A 1 351 ? 13.505 0.394 10.002 1.00 84.06 351 LEU A C 1
ATOM 2883 O O . LEU A 1 351 ? 13.181 -0.127 8.938 1.00 84.06 351 LEU A O 1
ATOM 2887 N N . GLN A 1 352 ? 13.681 -0.326 11.113 1.00 86.44 352 GLN A N 1
ATOM 2888 C CA . GLN A 1 352 ? 13.546 -1.784 11.150 1.00 86.44 352 GLN A CA 1
ATOM 2889 C C . GLN A 1 352 ? 12.127 -2.238 10.776 1.00 86.44 352 GLN A C 1
ATOM 2891 O O . GLN A 1 352 ? 11.965 -3.170 9.984 1.00 86.44 352 GLN A O 1
ATOM 2896 N N . HIS A 1 353 ? 11.097 -1.549 11.277 1.00 83.00 353 HIS A N 1
ATOM 2897 C CA . HIS A 1 353 ? 9.709 -1.848 10.926 1.00 83.00 353 HIS A CA 1
ATOM 2898 C C . HIS A 1 353 ? 9.414 -1.579 9.439 1.00 83.00 353 HIS A C 1
ATOM 2900 O O . HIS A 1 353 ? 8.784 -2.403 8.772 1.00 83.00 353 HIS A O 1
ATOM 2906 N N . GLN A 1 354 ? 9.909 -0.465 8.881 1.00 82.94 354 GLN A N 1
ATOM 2907 C CA . GLN A 1 354 ? 9.740 -0.166 7.453 1.00 82.94 354 GLN A CA 1
ATOM 2908 C C . GLN A 1 354 ? 10.515 -1.139 6.556 1.00 82.94 354 GLN A C 1
ATOM 2910 O O . GLN A 1 354 ? 9.995 -1.536 5.514 1.00 82.94 354 GLN A O 1
ATOM 2915 N N . ILE A 1 355 ? 11.707 -1.586 6.966 1.00 84.38 355 ILE A N 1
ATOM 2916 C CA . ILE A 1 355 ? 12.467 -2.623 6.253 1.00 84.38 355 ILE A CA 1
ATOM 2917 C C . ILE A 1 355 ? 11.674 -3.932 6.207 1.00 84.38 355 ILE A C 1
ATOM 2919 O O . ILE A 1 355 ? 11.549 -4.516 5.135 1.00 84.38 355 ILE A O 1
ATOM 2923 N N . GLN A 1 356 ? 11.084 -4.377 7.323 1.00 83.44 356 GLN A N 1
ATOM 2924 C CA . GLN A 1 356 ? 10.263 -5.596 7.342 1.00 83.44 356 GLN A CA 1
ATOM 2925 C C . GLN A 1 356 ? 9.028 -5.471 6.442 1.00 83.44 356 GLN A C 1
ATOM 2927 O O . GLN A 1 356 ? 8.722 -6.378 5.669 1.00 83.44 356 GLN A O 1
ATOM 2932 N N . LYS A 1 357 ? 8.349 -4.320 6.488 1.00 80.75 357 LYS A N 1
ATOM 2933 C CA . LYS A 1 357 ? 7.174 -4.042 5.654 1.00 80.75 357 LYS A CA 1
ATOM 2934 C C . LYS A 1 357 ? 7.502 -4.020 4.158 1.00 80.75 357 LYS A C 1
ATOM 2936 O O . LYS A 1 357 ? 6.697 -4.465 3.341 1.00 80.75 357 LYS A O 1
ATOM 2941 N N . HIS A 1 358 ? 8.672 -3.500 3.796 1.00 80.44 358 HIS A N 1
ATOM 2942 C CA . HIS A 1 358 ? 9.080 -3.268 2.411 1.00 80.44 358 HIS A CA 1
ATOM 2943 C C . HIS A 1 358 ? 10.196 -4.202 1.924 1.00 80.44 358 HIS A C 1
ATOM 2945 O O . HIS A 1 358 ? 10.773 -3.956 0.867 1.00 80.44 358 HIS A O 1
ATOM 2951 N N . GLN A 1 359 ? 10.456 -5.306 2.631 1.00 81.75 359 GLN A N 1
ATOM 2952 C CA . GLN A 1 359 ? 11.545 -6.248 2.338 1.00 81.75 359 GLN A CA 1
ATOM 2953 C C . GLN A 1 359 ? 11.577 -6.719 0.876 1.00 81.75 359 GLN A C 1
ATOM 2955 O O . GLN A 1 359 ? 12.646 -6.904 0.297 1.00 81.75 359 GLN A O 1
ATOM 2960 N N . HIS A 1 360 ? 10.409 -6.845 0.242 1.00 79.69 360 HIS A N 1
ATOM 2961 C CA . HIS A 1 360 ? 10.285 -7.266 -1.152 1.00 79.69 360 HIS A CA 1
ATOM 2962 C C . HIS A 1 360 ? 10.936 -6.286 -2.144 1.00 79.69 360 HIS A C 1
ATOM 2964 O O . HIS A 1 360 ? 11.458 -6.729 -3.165 1.00 79.69 360 HIS A O 1
ATOM 2970 N N . LEU A 1 361 ? 10.962 -4.981 -1.836 1.00 82.38 361 LEU A N 1
ATOM 2971 C CA . LEU A 1 361 ? 11.600 -3.958 -2.678 1.00 82.38 361 LEU A CA 1
ATOM 2972 C C . LEU A 1 361 ? 13.130 -4.082 -2.693 1.00 82.38 361 LEU A C 1
ATOM 2974 O O . LEU A 1 361 ? 13.758 -3.688 -3.670 1.00 82.38 361 LEU A O 1
ATOM 2978 N N . LEU A 1 362 ? 13.722 -4.639 -1.632 1.00 82.62 362 LEU A N 1
ATOM 2979 C CA . LEU A 1 362 ? 15.164 -4.884 -1.528 1.00 82.62 362 LEU A CA 1
ATOM 2980 C C . LEU A 1 362 ? 15.540 -6.289 -2.015 1.00 82.62 362 LEU A C 1
ATOM 2982 O O . LEU A 1 362 ? 16.572 -6.473 -2.652 1.00 82.62 362 LEU A O 1
ATOM 2986 N N . PHE A 1 363 ? 14.688 -7.284 -1.764 1.00 83.50 363 PHE A N 1
ATOM 2987 C CA . PHE A 1 363 ? 14.935 -8.666 -2.172 1.00 83.50 363 PHE A CA 1
ATOM 2988 C C . PHE A 1 363 ? 14.984 -8.838 -3.697 1.00 83.50 363 PHE A C 1
ATOM 2990 O O . PHE A 1 363 ? 15.850 -9.542 -4.215 1.00 83.50 363 PHE A O 1
ATOM 2997 N N . ALA A 1 364 ? 14.078 -8.179 -4.422 1.00 79.19 364 ALA A N 1
ATOM 2998 C CA . ALA A 1 364 ? 13.981 -8.306 -5.872 1.00 79.19 364 ALA A CA 1
ATOM 2999 C C . ALA A 1 364 ? 15.260 -7.871 -6.631 1.00 79.19 364 ALA A C 1
ATOM 3001 O O . ALA A 1 364 ? 15.760 -8.667 -7.430 1.00 79.19 364 ALA A O 1
ATOM 3002 N N . PRO A 1 365 ? 15.854 -6.681 -6.388 1.00 81.69 365 PRO A N 1
ATOM 3003 C CA . PRO A 1 365 ? 17.114 -6.305 -7.031 1.00 81.69 365 PRO A CA 1
ATOM 3004 C C . PRO A 1 365 ? 18.288 -7.205 -6.617 1.00 81.69 365 PRO A C 1
ATOM 3006 O O . PRO A 1 365 ? 19.096 -7.554 -7.473 1.00 81.69 365 PRO A O 1
ATOM 3009 N N . CYS A 1 366 ? 18.358 -7.661 -5.360 1.00 82.88 366 CYS A N 1
ATOM 3010 C CA . CYS A 1 366 ? 19.391 -8.610 -4.923 1.00 82.88 366 CYS A CA 1
ATOM 3011 C C . CYS A 1 366 ? 19.317 -9.945 -5.677 1.00 82.88 366 CYS A C 1
ATOM 3013 O O . CYS A 1 366 ? 20.343 -10.466 -6.118 1.00 82.88 366 CYS A O 1
ATOM 3015 N N . MET A 1 367 ? 18.110 -10.480 -5.881 1.00 81.44 367 MET A N 1
ATOM 3016 C CA . MET A 1 367 ? 17.919 -11.698 -6.672 1.00 81.44 367 MET A CA 1
ATOM 3017 C C . MET A 1 367 ? 18.326 -11.510 -8.134 1.00 81.44 367 MET A C 1
ATOM 3019 O O . MET A 1 367 ? 18.949 -12.396 -8.714 1.00 81.44 367 MET A O 1
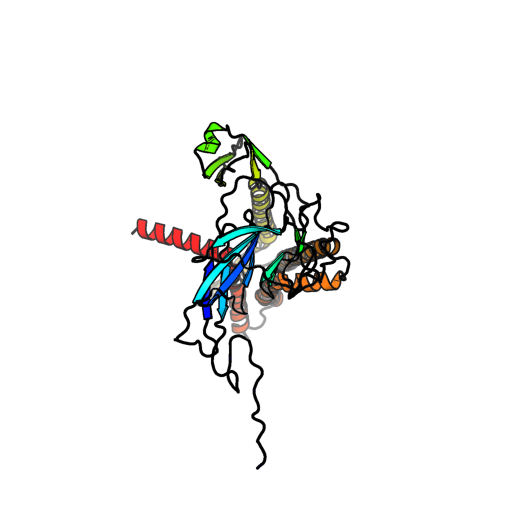ATOM 3023 N N . LEU A 1 368 ? 18.055 -10.346 -8.729 1.00 78.75 368 LEU A N 1
ATOM 3024 C CA . LEU A 1 368 ? 18.503 -10.061 -10.092 1.00 78.75 368 LEU A CA 1
ATOM 3025 C C . LEU A 1 368 ? 20.029 -9.944 -10.217 1.00 78.75 368 LEU A C 1
ATOM 3027 O O . LEU A 1 368 ? 20.572 -10.371 -11.236 1.00 78.75 368 LEU A O 1
ATOM 3031 N N . ILE A 1 369 ? 20.726 -9.402 -9.211 1.00 85.06 369 ILE A N 1
ATOM 3032 C CA . ILE A 1 369 ? 22.199 -9.384 -9.184 1.00 85.06 369 ILE A CA 1
ATOM 3033 C C . ILE A 1 369 ? 22.728 -10.819 -9.183 1.00 85.06 369 ILE A C 1
ATOM 3035 O O . ILE A 1 369 ? 23.556 -11.162 -10.024 1.00 85.06 369 ILE A O 1
ATOM 3039 N N . LEU A 1 370 ? 22.214 -11.669 -8.285 1.00 82.50 370 LEU A N 1
ATOM 3040 C CA . LEU A 1 370 ? 22.621 -13.075 -8.176 1.00 82.50 370 LEU A CA 1
ATOM 3041 C C . LEU A 1 370 ? 22.417 -13.837 -9.489 1.00 82.50 370 LEU A C 1
ATOM 3043 O O . LEU A 1 370 ? 23.297 -14.584 -9.909 1.00 82.50 370 LEU A O 1
ATOM 3047 N N . LEU A 1 371 ? 21.283 -13.618 -10.157 1.00 78.94 371 LEU A N 1
ATOM 3048 C CA . LEU A 1 371 ? 20.960 -14.283 -11.419 1.00 78.94 371 LEU A CA 1
ATOM 3049 C C . LEU A 1 371 ? 21.826 -13.801 -12.596 1.00 78.94 371 LEU A C 1
ATOM 3051 O O . LEU A 1 371 ? 22.113 -14.589 -13.492 1.00 78.94 371 LEU A O 1
ATOM 3055 N N . ASN A 1 372 ? 22.255 -12.534 -12.612 1.00 78.69 372 ASN A N 1
ATOM 3056 C CA . ASN A 1 372 ? 23.054 -11.972 -13.710 1.00 78.69 372 ASN A CA 1
ATOM 3057 C C . ASN A 1 372 ? 24.574 -12.068 -13.490 1.00 78.69 372 ASN A C 1
ATOM 3059 O O . ASN A 1 372 ? 25.340 -11.926 -14.446 1.00 78.69 372 ASN A O 1
ATOM 3063 N N . LEU A 1 373 ? 25.029 -12.328 -12.262 1.00 83.69 373 LEU A N 1
ATOM 3064 C CA . LEU A 1 373 ? 26.449 -12.425 -11.917 1.00 83.69 373 LEU A CA 1
ATOM 3065 C C . LEU A 1 373 ? 27.224 -13.480 -12.740 1.00 83.69 373 LEU A C 1
ATOM 3067 O O . LEU A 1 373 ? 28.324 -13.159 -13.195 1.00 83.69 373 LEU A O 1
ATOM 3071 N N . PRO A 1 374 ? 26.689 -14.691 -13.019 1.00 78.81 374 PRO A N 1
ATOM 3072 C CA . PRO A 1 374 ? 27.389 -15.679 -13.844 1.00 78.81 374 PRO A CA 1
ATOM 3073 C C . PRO A 1 374 ? 27.716 -15.160 -15.248 1.00 78.81 374 PRO A C 1
ATOM 3075 O O . PRO A 1 374 ? 28.815 -15.386 -15.750 1.00 78.81 374 PRO A O 1
ATOM 3078 N N . ARG A 1 375 ? 26.794 -14.405 -15.861 1.00 76.19 375 ARG A N 1
ATOM 3079 C CA . ARG A 1 375 ? 26.989 -13.802 -17.188 1.00 76.19 375 ARG A CA 1
ATOM 3080 C C . ARG A 1 375 ? 28.138 -12.798 -17.181 1.00 76.19 375 ARG A C 1
ATOM 3082 O O . ARG A 1 375 ? 28.958 -12.801 -18.096 1.00 76.19 375 ARG A O 1
ATOM 3089 N N . LEU A 1 376 ? 28.201 -11.965 -16.143 1.00 82.44 376 LEU A N 1
ATOM 3090 C CA . LEU A 1 376 ? 29.273 -10.989 -15.971 1.00 82.44 376 LEU A CA 1
ATOM 3091 C C . LEU A 1 376 ? 30.631 -11.690 -15.835 1.00 82.44 376 LEU A C 1
ATOM 3093 O O . LEU A 1 376 ? 31.575 -11.334 -16.531 1.00 82.44 376 LEU A O 1
ATOM 3097 N N . ILE A 1 377 ? 30.713 -12.733 -15.001 1.00 80.81 377 ILE A N 1
ATOM 3098 C CA . ILE A 1 377 ? 31.943 -13.517 -14.802 1.00 80.81 377 ILE A CA 1
ATOM 3099 C C . ILE A 1 377 ? 32.424 -14.131 -16.125 1.00 80.81 377 ILE A C 1
ATOM 3101 O O . ILE A 1 377 ? 33.611 -14.067 -16.441 1.00 80.81 377 ILE A O 1
ATOM 3105 N N . ILE A 1 378 ? 31.522 -14.692 -16.931 1.00 73.56 378 ILE A N 1
ATOM 3106 C CA . ILE A 1 378 ? 31.873 -15.284 -18.233 1.00 73.56 378 ILE A CA 1
ATOM 3107 C C . ILE A 1 378 ? 32.411 -14.224 -19.200 1.00 73.56 378 ILE A C 1
ATOM 3109 O O . ILE A 1 378 ? 33.388 -14.479 -19.898 1.00 73.56 378 ILE A O 1
ATOM 3113 N N . SER A 1 379 ? 31.832 -13.020 -19.185 1.00 74.44 379 SER A N 1
ATOM 3114 C CA . SER A 1 379 ? 32.264 -11.908 -20.039 1.00 74.44 379 SER A CA 1
ATOM 3115 C C . SER A 1 379 ? 33.682 -11.405 -19.739 1.00 74.44 379 SER A C 1
ATOM 3117 O O . SER A 1 379 ? 34.290 -10.788 -20.608 1.00 74.44 379 SER A O 1
ATOM 3119 N N . PHE A 1 380 ? 34.205 -11.640 -18.529 1.00 75.31 380 PHE A N 1
ATOM 3120 C CA . PHE A 1 380 ? 35.566 -11.248 -18.131 1.00 75.31 380 PHE A CA 1
ATOM 3121 C C . PHE A 1 380 ? 36.550 -12.423 -18.086 1.00 75.31 380 PHE A C 1
ATOM 3123 O O . PHE A 1 380 ? 37.758 -12.219 -18.181 1.00 75.31 380 PHE A O 1
ATOM 3130 N N . THR A 1 381 ? 36.061 -13.659 -17.971 1.00 67.19 381 THR A N 1
ATOM 3131 C CA . THR A 1 381 ? 36.904 -14.867 -18.016 1.00 67.19 381 THR A CA 1
ATOM 3132 C C . THR A 1 381 ? 37.187 -15.348 -19.443 1.00 67.19 381 THR A C 1
ATOM 3134 O O . THR A 1 381 ? 38.069 -16.179 -19.633 1.00 67.19 381 THR A O 1
ATOM 3137 N N . SER A 1 382 ? 36.517 -14.790 -20.462 1.00 54.66 382 SER A N 1
ATOM 3138 C CA . SER A 1 382 ? 36.732 -15.106 -21.885 1.00 54.66 382 SER A CA 1
ATOM 3139 C C . SER A 1 382 ? 38.039 -14.560 -22.478 1.00 54.66 382 SER A C 1
ATOM 3141 O O . SER A 1 382 ? 38.320 -14.785 -23.657 1.00 54.66 382 SER A O 1
ATOM 3143 N N . GLY A 1 383 ? 38.874 -13.883 -21.683 1.00 51.03 383 GLY A N 1
ATOM 3144 C CA . GLY A 1 383 ? 40.272 -13.648 -22.029 1.00 51.03 383 GLY A CA 1
ATOM 3145 C C . GLY A 1 383 ? 41.029 -14.977 -22.111 1.00 51.03 383 GLY A C 1
ATOM 3146 O O . GLY A 1 383 ? 41.521 -15.472 -21.103 1.00 51.03 383 GLY A O 1
ATOM 3147 N N . CYS A 1 384 ? 41.155 -15.514 -23.329 1.00 45.66 384 CYS A N 1
ATOM 3148 C CA . CYS A 1 384 ? 41.905 -16.718 -23.713 1.00 45.66 384 CYS A CA 1
ATOM 3149 C C . CYS A 1 384 ? 41.186 -18.074 -23.497 1.00 45.66 384 CYS A C 1
ATOM 3151 O O . CYS A 1 384 ? 41.446 -18.814 -22.547 1.00 45.66 384 CYS A O 1
ATOM 3153 N N . MET A 1 385 ? 40.387 -18.486 -24.492 1.00 47.09 385 MET A N 1
ATOM 3154 C CA . MET A 1 385 ? 40.136 -19.902 -24.808 1.00 47.09 385 MET A CA 1
ATOM 3155 C C . MET A 1 385 ? 41.458 -20.561 -25.244 1.00 47.09 385 MET A C 1
ATOM 3157 O O . MET A 1 385 ? 41.721 -20.771 -26.421 1.00 47.09 385 MET A O 1
ATOM 3161 N N . ARG A 1 386 ? 42.339 -20.873 -24.290 1.00 41.41 386 ARG A N 1
ATOM 3162 C CA . ARG A 1 386 ? 43.566 -21.640 -24.567 1.00 41.41 386 ARG A CA 1
ATOM 3163 C C . ARG A 1 386 ? 43.390 -23.145 -24.396 1.00 41.41 386 ARG A C 1
ATOM 3165 O O . ARG A 1 386 ? 44.350 -23.894 -24.530 1.00 41.41 386 ARG A O 1
ATOM 3172 N N . SER A 1 387 ? 42.184 -23.621 -24.087 1.00 39.91 387 SER A N 1
ATOM 3173 C CA . SER A 1 387 ? 41.957 -25.057 -23.971 1.00 39.91 387 SER A CA 1
ATOM 3174 C C . SER A 1 387 ? 40.499 -25.442 -24.182 1.00 39.91 387 SER A C 1
ATOM 3176 O O . SER A 1 387 ? 39.632 -25.076 -23.390 1.00 39.91 387 SER A O 1
ATOM 3178 N N . ALA A 1 388 ? 40.260 -26.289 -25.183 1.00 50.53 388 ALA A N 1
ATOM 3179 C CA . ALA A 1 388 ? 39.023 -27.032 -25.434 1.00 50.53 388 ALA A CA 1
ATOM 3180 C C . ALA A 1 388 ? 38.658 -28.039 -24.311 1.00 50.53 388 ALA A C 1
ATOM 3182 O O . ALA A 1 388 ? 37.980 -29.033 -24.545 1.00 50.53 388 ALA A O 1
ATOM 3183 N N . ARG A 1 389 ? 39.125 -27.832 -23.070 1.00 54.69 389 ARG A N 1
ATOM 3184 C CA . ARG A 1 389 ? 39.021 -28.821 -21.988 1.00 54.69 389 ARG A CA 1
ATOM 3185 C C . ARG A 1 389 ? 37.653 -28.873 -21.304 1.00 54.69 389 ARG A C 1
ATOM 3187 O O . ARG A 1 389 ? 37.371 -29.895 -20.688 1.00 54.69 389 ARG A O 1
ATOM 3194 N N . LYS A 1 390 ? 36.812 -27.825 -21.363 1.00 60.41 390 LYS A N 1
ATOM 3195 C CA . LYS A 1 390 ? 35.486 -27.799 -20.689 1.00 60.41 390 LYS A CA 1
ATOM 3196 C C . LYS A 1 390 ? 34.416 -26.950 -21.417 1.00 60.41 390 LYS A C 1
ATOM 3198 O O . LYS A 1 390 ? 33.941 -25.969 -20.843 1.00 60.41 390 LYS A O 1
ATOM 3203 N N . PRO A 1 391 ? 33.978 -27.326 -22.635 1.00 66.44 391 PRO A N 1
ATOM 3204 C CA . PRO A 1 391 ? 32.933 -26.598 -23.377 1.00 66.44 391 PRO A CA 1
ATOM 3205 C C . PRO A 1 391 ? 31.597 -26.516 -22.616 1.00 66.44 391 PRO A C 1
ATOM 3207 O O . PRO A 1 391 ? 30.901 -25.504 -22.662 1.00 66.44 391 PRO A O 1
ATOM 3210 N N . TRP A 1 392 ? 31.277 -27.545 -21.828 1.00 71.56 392 TRP A N 1
ATOM 3211 C CA . TRP A 1 392 ? 30.051 -27.614 -21.031 1.00 71.56 392 TRP A CA 1
ATOM 3212 C C . TRP A 1 392 ? 29.913 -26.503 -19.988 1.00 71.56 392 TRP A C 1
ATOM 3214 O O . TRP A 1 392 ? 28.806 -26.031 -19.761 1.00 71.56 392 TRP A O 1
ATOM 3224 N N . LEU A 1 393 ? 31.008 -26.041 -19.372 1.00 71.56 393 LEU A N 1
ATOM 3225 C CA . LEU A 1 393 ? 30.943 -24.978 -18.361 1.00 71.56 393 LEU A CA 1
ATOM 3226 C C . LEU A 1 393 ? 30.489 -23.647 -18.981 1.00 71.56 393 LEU A C 1
ATOM 3228 O O . LEU A 1 393 ? 29.672 -22.936 -18.399 1.00 71.56 393 LEU A O 1
ATOM 3232 N N . TYR A 1 394 ? 30.991 -23.345 -20.179 1.00 66.38 394 TYR A N 1
ATOM 3233 C CA . TYR A 1 394 ? 30.611 -22.155 -20.931 1.00 66.38 394 TYR A CA 1
ATOM 3234 C C . TYR A 1 394 ? 29.173 -22.256 -21.440 1.00 66.38 394 TYR A C 1
ATOM 3236 O O . TYR A 1 394 ? 28.402 -21.316 -21.281 1.00 66.38 394 TYR A O 1
ATOM 3244 N N . LEU A 1 395 ? 28.787 -23.419 -21.973 1.00 72.81 395 LEU A N 1
ATOM 3245 C CA . LEU A 1 395 ? 27.429 -23.667 -22.452 1.00 72.81 395 LEU A CA 1
ATOM 3246 C C . LEU A 1 395 ? 26.397 -23.534 -21.318 1.00 72.81 395 LEU A C 1
ATOM 3248 O O . LEU A 1 395 ? 25.383 -22.857 -21.470 1.00 72.81 395 LEU A O 1
ATOM 3252 N N . ILE A 1 396 ? 26.685 -24.117 -20.149 1.00 75.69 396 ILE A N 1
ATOM 3253 C CA . ILE A 1 396 ? 25.852 -23.980 -18.947 1.00 75.69 396 ILE A CA 1
ATOM 3254 C C . ILE A 1 396 ? 25.783 -22.515 -18.523 1.00 75.69 396 ILE A C 1
ATOM 3256 O O . ILE A 1 396 ? 24.696 -21.996 -18.292 1.00 75.69 396 ILE A O 1
ATOM 3260 N N . GLY A 1 397 ? 26.922 -21.829 -18.450 1.00 71.19 397 GLY A N 1
ATOM 3261 C CA . GLY A 1 397 ? 26.978 -20.418 -18.089 1.00 71.19 397 GLY A CA 1
ATOM 3262 C C . GLY A 1 397 ? 26.187 -19.510 -19.040 1.00 71.19 397 GLY A C 1
ATOM 3263 O O . GLY A 1 397 ? 25.472 -18.610 -18.595 1.00 71.19 397 GLY A O 1
ATOM 3264 N N . TYR A 1 398 ? 26.249 -19.796 -20.340 1.00 73.06 398 TYR A N 1
ATOM 3265 C CA . TYR A 1 398 ? 25.460 -19.144 -21.377 1.00 73.06 398 TYR A CA 1
ATOM 3266 C C . TYR A 1 398 ? 23.958 -19.377 -21.169 1.00 73.06 398 TYR A C 1
ATOM 3268 O O . TYR A 1 398 ? 23.203 -18.410 -21.116 1.00 73.06 398 TYR A O 1
ATOM 3276 N N . PHE A 1 399 ? 23.510 -20.616 -20.942 1.00 78.12 399 PHE A N 1
ATOM 3277 C CA . PHE A 1 399 ? 22.096 -20.899 -20.661 1.00 78.12 399 PHE A CA 1
ATOM 3278 C C . PHE A 1 399 ? 21.604 -20.276 -19.350 1.00 78.12 399 PHE A C 1
ATOM 3280 O O . PHE A 1 399 ? 20.522 -19.686 -19.311 1.00 78.12 399 PHE A O 1
ATOM 3287 N N . VAL A 1 400 ? 22.415 -20.335 -18.290 1.00 76.31 400 VAL A N 1
ATOM 3288 C CA . VAL A 1 400 ? 22.115 -19.706 -16.994 1.00 76.31 400 VAL A CA 1
ATOM 3289 C C . VAL A 1 400 ? 21.931 -18.196 -17.149 1.00 76.31 400 VAL A C 1
ATOM 3291 O O . VAL A 1 400 ? 21.079 -17.612 -16.484 1.00 76.31 400 VAL A O 1
ATOM 3294 N N . SER A 1 401 ? 22.646 -17.566 -18.082 1.00 72.44 401 SER A N 1
ATOM 3295 C CA . SER A 1 401 ? 22.522 -16.132 -18.347 1.00 72.44 401 SER A CA 1
ATOM 3296 C C . SER A 1 401 ? 21.149 -15.685 -18.882 1.00 72.44 401 SER A C 1
ATOM 3298 O O . SER A 1 401 ? 20.817 -14.505 -18.761 1.00 72.44 401 SER A O 1
ATOM 3300 N N . PHE A 1 402 ? 20.326 -16.600 -19.414 1.00 76.56 402 PHE A N 1
ATOM 3301 C CA . PHE A 1 402 ? 18.957 -16.307 -19.875 1.00 76.56 402 PHE A CA 1
ATOM 3302 C C . PHE A 1 402 ? 17.888 -16.485 -18.793 1.00 76.56 402 PHE A C 1
ATOM 3304 O O . PHE A 1 402 ? 16.779 -15.958 -18.921 1.00 76.56 402 PHE A O 1
ATOM 3311 N N . ILE A 1 403 ? 18.210 -17.199 -17.712 1.00 78.88 403 ILE A N 1
ATOM 3312 C CA . ILE A 1 403 ? 17.295 -17.464 -16.597 1.00 78.88 403 ILE A CA 1
ATOM 3313 C C . ILE A 1 403 ? 16.710 -16.171 -15.993 1.00 78.88 403 ILE A C 1
ATOM 3315 O O . ILE A 1 403 ? 15.489 -16.122 -15.832 1.00 78.88 403 ILE A O 1
ATOM 3319 N N . PRO A 1 404 ? 17.485 -15.103 -15.696 1.00 73.94 404 PRO A N 1
ATOM 3320 C CA . PRO A 1 404 ? 16.906 -13.868 -15.157 1.00 73.94 404 PRO A CA 1
ATOM 3321 C C . PRO A 1 404 ? 15.799 -13.259 -16.030 1.00 73.94 404 PRO A C 1
ATOM 3323 O O . PRO A 1 404 ? 14.772 -12.834 -15.499 1.00 73.94 404 PRO A O 1
ATOM 3326 N N . SER A 1 405 ? 15.955 -13.261 -17.357 1.00 71.75 405 SER A N 1
ATOM 3327 C CA . SER A 1 405 ? 14.930 -12.754 -18.280 1.00 71.75 405 SER A CA 1
ATOM 3328 C C . SER A 1 405 ? 13.663 -13.615 -18.271 1.00 71.75 405 SER A C 1
ATOM 3330 O O . SER A 1 405 ? 12.561 -13.074 -18.324 1.00 71.75 405 SER A O 1
ATOM 3332 N N . MET A 1 406 ? 13.803 -14.937 -18.131 1.00 80.88 406 MET A N 1
ATOM 3333 C CA . MET A 1 406 ? 12.673 -15.874 -18.055 1.00 80.88 406 MET A CA 1
ATOM 3334 C C . MET A 1 406 ? 11.946 -15.827 -16.702 1.00 80.88 406 MET A C 1
ATOM 3336 O O . MET A 1 406 ? 10.746 -16.086 -16.624 1.00 80.88 406 MET A O 1
ATOM 3340 N N . LEU A 1 407 ? 12.647 -15.457 -15.625 1.00 79.25 407 LEU A N 1
ATOM 3341 C CA . LEU A 1 407 ? 12.091 -15.402 -14.270 1.00 79.25 407 LEU A CA 1
ATOM 3342 C C . LEU A 1 407 ? 11.448 -14.058 -13.897 1.00 79.25 407 LEU A C 1
ATOM 3344 O O . LEU A 1 407 ? 10.796 -13.982 -12.855 1.00 79.25 407 LEU A O 1
ATOM 3348 N N . MET A 1 408 ? 11.555 -13.020 -14.734 1.00 77.25 408 MET A N 1
ATOM 3349 C CA . MET A 1 408 ? 10.952 -11.696 -14.489 1.00 77.25 408 MET A CA 1
ATOM 3350 C C . MET A 1 408 ? 9.471 -11.778 -14.086 1.00 77.25 408 MET A C 1
ATOM 3352 O O . MET A 1 408 ? 9.054 -11.153 -13.111 1.00 77.25 408 MET A O 1
ATOM 3356 N N . PHE A 1 409 ? 8.678 -12.601 -14.779 1.00 79.38 409 PHE A N 1
ATOM 3357 C CA . PHE A 1 409 ? 7.260 -12.789 -14.465 1.00 79.38 409 PHE A CA 1
ATOM 3358 C C . PHE A 1 409 ? 7.042 -13.392 -13.067 1.00 79.38 409 PHE A C 1
ATOM 3360 O O . PHE A 1 409 ? 6.239 -12.893 -12.276 1.00 79.38 409 PHE A O 1
ATOM 3367 N N . PHE A 1 410 ? 7.790 -14.438 -12.723 1.00 79.62 410 PHE A N 1
ATOM 3368 C CA . PHE A 1 410 ? 7.645 -15.137 -11.446 1.00 79.62 410 PHE A CA 1
ATOM 3369 C C . PHE A 1 410 ? 8.155 -14.316 -10.260 1.00 79.62 410 PHE A C 1
ATOM 3371 O O . PHE A 1 410 ? 7.588 -14.395 -9.173 1.00 79.62 410 PHE A O 1
ATOM 3378 N N . VAL A 1 411 ? 9.194 -13.507 -10.473 1.00 75.19 411 VAL A N 1
ATOM 3379 C CA . VAL A 1 411 ? 9.815 -12.686 -9.427 1.00 75.19 411 VAL A CA 1
ATOM 3380 C C . VAL A 1 411 ? 9.034 -11.392 -9.181 1.00 75.19 411 VAL A C 1
ATOM 3382 O O . VAL A 1 411 ? 8.887 -10.992 -8.028 1.00 75.19 411 VAL A O 1
ATOM 3385 N N . PHE A 1 412 ? 8.495 -10.747 -10.224 1.00 71.31 412 PHE A N 1
ATOM 3386 C CA . PHE A 1 412 ? 7.866 -9.422 -10.095 1.00 71.31 412 PHE A CA 1
ATOM 3387 C C . PHE A 1 412 ? 6.341 -9.416 -10.233 1.00 71.31 412 PHE A C 1
ATOM 3389 O O . PHE A 1 412 ? 5.667 -8.660 -9.530 1.00 71.31 412 PHE A O 1
ATOM 3396 N N . ILE A 1 413 ? 5.778 -10.232 -11.126 1.00 71.44 413 ILE A N 1
ATOM 3397 C CA . ILE A 1 413 ? 4.346 -10.172 -11.455 1.00 71.44 413 ILE A CA 1
ATOM 3398 C C . ILE A 1 413 ? 3.541 -11.060 -10.506 1.00 71.44 413 ILE A C 1
ATOM 3400 O O . ILE A 1 413 ? 2.569 -10.597 -9.911 1.00 71.44 413 ILE A O 1
ATOM 3404 N N . LEU A 1 414 ? 3.963 -12.311 -10.308 1.00 73.94 414 LEU A N 1
ATOM 3405 C CA . LEU A 1 414 ? 3.207 -13.285 -9.514 1.00 73.94 414 LEU A CA 1
ATOM 3406 C C . LEU A 1 414 ? 3.024 -12.899 -8.026 1.00 73.94 414 LEU A C 1
ATOM 3408 O O . LEU A 1 414 ? 1.918 -13.095 -7.509 1.00 73.94 414 LEU A O 1
ATOM 3412 N N . PRO A 1 415 ? 4.029 -12.331 -7.325 1.00 72.81 415 PRO A N 1
ATOM 3413 C CA . PRO A 1 415 ? 3.884 -11.938 -5.920 1.00 72.81 415 PRO A CA 1
ATOM 3414 C C . PRO A 1 415 ? 3.070 -10.648 -5.728 1.00 72.81 415 PRO A C 1
ATOM 3416 O O . PRO A 1 415 ? 2.540 -10.402 -4.643 1.00 72.81 415 PRO A O 1
ATOM 3419 N N . SER A 1 416 ? 2.964 -9.805 -6.760 1.00 74.50 416 SER A N 1
ATOM 3420 C CA . SER A 1 416 ? 2.289 -8.510 -6.671 1.00 74.50 416 SER A CA 1
ATOM 3421 C C . SER A 1 416 ? 0.792 -8.642 -6.935 1.00 74.50 416 SER A C 1
ATOM 3423 O O . SER A 1 416 ? 0.366 -8.930 -8.052 1.00 74.50 416 SER A O 1
ATOM 3425 N N . LYS A 1 417 ? -0.033 -8.347 -5.921 1.00 72.88 417 LYS A N 1
ATOM 3426 C CA . LYS A 1 417 ? -1.502 -8.320 -6.065 1.00 72.88 417 LYS A CA 1
ATOM 3427 C C . LYS A 1 417 ? -1.962 -7.374 -7.181 1.00 72.88 417 LYS A C 1
ATOM 3429 O O . LYS A 1 417 ? -2.886 -7.715 -7.911 1.00 72.88 417 LYS A O 1
ATOM 3434 N N . ASN A 1 418 ? -1.302 -6.226 -7.342 1.00 65.25 418 ASN A N 1
ATOM 3435 C CA . ASN A 1 418 ? -1.681 -5.232 -8.348 1.00 65.25 418 ASN A CA 1
ATOM 3436 C C . ASN A 1 418 ? -1.346 -5.704 -9.767 1.00 65.25 418 ASN A C 1
ATOM 3438 O O . ASN A 1 418 ? -2.226 -5.704 -10.622 1.00 65.25 418 ASN A O 1
ATOM 3442 N N . TYR A 1 419 ? -0.112 -6.164 -10.009 1.00 71.25 419 TYR A N 1
ATOM 3443 C CA . TYR A 1 419 ? 0.273 -6.659 -11.337 1.00 71.25 419 TYR A CA 1
ATOM 3444 C C . TYR A 1 419 ? -0.504 -7.919 -11.722 1.00 71.25 419 TYR A C 1
ATOM 3446 O O . TYR A 1 419 ? -0.895 -8.065 -12.876 1.00 71.25 419 TYR A O 1
ATOM 3454 N N . LYS A 1 420 ? -0.791 -8.797 -10.756 1.00 75.38 420 LYS A N 1
ATOM 3455 C CA . LYS A 1 420 ? -1.614 -9.988 -10.976 1.00 75.38 420 LYS A CA 1
ATOM 3456 C C . LYS A 1 420 ? -3.046 -9.639 -11.391 1.00 75.38 420 LYS A C 1
ATOM 3458 O O . LYS A 1 420 ? -3.586 -10.287 -12.282 1.00 75.38 420 LYS A O 1
ATOM 3463 N N . ASN A 1 421 ? -3.650 -8.622 -10.775 1.00 79.12 421 ASN A N 1
ATOM 3464 C CA . ASN A 1 421 ? -4.986 -8.164 -11.157 1.00 79.12 421 ASN A CA 1
ATOM 3465 C C . ASN A 1 421 ? -4.995 -7.589 -12.578 1.00 79.12 421 ASN A C 1
ATOM 3467 O O . ASN A 1 421 ? -5.847 -7.976 -13.369 1.00 79.12 421 ASN A O 1
ATOM 3471 N N . GLU A 1 422 ? -4.020 -6.746 -12.923 1.00 80.88 422 GLU A N 1
ATOM 3472 C CA . GLU A 1 422 ? -3.922 -6.162 -14.267 1.00 80.88 422 GLU A CA 1
ATOM 3473 C C . GLU A 1 422 ? -3.696 -7.234 -15.345 1.00 80.88 422 GLU A C 1
ATOM 3475 O O . GLU A 1 422 ? -4.364 -7.247 -16.377 1.00 80.88 422 GLU A O 1
ATOM 3480 N N . PHE A 1 423 ? -2.810 -8.196 -15.074 1.00 84.00 423 PHE A N 1
ATOM 3481 C CA . PHE A 1 423 ? -2.554 -9.326 -15.963 1.00 84.00 423 PHE A CA 1
ATOM 3482 C C . PHE A 1 423 ? -3.812 -10.172 -16.209 1.00 84.00 423 PHE A C 1
ATOM 3484 O O . PHE A 1 423 ? -4.093 -10.543 -17.349 1.00 84.00 423 PHE A O 1
ATOM 3491 N N . ASN A 1 424 ? -4.601 -10.437 -15.162 1.00 86.00 424 ASN A N 1
ATOM 3492 C CA . ASN A 1 424 ? -5.867 -11.158 -15.295 1.00 86.00 424 ASN A CA 1
ATOM 3493 C C . ASN A 1 424 ? -6.868 -10.396 -16.174 1.00 86.00 424 ASN A C 1
ATOM 3495 O O . ASN A 1 424 ? -7.535 -11.014 -17.003 1.00 86.00 424 ASN A O 1
ATOM 3499 N N . THR A 1 425 ? -6.948 -9.071 -16.028 1.00 89.62 425 THR A N 1
ATOM 3500 C CA . THR A 1 425 ? -7.798 -8.222 -16.873 1.00 89.62 425 THR A CA 1
ATOM 3501 C C . THR A 1 425 ? -7.370 -8.302 -18.339 1.00 89.62 425 THR A C 1
ATOM 3503 O O . THR A 1 425 ? -8.201 -8.573 -19.204 1.00 89.62 425 THR A O 1
ATOM 3506 N N . MET A 1 426 ? -6.068 -8.176 -18.628 1.00 87.62 426 MET A N 1
ATOM 3507 C CA . MET A 1 426 ? -5.550 -8.306 -19.998 1.00 87.62 426 MET A CA 1
ATOM 3508 C C . MET A 1 426 ? -5.834 -9.689 -20.602 1.00 87.62 426 MET A C 1
ATOM 3510 O O . MET A 1 426 ? -6.200 -9.791 -21.772 1.00 87.62 426 MET A O 1
ATOM 3514 N N . LEU A 1 427 ? -5.703 -10.760 -19.812 1.00 87.88 427 LEU A N 1
ATOM 3515 C CA . LEU A 1 427 ? -6.030 -12.124 -20.239 1.00 87.88 427 LEU A CA 1
ATOM 3516 C C . LEU A 1 427 ? -7.512 -12.283 -20.584 1.00 87.88 427 LEU A C 1
ATOM 3518 O O . LEU A 1 427 ? -7.843 -12.920 -21.583 1.00 87.88 427 LEU A O 1
ATOM 3522 N N . GLN A 1 428 ? -8.403 -11.708 -19.775 1.00 90.12 428 GLN A N 1
ATOM 3523 C CA . GLN A 1 428 ? -9.840 -11.723 -20.045 1.00 90.12 428 GLN A CA 1
ATOM 3524 C C . GLN A 1 428 ? -10.165 -10.983 -21.345 1.00 90.12 428 GLN A C 1
ATOM 3526 O O . GLN A 1 428 ? -10.888 -11.518 -22.184 1.00 90.12 428 GLN A O 1
ATOM 3531 N N . GLU A 1 429 ? -9.586 -9.802 -21.562 1.00 88.62 429 GLU A N 1
ATOM 3532 C CA . GLU A 1 429 ? -9.766 -9.051 -22.808 1.00 88.62 429 GLU A CA 1
ATOM 3533 C C . GLU A 1 429 ? -9.228 -9.805 -24.031 1.00 88.62 429 GLU A C 1
ATOM 3535 O O . GLU A 1 429 ? -9.891 -9.854 -25.070 1.00 88.62 429 GLU A O 1
ATOM 3540 N N . ALA A 1 430 ? -8.058 -10.437 -23.910 1.00 87.38 430 ALA A N 1
ATOM 3541 C CA . ALA A 1 430 ? -7.468 -11.242 -24.974 1.00 87.38 430 ALA A CA 1
ATOM 3542 C C . ALA A 1 430 ? -8.334 -12.466 -25.308 1.00 87.38 430 ALA A C 1
ATOM 3544 O O . ALA A 1 430 ? -8.606 -12.716 -26.481 1.00 87.38 430 ALA A O 1
ATOM 3545 N N . MET A 1 431 ? -8.836 -13.181 -24.295 1.00 85.50 431 MET A N 1
ATOM 3546 C CA . MET A 1 431 ? -9.752 -14.312 -24.483 1.00 85.50 431 MET A CA 1
ATOM 3547 C C . MET A 1 431 ? -11.061 -13.888 -25.157 1.00 85.50 431 MET A C 1
ATOM 3549 O O . MET A 1 431 ? -11.554 -14.595 -26.034 1.00 85.50 431 MET A O 1
ATOM 3553 N N . ILE A 1 432 ? -11.612 -12.726 -24.792 1.00 87.19 432 ILE A N 1
ATOM 3554 C CA . ILE A 1 432 ? -12.820 -12.174 -25.423 1.00 87.19 432 ILE A CA 1
ATOM 3555 C C . ILE A 1 432 ? -12.558 -11.815 -26.891 1.00 87.19 432 ILE A C 1
ATOM 3557 O O . ILE A 1 432 ? -13.402 -12.097 -27.740 1.00 87.19 432 ILE A O 1
ATOM 3561 N N . ARG A 1 433 ? -11.401 -11.221 -27.213 1.00 84.75 433 ARG A N 1
ATOM 3562 C CA . ARG A 1 433 ? -11.021 -10.924 -28.606 1.00 84.75 433 ARG A CA 1
ATOM 3563 C C . ARG A 1 433 ? -10.828 -12.195 -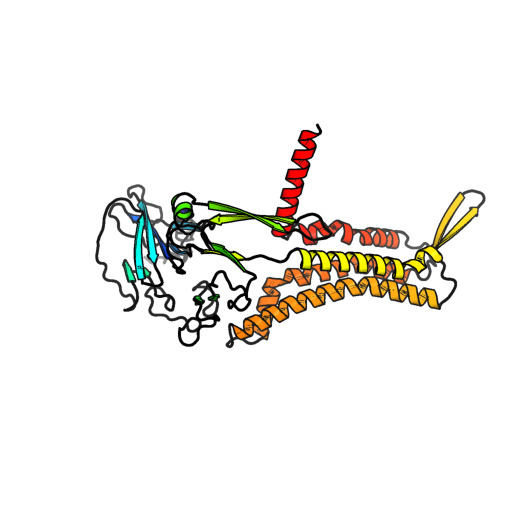29.425 1.00 84.75 433 ARG A C 1
ATOM 3565 O O . ARG A 1 433 ? -11.343 -12.262 -30.533 1.00 84.75 433 ARG A O 1
ATOM 3572 N N . PHE A 1 434 ? -10.169 -13.205 -28.863 1.00 82.88 434 PHE A N 1
ATOM 3573 C CA . PHE A 1 434 ? -9.932 -14.480 -29.541 1.00 82.88 434 PHE A CA 1
ATOM 3574 C C . PHE A 1 434 ? -11.244 -15.224 -29.836 1.00 82.88 434 PHE A C 1
ATOM 3576 O O . PHE A 1 434 ? -11.431 -15.730 -30.935 1.00 82.88 434 PHE A O 1
ATOM 3583 N N . ARG A 1 435 ? -12.203 -15.198 -28.898 1.00 77.88 435 ARG A N 1
ATOM 3584 C CA . ARG A 1 435 ? -13.564 -15.739 -29.093 1.00 77.88 435 ARG A CA 1
ATOM 3585 C C . ARG A 1 435 ? -14.423 -14.972 -30.096 1.00 77.88 435 ARG A C 1
ATOM 3587 O O . ARG A 1 435 ? -15.465 -15.478 -30.483 1.00 77.88 435 ARG A O 1
ATOM 3594 N N . ARG A 1 436 ? -14.059 -13.733 -30.432 1.00 73.12 436 ARG A N 1
ATOM 3595 C CA . ARG A 1 436 ? -14.737 -12.930 -31.461 1.00 73.12 436 ARG A CA 1
ATOM 3596 C C . ARG A 1 436 ? -14.085 -13.067 -32.837 1.00 73.12 436 ARG A C 1
ATOM 3598 O O . ARG A 1 436 ? -14.706 -12.668 -33.813 1.00 73.12 436 ARG A O 1
ATOM 3605 N N . SER A 1 437 ? -12.846 -13.561 -32.908 1.00 65.06 437 SER A N 1
ATOM 3606 C CA . SER A 1 437 ? -12.136 -13.827 -34.166 1.00 65.06 437 SER A CA 1
ATOM 3607 C C . SER A 1 437 ? -12.212 -15.288 -34.623 1.00 65.06 437 SER A C 1
ATOM 3609 O O . SER A 1 437 ? -11.823 -15.564 -35.754 1.00 65.06 437 SER A O 1
ATOM 3611 N N . SER A 1 438 ? -12.656 -16.205 -33.754 1.00 50.91 438 SER A N 1
ATOM 3612 C CA . SER A 1 438 ? -13.118 -17.557 -34.112 1.00 50.91 438 SER A CA 1
ATOM 3613 C C . SER A 1 438 ? -14.621 -17.547 -34.326 1.00 50.91 438 SER A C 1
ATOM 3615 O O . SER A 1 438 ? -15.085 -18.217 -35.267 1.00 50.91 438 SER A O 1
#

Foldseek 3Di:
DDPPDLQADDEDPQFDDSDSPHGFDKDKDKDQDADDDFDPDFFKKWKKKFKAWPVRHTAPDIDIDTDTNVPRNVPIDIDIYTANDVHHDPVIDIDMKMWIAGQQQRHGDDIDDPDDDPDDEDEQADPPWDDPHVQPIREHQQFDDRRRPHGQPQCDQVHHLAPPSFHWHAPDPPPDSQHIATDEDPQADDRRSPHGFDKDKDFADLVCLVPFQKDWDWDWADDPPDDTDIDTDIDTRRNPDRIDMDGDDDVVVVVVVVVVVVVVVVVVVCVLCVLQVVQWDWDFDPDPPDTDIDIDGDDPDPVVVVSVLVSLVCVLVVVLVVLQVVLVCVLLVQLVVCCSRGVPDDSVVSSVVSCVVSVLSNVLSVVLNVQQVLVNVLVVVPPDPPDPPPPPVSVVSVVSNCVSVVCCCVSPQVVDPVSVVVVVVVVVVVVVVVVVVD

pLDDT: mean 73.19, std 11.76, range [37.16, 93.75]